Protein AF-A0A9D6EE39-F1 (afdb_monomer)

Solvent-accessible surface area (backbone atoms only — not comparable to full-atom values): 23954 Å² total; per-residue (Å²): 136,85,82,56,66,64,56,54,64,64,43,88,83,50,86,53,68,23,42,52,47,51,46,39,55,63,44,47,43,52,56,58,37,76,86,47,80,68,78,63,85,77,49,66,70,76,41,86,84,31,71,64,62,49,34,63,47,54,52,49,23,51,52,28,41,53,53,19,70,76,52,60,34,64,72,34,21,52,58,22,14,53,35,49,15,51,27,66,80,62,42,69,65,52,30,56,42,48,50,43,29,53,52,47,52,49,50,47,38,61,73,74,38,66,83,46,58,61,47,48,54,24,47,52,49,22,51,52,50,22,48,63,55,30,40,68,59,52,53,52,50,56,57,46,66,69,42,90,20,35,62,48,34,47,33,22,64,20,35,23,31,46,68,66,73,34,51,86,70,39,43,68,60,51,52,52,49,51,54,50,44,54,50,42,45,75,70,20,43,91,75,40,44,70,60,25,52,53,54,44,30,51,51,49,25,52,58,42,62,69,38,38,13,62,77,72,43,39,30,73,45,65,85,53,49,61,71,55,43,46,63,55,51,48,53,50,53,51,51,51,52,53,51,49,47,55,64,73,50,66,84,43,66,67,59,55,52,48,52,52,49,49,52,49,51,51,49,49,48,33,51,49,36,52,51,50,44,51,48,40,53,74,77,62,50,54,68,70,51,50,64,71,75,53,76,62,64,75,58,55,51,50,35,53,49,44,53,76,71,56,70,88,48,45,75,45,84,51,74,43,61,60,58,19,50,44,27,64,71,66,35,63,36,37,35,60,37,64,46,33,82,82,40,74,60,36,62,68,58,51,49,52,37,48,45,48,35,30,48,69,70,68,56,53,70,69,56,51,50,25,30,68,67,51,61,58,79,84,84,53,95,84,67,65,58,96,53,51,64,52,56,40,58,32,45,50,46,43,58,37,54,26,42,55,29,46,43,43,46,39,50,35,71,72,45,84,48,66,85,49,72,69,57,53,51,51,52,53,51,58,47,69,71,56,74,80,58,93,90,118

Nearest PDB structures (foldseek):
  8if8-assembly1_C  TM=5.220E-01  e=1.367E-01  Mycobacterium tuberculosis H37Rv
  7en0-assembly1_A  TM=2.445E-01  e=9.428E+00  Brachypodium distachyon

pLDDT: mean 84.41, std 15.53, range [35.03, 98.44]

Secondary structure (DSSP, 8-state):
----HHHHHH-TT--SHHHHHHHIIIIIHHHH-TT-----SS-TTS-TTSTTTSHHHHHHHHHHHHHHHHS--HHHHHHHHHHHHHHTTT-HHHHHHHHHHHHHHHHHHHHH-TT-HHHHHHHHHHHHHHHHHHHHHHHHHHHHHTSTTHHHHHHHH-EEESS---HHHHHHHHHHHHHHHHHHIIIIITT-HHHHHHHHHHHHHHHHHTTTHHHHSEEESGGGHHHHHHHHHHHHHHHHHHHHHHHHSSS-HHHHHHHHHHHHHHHHHHHHHHHHHHHHHHHS--HHHHHHH---HHHHHHHHHHHHH--S--EE--S-HHHHHHHHHHSSSEESS--GGG--S-HHHHHHHHHHHHHHTT--HHHHHHHHTT------SS---TTHHHHHHSHHHHHHTTGGG-S-HHHHHH------HHHHHHHHHHHHHS-S-TT-

Foldseek 3Di:
DDPDVVCLQDVPPDDDNNCVVCCCVVPVCLQQPLPNPDQDLDQLPPDQQRCVVLVVLLVQLVVLVVVCLVPPDLVSLLSNLVSLLVVLVRYDLQNQLVVLLLVLVLVCCVPPVVVPVSSNVSSVSSVVSNCVSNVVVVVVVVVLCPDPLSVLLQLLQAKAFAQDQLCLLCVVVVVVLVVLLVLLCVPDCVPPVSVSSSLNSLSVSLRCLSRVCNPVRIHGPSVCSCVNSVVSVVVSVVVSVLVVCCVPVVPCPVVVVVVVVVVVVSVVSSVVSSVVSVVCCVPPNDVVSCLVPDDDPVVLVVQVCQQVPPPDQAEDQDLFQVVQVCCVPRHSHHYLQHFSNVDSDHLVSNLVSNLLSCLLVPHDLVLLLCQLVLNDDPPPVDDDRPCPSVRRNCPQCRSRVSNQLYYHSNSSSRDRGGDDPVNSVVSSVVSVPDDNDPPD

Mean predicted aligned error: 8.23 Å

Structure (mmCIF, N/CA/C/O backbone):
data_AF-A0A9D6EE39-F1
#
_entry.id   AF-A0A9D6EE39-F1
#
loop_
_atom_site.group_PDB
_atom_site.id
_atom_site.type_symbol
_atom_site.label_atom_id
_atom_site.label_alt_id
_atom_site.label_comp_id
_atom_site.label_asym_id
_atom_site.label_entity_id
_atom_site.label_seq_id
_atom_site.pdbx_PDB_ins_code
_atom_site.Cartn_x
_atom_site.Cartn_y
_atom_site.Cartn_z
_atom_site.occupancy
_atom_site.B_iso_or_equiv
_atom_site.auth_seq_id
_atom_site.auth_comp_id
_atom_site.auth_asym_id
_atom_site.auth_atom_id
_atom_site.pdbx_PDB_model_num
ATOM 1 N N . MET A 1 1 ? -29.921 -19.279 -18.045 1.00 40.44 1 MET A N 1
ATOM 2 C CA . MET A 1 1 ? -28.464 -19.364 -17.823 1.00 40.44 1 MET A CA 1
ATOM 3 C C . MET A 1 1 ? -28.285 -20.053 -16.480 1.00 40.44 1 MET A C 1
ATOM 5 O O . MET A 1 1 ? -28.488 -19.422 -15.451 1.00 40.44 1 MET A O 1
ATOM 9 N N . GLU A 1 2 ? -28.096 -21.372 -16.487 1.00 35.03 2 GLU A N 1
ATOM 10 C CA . GLU A 1 2 ? -27.947 -22.161 -15.259 1.00 35.03 2 GLU A CA 1
ATOM 11 C C . GLU A 1 2 ? -26.529 -21.967 -14.716 1.00 35.03 2 GLU A C 1
ATOM 13 O O . GLU A 1 2 ? -25.550 -22.291 -15.382 1.00 35.03 2 GLU A O 1
ATOM 18 N N . LEU A 1 3 ? -26.413 -21.377 -13.526 1.00 39.81 3 LEU A N 1
ATOM 19 C CA . LEU A 1 3 ? -25.138 -21.234 -12.827 1.00 39.81 3 LEU A CA 1
ATOM 20 C C . LEU A 1 3 ? -24.706 -22.609 -12.308 1.00 39.81 3 LEU A C 1
ATOM 22 O O . LEU A 1 3 ? -25.206 -23.091 -11.291 1.00 39.81 3 LEU A O 1
ATOM 26 N N . ASN A 1 4 ? -23.766 -23.240 -13.009 1.00 53.34 4 ASN A N 1
ATOM 27 C CA . ASN A 1 4 ? -23.157 -24.485 -12.574 1.00 53.34 4 ASN A CA 1
ATOM 28 C C . ASN A 1 4 ? -22.228 -24.210 -11.382 1.00 53.34 4 ASN A C 1
ATOM 30 O O . ASN A 1 4 ? -21.103 -23.737 -11.540 1.00 53.34 4 ASN A O 1
ATOM 34 N N . LEU A 1 5 ? -22.696 -24.524 -10.171 1.00 45.00 5 LEU A N 1
ATOM 35 C CA . LEU A 1 5 ? -21.918 -24.383 -8.935 1.00 45.00 5 LEU A CA 1
ATOM 36 C C . LEU A 1 5 ? -20.533 -25.035 -9.048 1.00 45.00 5 LEU A C 1
ATOM 38 O O . LEU A 1 5 ? -19.575 -24.494 -8.513 1.00 45.00 5 LEU A O 1
ATOM 42 N N . LYS A 1 6 ? -20.388 -26.143 -9.785 1.00 46.78 6 LYS A N 1
ATOM 43 C CA . LYS A 1 6 ? -19.097 -26.821 -9.951 1.00 46.78 6 LYS A CA 1
ATOM 44 C C . LYS A 1 6 ? -18.074 -25.944 -10.680 1.00 46.78 6 LYS A C 1
ATOM 46 O O . LYS A 1 6 ? -16.939 -25.865 -10.226 1.00 46.78 6 LYS A O 1
ATOM 51 N N . GLU A 1 7 ? -18.475 -25.220 -11.724 1.00 47.16 7 GLU A N 1
ATOM 52 C CA . GLU A 1 7 ? -17.589 -24.294 -12.451 1.00 47.16 7 GLU A CA 1
ATOM 53 C C . GLU A 1 7 ? -17.131 -23.126 -11.566 1.00 47.16 7 GLU A C 1
ATOM 55 O O . GLU A 1 7 ? -15.955 -22.770 -11.589 1.00 47.16 7 GLU A O 1
ATOM 60 N N . ILE A 1 8 ? -18.001 -22.631 -10.674 1.00 48.72 8 ILE A N 1
ATOM 61 C CA . ILE A 1 8 ? -17.660 -21.611 -9.660 1.00 48.72 8 ILE A CA 1
ATOM 62 C C . ILE A 1 8 ? -16.593 -22.112 -8.670 1.00 48.72 8 ILE A C 1
ATOM 64 O O . ILE A 1 8 ? -15.913 -21.304 -8.043 1.00 48.72 8 ILE A O 1
ATOM 68 N N . PHE A 1 9 ? -16.414 -23.426 -8.510 1.00 41.22 9 PHE A N 1
ATOM 69 C CA . PHE A 1 9 ? -15.420 -23.997 -7.596 1.00 41.22 9 PHE A CA 1
ATOM 70 C C . PHE A 1 9 ? -14.191 -24.593 -8.293 1.00 41.22 9 PHE A C 1
ATOM 72 O O . PHE A 1 9 ? -13.160 -24.753 -7.636 1.00 41.22 9 PHE A O 1
ATOM 79 N N . THR A 1 10 ? -14.258 -24.915 -9.591 1.00 42.56 10 THR A N 1
ATOM 80 C CA . THR A 1 10 ? -13.190 -25.660 -10.287 1.00 42.56 10 THR A CA 1
ATOM 81 C C . THR A 1 10 ? -12.612 -24.986 -11.528 1.00 42.56 10 THR A C 1
ATOM 83 O O . THR A 1 10 ? -11.619 -25.485 -12.047 1.00 42.56 10 THR A O 1
ATOM 86 N N . ASP A 1 11 ? -13.167 -23.874 -12.018 1.00 42.31 11 ASP A N 1
ATOM 87 C CA . ASP A 1 11 ? -12.640 -23.211 -13.218 1.00 42.31 11 ASP A CA 1
ATOM 88 C C . ASP A 1 11 ? -11.315 -22.479 -12.942 1.00 42.31 11 ASP A C 1
ATOM 90 O O . ASP A 1 11 ? -11.282 -21.443 -12.274 1.00 42.31 11 ASP A O 1
ATOM 94 N N . TYR A 1 12 ? -10.213 -23.013 -13.474 1.00 40.69 12 TYR A N 1
ATOM 95 C CA . TYR A 1 12 ? -8.850 -22.492 -13.333 1.00 40.69 12 TYR A CA 1
ATOM 96 C C . TYR A 1 12 ? -8.625 -21.123 -14.000 1.00 40.69 12 TYR A C 1
ATOM 98 O O . TYR A 1 12 ? -7.642 -20.467 -13.661 1.00 40.69 12 TYR A O 1
ATOM 106 N N . GLY A 1 13 ? -9.522 -20.679 -14.890 1.00 35.81 13 GLY A N 1
ATOM 107 C CA . GLY A 1 13 ? -9.433 -19.394 -15.592 1.00 35.81 13 GLY A CA 1
ATOM 108 C C . GLY A 1 13 ? -10.243 -18.248 -14.974 1.00 35.81 13 GLY A C 1
ATOM 109 O O . GLY A 1 13 ? -10.061 -17.098 -15.376 1.00 35.81 13 GLY A O 1
ATOM 110 N N . SER A 1 14 ? -11.122 -18.518 -14.004 1.00 37.53 14 SER A N 1
ATOM 111 C CA . SER A 1 14 ? -11.987 -17.482 -13.426 1.00 37.53 14 SER A CA 1
ATOM 112 C C . SER A 1 14 ? -11.296 -16.684 -12.317 1.00 37.53 14 SER A C 1
ATOM 114 O O . SER A 1 14 ? -10.771 -17.244 -11.352 1.00 37.53 14 SER A O 1
ATOM 116 N N . ALA A 1 15 ? -11.353 -15.356 -12.445 1.00 43.44 15 ALA A N 1
ATOM 117 C CA . ALA A 1 15 ? -11.111 -14.418 -11.355 1.00 43.44 15 ALA A CA 1
ATOM 118 C C . ALA A 1 15 ? -12.373 -14.342 -10.474 1.00 43.44 15 ALA A C 1
ATOM 120 O O . ALA A 1 15 ? -13.474 -14.164 -10.999 1.00 43.44 15 ALA A O 1
ATOM 121 N N . GLY A 1 16 ? -12.248 -14.491 -9.149 1.00 53.31 16 GLY A N 1
ATOM 122 C CA . GLY A 1 16 ? -13.398 -14.414 -8.230 1.00 53.31 16 GLY A CA 1
ATOM 123 C C . GLY A 1 16 ? -13.399 -15.437 -7.089 1.00 53.31 16 GLY A C 1
ATOM 124 O O . GLY A 1 16 ? -12.377 -15.676 -6.447 1.00 53.31 1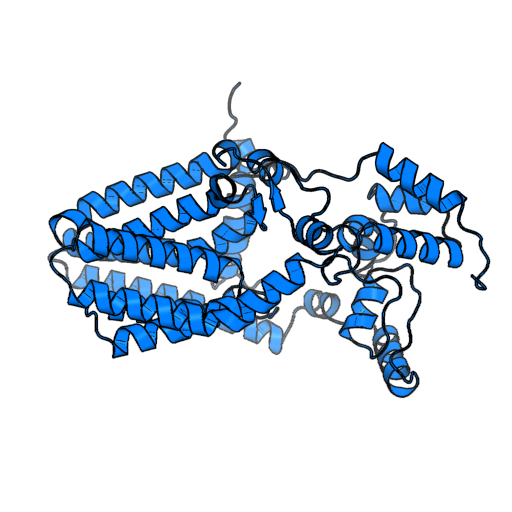6 GLY A O 1
ATOM 125 N N . PHE A 1 17 ? -14.569 -16.011 -6.776 1.00 47.03 17 PHE A N 1
ATOM 126 C CA . PHE A 1 17 ? -14.756 -16.908 -5.623 1.00 47.03 17 PHE A CA 1
ATOM 127 C C . PHE A 1 17 ? -14.029 -18.253 -5.778 1.00 47.03 17 PHE A C 1
ATOM 129 O O . PHE A 1 17 ? -13.483 -18.750 -4.799 1.00 47.03 17 PHE A O 1
ATOM 136 N N . SER A 1 18 ? -13.948 -18.792 -6.998 1.00 46.97 18 SER A N 1
ATOM 137 C CA . SER A 1 18 ? -13.137 -19.963 -7.375 1.00 46.97 18 SER A CA 1
ATOM 138 C C . SER A 1 18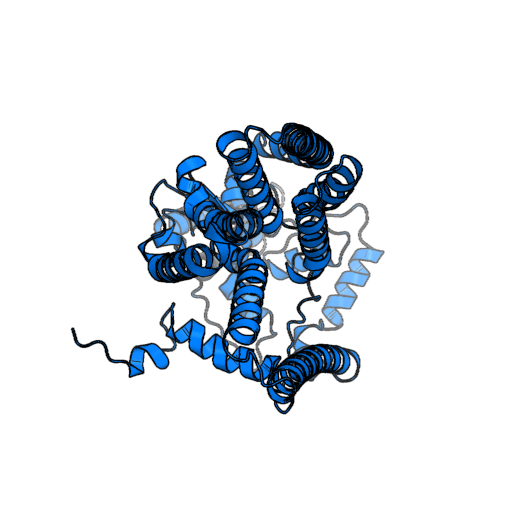 ? -11.662 -19.766 -7.023 1.00 46.97 18 SER A C 1
ATOM 140 O O . SER A 1 18 ? -11.066 -20.580 -6.320 1.00 46.97 18 SER A O 1
ATOM 142 N N . GLU A 1 19 ? -11.074 -18.658 -7.478 1.00 51.47 19 GLU A N 1
ATOM 143 C CA . GLU A 1 19 ? -9.706 -18.251 -7.174 1.00 51.47 19 GLU A CA 1
ATOM 144 C C . GLU A 1 19 ? -9.538 -18.040 -5.672 1.00 51.47 19 GLU A C 1
ATOM 146 O O . GLU A 1 19 ? -8.648 -18.636 -5.081 1.00 51.47 19 GLU A O 1
ATOM 151 N N . THR A 1 20 ? -10.459 -17.317 -5.028 1.00 54.28 20 THR A N 1
ATOM 152 C CA . THR A 1 20 ? -10.442 -17.075 -3.576 1.00 54.28 20 THR A CA 1
ATOM 153 C C . THR A 1 20 ? -10.518 -18.378 -2.776 1.00 54.28 20 THR A C 1
ATOM 155 O O . THR A 1 20 ? -9.863 -18.500 -1.745 1.00 54.28 20 THR A O 1
ATOM 158 N N . TRP A 1 21 ? -11.287 -19.370 -3.230 1.00 55.97 21 TRP A N 1
ATOM 159 C CA . TRP A 1 21 ? -11.430 -20.666 -2.570 1.00 55.97 21 TRP A CA 1
ATOM 160 C C . TRP A 1 21 ? -10.235 -21.586 -2.819 1.00 55.97 21 TRP A C 1
ATOM 162 O O . TRP A 1 21 ? -9.780 -22.244 -1.889 1.00 55.97 21 TRP A O 1
ATOM 172 N N . ARG A 1 22 ? -9.670 -21.610 -4.031 1.00 62.00 22 ARG A N 1
ATOM 173 C CA . ARG A 1 22 ? -8.414 -22.326 -4.314 1.00 62.00 22 ARG A CA 1
ATOM 174 C C . ARG A 1 22 ? -7.238 -21.705 -3.585 1.00 62.00 22 ARG A C 1
ATOM 176 O O . ARG A 1 22 ? -6.416 -22.430 -3.031 1.00 62.00 22 ARG A O 1
ATOM 183 N N . GLU A 1 23 ? -7.160 -20.378 -3.572 1.00 58.41 23 GLU A N 1
ATOM 184 C CA . GLU A 1 23 ? -6.220 -19.645 -2.743 1.00 58.41 23 GLU A CA 1
ATOM 185 C C . GLU A 1 23 ? -6.479 -20.006 -1.294 1.00 58.41 23 GLU A C 1
ATOM 187 O O . GLU A 1 23 ? -5.552 -20.444 -0.645 1.00 58.41 23 GLU A O 1
ATOM 192 N N . PHE A 1 24 ? -7.712 -19.971 -0.791 1.00 63.28 24 PHE A N 1
ATOM 193 C CA . PHE A 1 24 ? -8.014 -20.399 0.572 1.00 63.28 24 PHE A CA 1
ATOM 194 C C . PHE A 1 24 ? -7.560 -21.839 0.840 1.00 63.28 24 PHE A C 1
ATOM 196 O O . PHE A 1 24 ? -6.781 -22.049 1.751 1.00 63.28 24 PHE A O 1
ATOM 203 N N . GLN A 1 25 ? -7.937 -22.842 0.055 1.00 60.06 25 GLN A N 1
ATOM 204 C CA . GLN A 1 25 ? -7.519 -24.227 0.291 1.00 60.06 25 GLN A CA 1
ATOM 205 C C . GLN A 1 25 ? -6.000 -24.392 0.168 1.00 60.06 25 GLN A C 1
ATOM 207 O O . GLN A 1 25 ? -5.361 -24.945 1.058 1.00 60.06 25 GLN A O 1
ATOM 212 N N . GLY A 1 26 ? -5.392 -23.865 -0.892 1.00 63.44 26 GLY A N 1
ATOM 213 C CA . GLY A 1 26 ? -3.956 -23.958 -1.125 1.00 63.44 26 GLY A CA 1
ATOM 214 C C . GLY A 1 26 ? -3.130 -23.156 -0.121 1.00 63.44 26 GLY A C 1
ATOM 215 O O . GLY A 1 26 ? -2.038 -23.576 0.243 1.00 63.44 26 GLY A O 1
ATOM 216 N N . TYR A 1 27 ? -3.632 -22.021 0.350 1.00 64.81 27 TYR A N 1
ATOM 217 C CA . TYR A 1 27 ? -2.940 -21.088 1.231 1.00 64.81 27 TYR A CA 1
ATOM 218 C C . TYR A 1 27 ? -3.277 -21.349 2.697 1.00 64.81 27 TYR A C 1
ATOM 220 O O . TYR A 1 27 ? -2.366 -21.539 3.491 1.00 64.81 27 TYR A O 1
ATOM 228 N N . PHE A 1 28 ? -4.554 -21.424 3.075 1.00 68.00 28 PHE A N 1
ATOM 229 C CA . PHE A 1 28 ? -4.991 -21.701 4.445 1.00 68.00 28 PHE A CA 1
ATOM 230 C C . PHE A 1 28 ? -4.447 -23.041 4.934 1.00 68.00 28 PHE A C 1
ATOM 232 O O . PHE A 1 28 ? -3.813 -23.088 5.982 1.00 68.00 28 PHE A O 1
ATOM 239 N N . ILE A 1 29 ? -4.589 -24.119 4.159 1.00 70.12 29 ILE A N 1
ATOM 240 C CA . ILE A 1 29 ? -4.086 -25.434 4.580 1.00 70.12 29 ILE A CA 1
ATOM 241 C C . ILE A 1 29 ? -2.558 -25.395 4.729 1.00 70.12 29 ILE A C 1
ATOM 243 O O . ILE A 1 29 ? -2.036 -25.815 5.759 1.00 70.12 29 ILE A O 1
ATOM 247 N N . LYS A 1 30 ? -1.823 -24.801 3.777 1.00 70.25 30 LYS A N 1
ATOM 248 C CA . LYS A 1 30 ? -0.352 -24.686 3.872 1.00 70.25 30 LYS A CA 1
ATOM 249 C C . LYS A 1 30 ? 0.116 -23.793 5.029 1.00 70.25 30 LYS A C 1
ATOM 251 O O . LYS A 1 30 ? 1.171 -24.047 5.611 1.00 70.25 30 LYS A O 1
ATOM 256 N N . GLN A 1 31 ? -0.635 -22.742 5.356 1.00 67.25 31 GLN A N 1
ATOM 257 C CA . GLN A 1 31 ? -0.247 -21.726 6.341 1.00 67.25 31 GLN A CA 1
ATOM 258 C C . GLN A 1 31 ? -0.724 -22.034 7.763 1.00 67.25 31 GLN A C 1
ATOM 260 O O . GLN A 1 31 ? -0.073 -21.604 8.712 1.00 67.25 31 GLN A O 1
ATOM 265 N N . PHE A 1 32 ? -1.843 -22.747 7.913 1.00 68.25 32 PHE A N 1
ATOM 266 C CA . PHE A 1 32 ? -2.518 -22.960 9.194 1.00 68.25 32 PHE A CA 1
ATOM 267 C C . PHE A 1 32 ? -2.570 -24.430 9.620 1.00 68.25 32 PHE A C 1
ATOM 269 O O . PHE A 1 32 ? -2.740 -24.677 10.810 1.00 68.25 32 PHE A O 1
ATOM 276 N N . PHE A 1 33 ? -2.399 -25.408 8.717 1.00 71.88 33 PHE A N 1
ATOM 277 C CA . PHE A 1 33 ? -2.389 -26.824 9.096 1.00 71.88 33 PHE A CA 1
ATOM 278 C C . PHE A 1 33 ? -0.956 -27.298 9.405 1.00 71.88 33 PHE A C 1
ATOM 280 O O . PHE A 1 33 ? -0.134 -27.403 8.490 1.00 71.88 33 PHE A O 1
ATOM 287 N N . PRO A 1 34 ? -0.620 -27.613 10.673 1.00 66.75 34 PRO A N 1
ATOM 288 C CA . PRO A 1 34 ? 0.757 -27.926 11.067 1.00 66.75 34 PRO A CA 1
ATOM 289 C C . PRO A 1 34 ? 1.324 -29.177 10.387 1.00 66.75 34 PRO A C 1
ATOM 291 O O . PRO A 1 34 ? 2.534 -29.268 10.187 1.00 66.75 34 PRO A O 1
ATOM 294 N N . LEU A 1 35 ? 0.458 -30.123 10.001 1.00 68.81 35 LEU A N 1
ATOM 295 C CA . LEU A 1 35 ? 0.860 -31.374 9.351 1.00 68.81 35 LEU A CA 1
ATOM 296 C C . LEU A 1 35 ? 1.276 -31.186 7.883 1.00 68.81 35 LEU A C 1
ATOM 298 O O . LEU A 1 35 ? 1.941 -32.057 7.324 1.00 68.81 35 LEU A O 1
ATOM 302 N N . VAL A 1 36 ? 0.939 -30.057 7.249 1.00 71.81 36 VAL A N 1
ATOM 303 C CA . VAL A 1 36 ? 1.394 -29.755 5.885 1.00 71.81 36 VAL A CA 1
ATOM 304 C C . VAL A 1 36 ? 2.819 -29.215 5.941 1.00 71.81 36 VAL A C 1
ATOM 306 O O . VAL A 1 36 ? 3.057 -28.077 6.340 1.00 71.81 36 VAL A O 1
ATOM 309 N N . LYS A 1 37 ? 3.792 -30.033 5.528 1.00 68.25 37 LYS A N 1
ATOM 310 C CA . LYS A 1 37 ? 5.234 -29.728 5.610 1.00 68.25 37 LYS A CA 1
ATOM 311 C C . LYS A 1 37 ? 5.788 -28.874 4.462 1.00 68.25 37 LYS A C 1
ATOM 313 O O . LYS A 1 37 ? 6.996 -28.716 4.364 1.00 68.25 37 LYS A O 1
ATOM 318 N N . THR A 1 38 ? 4.941 -28.316 3.602 1.00 69.44 38 THR A N 1
ATOM 319 C CA . THR A 1 38 ? 5.403 -27.530 2.449 1.00 69.44 38 THR A CA 1
ATOM 320 C C . THR A 1 38 ? 6.160 -26.281 2.900 1.00 69.44 38 THR A C 1
ATOM 322 O O . THR A 1 38 ? 5.596 -25.454 3.624 1.00 69.44 38 THR A O 1
ATOM 325 N N . GLN A 1 39 ? 7.408 -26.113 2.451 1.00 70.00 39 GLN A N 1
ATOM 326 C CA . GLN A 1 39 ? 8.130 -24.865 2.674 1.00 70.00 39 GLN A CA 1
ATOM 327 C C . GLN A 1 39 ? 7.518 -23.738 1.842 1.00 70.00 39 GLN A C 1
ATOM 329 O O . GLN A 1 39 ? 7.290 -23.858 0.633 1.00 70.00 39 GLN A O 1
ATOM 334 N N . ILE A 1 40 ? 7.228 -22.625 2.509 1.00 67.81 40 ILE A N 1
ATOM 335 C CA . ILE A 1 40 ? 6.581 -21.469 1.893 1.00 67.81 40 ILE A CA 1
ATOM 336 C C . ILE A 1 40 ? 7.663 -20.473 1.506 1.00 67.81 40 ILE A C 1
ATOM 338 O O . ILE A 1 40 ? 8.079 -19.655 2.315 1.00 67.81 40 ILE A O 1
ATOM 342 N N . GLU A 1 41 ? 8.084 -20.543 0.248 1.00 59.19 41 GLU A N 1
ATOM 343 C CA . GLU A 1 41 ? 9.169 -19.740 -0.334 1.00 59.19 41 GLU A CA 1
ATOM 344 C C . GLU A 1 41 ? 8.975 -18.219 -0.191 1.00 59.19 41 GLU A C 1
ATOM 346 O O . GLU A 1 41 ? 9.935 -17.458 -0.113 1.00 59.19 41 GLU A O 1
ATOM 351 N N . ARG A 1 42 ? 7.722 -17.760 -0.078 1.00 59.44 42 ARG A N 1
ATOM 352 C CA . ARG A 1 42 ? 7.383 -16.361 0.196 1.00 59.44 42 ARG A CA 1
ATOM 353 C C . ARG A 1 42 ? 7.185 -16.151 1.691 1.00 59.44 42 ARG A C 1
ATOM 355 O O . ARG A 1 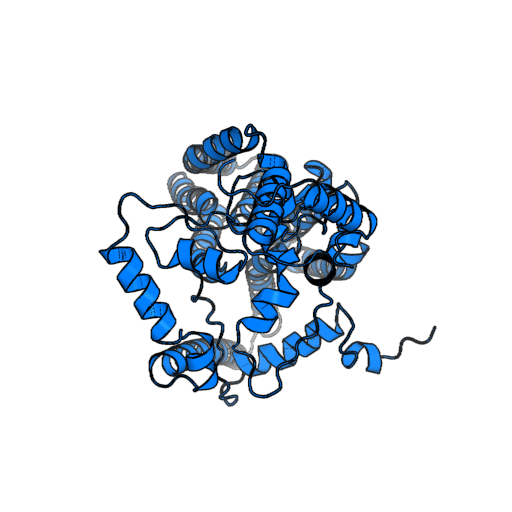42 ? 6.059 -16.184 2.193 1.00 59.44 42 ARG A O 1
ATOM 362 N N . LEU A 1 43 ? 8.282 -15.909 2.402 1.00 57.56 43 LEU A N 1
ATOM 363 C CA . LEU A 1 43 ? 8.204 -15.392 3.763 1.00 57.56 43 LEU A CA 1
ATOM 364 C C . LEU A 1 43 ? 7.645 -13.970 3.737 1.00 57.56 43 LEU A C 1
ATOM 366 O O . LEU A 1 43 ? 8.081 -13.119 2.966 1.00 57.56 43 LEU A O 1
ATOM 370 N N . TYR A 1 44 ? 6.698 -13.702 4.630 1.00 51.75 44 TYR A N 1
ATOM 371 C CA . TYR A 1 44 ? 6.030 -12.404 4.762 1.00 51.75 44 TYR A CA 1
ATOM 372 C C . TYR A 1 44 ? 6.965 -11.264 5.203 1.00 51.75 44 TYR A C 1
ATOM 374 O O . TYR A 1 44 ? 6.572 -10.103 5.164 1.00 51.75 44 TYR A O 1
ATOM 382 N N . PHE A 1 45 ? 8.193 -11.603 5.602 1.00 51.22 45 PHE A N 1
ATOM 383 C CA . PHE A 1 45 ? 9.271 -10.676 5.951 1.00 51.22 45 PHE A CA 1
ATOM 384 C C . PHE A 1 45 ? 10.339 -10.552 4.851 1.00 51.22 45 PHE A C 1
ATOM 386 O O . PHE A 1 45 ? 11.313 -9.835 5.028 1.00 51.22 45 PHE A O 1
ATOM 393 N N . GLY A 1 46 ? 10.181 -11.247 3.718 1.00 41.59 46 GLY A N 1
ATOM 394 C CA . GLY A 1 46 ? 11.184 -11.294 2.649 1.00 41.59 46 GLY A CA 1
ATOM 395 C C . GLY A 1 46 ? 11.271 -10.031 1.789 1.00 41.59 46 GLY A C 1
ATOM 396 O O . GLY A 1 46 ? 12.125 -9.963 0.911 1.00 41.59 46 GLY A O 1
ATOM 397 N N . ARG A 1 47 ? 10.392 -9.041 1.997 1.00 50.69 47 ARG A N 1
ATOM 398 C CA . ARG A 1 47 ? 10.484 -7.732 1.344 1.00 50.69 47 ARG A CA 1
ATOM 399 C C . ARG A 1 47 ? 10.123 -6.613 2.315 1.00 50.69 47 ARG A C 1
ATOM 401 O O . ARG A 1 47 ? 9.155 -6.739 3.065 1.00 50.69 47 ARG A O 1
ATOM 408 N N . PHE A 1 48 ? 10.889 -5.524 2.278 1.00 48.69 48 PHE A N 1
ATOM 409 C CA . PHE A 1 48 ? 10.683 -4.363 3.150 1.00 48.69 48 PHE A CA 1
ATOM 410 C C . PHE A 1 48 ? 9.350 -3.643 2.887 1.00 48.69 48 PHE A C 1
ATOM 412 O O . PHE A 1 48 ? 8.751 -3.101 3.810 1.00 48.69 48 PHE A O 1
ATOM 419 N N . ASP A 1 49 ? 8.854 -3.702 1.649 1.00 49.25 49 ASP A N 1
ATOM 420 C CA . ASP A 1 49 ? 7.567 -3.151 1.211 1.00 49.25 49 ASP A CA 1
ATOM 421 C C . ASP A 1 49 ? 6.367 -4.052 1.564 1.00 49.25 49 ASP A C 1
ATOM 423 O O . ASP A 1 49 ? 5.216 -3.711 1.274 1.00 49.25 49 ASP A O 1
ATOM 427 N N . TYR A 1 50 ? 6.601 -5.213 2.191 1.00 63.69 50 TYR A N 1
ATOM 428 C CA . TYR A 1 50 ? 5.515 -6.104 2.563 1.00 63.69 50 TYR A CA 1
ATOM 429 C C . TYR A 1 50 ? 4.733 -5.518 3.752 1.00 63.69 50 TYR A C 1
ATOM 431 O O . TYR A 1 50 ? 5.325 -5.251 4.802 1.00 63.69 50 TYR A O 1
ATOM 439 N N . PRO A 1 51 ? 3.389 -5.408 3.673 1.00 66.62 51 PRO A N 1
ATOM 440 C CA . PRO A 1 51 ? 2.580 -4.784 4.726 1.00 66.62 51 PRO A CA 1
ATOM 441 C C . PRO A 1 51 ? 2.727 -5.426 6.114 1.00 66.62 51 PRO A C 1
ATOM 443 O O . PRO A 1 51 ? 2.373 -4.812 7.117 1.00 66.62 51 PRO A O 1
ATOM 446 N N . LEU A 1 52 ? 3.229 -6.664 6.194 1.00 72.06 52 LEU A N 1
ATOM 447 C CA . LEU A 1 52 ? 3.453 -7.351 7.465 1.00 72.06 52 LEU A CA 1
ATOM 448 C C . LEU A 1 52 ? 4.680 -6.816 8.217 1.00 72.06 52 LEU A C 1
ATOM 450 O O . LEU A 1 52 ? 4.627 -6.743 9.440 1.00 72.06 52 LEU A O 1
ATOM 454 N N . LEU A 1 53 ? 5.752 -6.411 7.524 1.00 74.88 53 LEU A N 1
ATOM 455 C CA . LEU A 1 53 ? 6.951 -5.885 8.190 1.00 74.88 53 LEU A CA 1
ATOM 456 C C . LEU A 1 53 ? 6.652 -4.558 8.894 1.00 74.88 53 LEU A C 1
ATOM 458 O O . LEU A 1 53 ? 7.111 -4.320 10.006 1.00 74.88 53 LEU A O 1
ATOM 462 N N . VAL A 1 54 ? 5.818 -3.729 8.268 1.00 83.81 54 VAL A N 1
ATOM 463 C CA . VAL A 1 54 ? 5.373 -2.443 8.816 1.00 83.81 54 VAL A CA 1
ATOM 464 C C . VAL A 1 54 ? 4.097 -2.550 9.664 1.00 83.81 54 VAL A C 1
ATOM 466 O O . VAL A 1 54 ? 3.667 -1.570 10.272 1.00 83.81 54 VAL A O 1
ATOM 469 N N . PHE A 1 55 ? 3.485 -3.737 9.755 1.00 87.25 55 PHE A N 1
ATOM 470 C CA . PHE A 1 55 ? 2.287 -3.965 10.568 1.00 87.25 55 PHE A CA 1
ATOM 471 C C . PHE A 1 55 ? 2.464 -3.614 12.054 1.00 87.25 55 PHE A C 1
ATOM 473 O O . PHE A 1 55 ? 1.519 -3.064 12.616 1.00 87.25 55 PHE A O 1
ATOM 480 N N . PRO A 1 56 ? 3.618 -3.851 12.714 1.00 91.06 56 PRO A N 1
ATOM 481 C CA . PRO A 1 56 ? 3.814 -3.432 14.101 1.00 91.06 56 PRO A CA 1
ATOM 482 C C . PRO A 1 56 ? 3.566 -1.935 14.322 1.00 91.06 56 PRO A C 1
ATOM 484 O O . PRO A 1 56 ? 2.978 -1.565 15.333 1.00 91.06 56 PRO A O 1
ATOM 487 N N . ILE A 1 57 ? 3.924 -1.080 13.358 1.00 92.56 57 ILE A N 1
ATOM 488 C CA . ILE A 1 57 ? 3.672 0.369 13.427 1.00 92.56 57 ILE A CA 1
ATOM 489 C C . ILE A 1 57 ? 2.162 0.641 13.388 1.00 92.56 57 ILE A C 1
ATOM 491 O O . ILE A 1 57 ? 1.643 1.383 14.224 1.00 92.56 57 ILE A O 1
ATOM 495 N N . LEU A 1 58 ? 1.435 -0.017 12.476 1.00 94.06 58 LEU A N 1
ATOM 496 C CA . LEU A 1 58 ? -0.027 0.064 12.410 1.00 94.06 58 LEU A CA 1
ATOM 497 C C . LEU A 1 58 ? -0.683 -0.451 13.699 1.00 94.06 58 LEU A C 1
ATOM 499 O O . LEU A 1 58 ? -1.589 0.189 14.225 1.00 94.06 58 LEU A O 1
ATOM 503 N N . ALA A 1 59 ? -0.220 -1.581 14.232 1.00 94.25 59 ALA A N 1
ATOM 504 C CA . ALA A 1 59 ? -0.738 -2.174 15.459 1.00 94.25 59 ALA A CA 1
ATOM 505 C C . ALA A 1 59 ? -0.528 -1.252 16.669 1.00 94.25 59 ALA A C 1
ATOM 507 O O . ALA A 1 59 ? -1.456 -1.065 17.456 1.00 94.25 59 ALA A O 1
ATOM 508 N N . LEU A 1 60 ? 0.646 -0.621 16.788 1.00 96.00 60 LEU A N 1
ATOM 509 C CA . LEU A 1 60 ? 0.906 0.407 17.798 1.00 96.00 60 LEU A CA 1
ATOM 510 C C . LEU A 1 60 ? -0.039 1.603 17.631 1.00 96.00 60 LEU A C 1
ATOM 512 O O . LEU A 1 60 ? -0.608 2.059 18.622 1.00 96.00 60 LEU A O 1
ATOM 516 N N . GLY A 1 61 ? -0.280 2.053 16.394 1.00 96.25 61 GLY A N 1
ATOM 517 C CA . GLY A 1 61 ? -1.278 3.081 16.085 1.00 96.25 61 GLY A CA 1
ATOM 518 C C . GLY A 1 61 ? -2.684 2.699 16.553 1.00 96.25 61 GLY A C 1
ATOM 519 O O . GLY A 1 61 ? -3.334 3.473 17.256 1.00 96.25 61 GLY A O 1
ATOM 520 N N . ILE A 1 62 ? -3.128 1.475 16.252 1.00 96.69 62 ILE A N 1
ATOM 521 C CA . ILE A 1 62 ? -4.419 0.924 16.688 1.00 96.69 62 ILE A CA 1
ATOM 522 C C . ILE A 1 62 ? -4.523 0.891 18.215 1.00 96.69 62 ILE A C 1
ATOM 524 O O . ILE A 1 62 ? -5.506 1.379 18.774 1.00 96.69 62 ILE A O 1
ATOM 528 N N . ILE A 1 63 ? -3.521 0.340 18.902 1.00 96.94 63 ILE A N 1
ATOM 529 C CA . ILE A 1 63 ? -3.515 0.213 20.365 1.00 96.94 63 ILE A CA 1
ATOM 530 C C . ILE A 1 63 ? -3.538 1.596 21.022 1.00 96.94 63 ILE A C 1
ATOM 532 O O . ILE A 1 63 ? -4.363 1.839 21.908 1.00 96.94 63 ILE A O 1
ATOM 536 N N . ALA A 1 64 ? -2.679 2.511 20.569 1.00 97.69 64 ALA A N 1
ATOM 537 C CA . ALA A 1 64 ? -2.602 3.865 21.097 1.00 97.69 64 ALA A CA 1
ATOM 538 C C . ALA A 1 64 ? -3.905 4.640 20.853 1.00 97.69 64 ALA A C 1
ATOM 540 O O . ALA A 1 64 ? -4.411 5.281 21.775 1.00 97.69 64 ALA A O 1
ATOM 541 N N . LEU A 1 65 ? -4.511 4.515 19.665 1.00 97.94 65 LEU A N 1
ATOM 542 C CA . LEU A 1 65 ? -5.810 5.121 19.367 1.00 97.94 65 LEU A CA 1
ATOM 543 C C . LEU A 1 65 ? -6.921 4.543 20.244 1.00 97.94 65 LEU A C 1
ATOM 545 O O . LEU A 1 65 ? -7.736 5.304 20.751 1.00 97.94 65 LEU A O 1
ATOM 549 N N . ILE A 1 66 ? -6.971 3.225 20.460 1.00 97.12 66 ILE A N 1
ATOM 550 C CA . ILE A 1 66 ? -7.974 2.603 21.339 1.00 97.12 66 ILE A CA 1
ATOM 551 C C . ILE A 1 66 ? -7.812 3.106 22.779 1.00 97.12 66 ILE A C 1
ATOM 553 O O . ILE A 1 66 ? -8.809 3.421 23.436 1.00 97.12 66 ILE A O 1
ATOM 557 N N . ALA A 1 67 ? -6.576 3.192 23.279 1.00 97.19 67 ALA A N 1
ATOM 558 C CA . ALA A 1 67 ? -6.289 3.713 24.613 1.00 97.19 67 ALA A CA 1
ATOM 559 C C . ALA A 1 67 ? -6.716 5.186 24.741 1.00 97.19 67 ALA A C 1
ATOM 561 O O . ALA A 1 67 ? -7.444 5.542 25.672 1.00 97.19 67 ALA A O 1
ATOM 562 N N . PHE A 1 68 ? -6.349 6.011 23.758 1.00 97.94 68 PHE A N 1
ATOM 563 C CA . PHE A 1 68 ? -6.761 7.408 23.652 1.00 97.94 68 PHE A CA 1
ATOM 564 C C . PHE A 1 68 ? -8.287 7.563 23.574 1.00 97.94 68 PHE A C 1
ATOM 566 O O . PHE A 1 68 ? -8.875 8.372 24.289 1.00 97.94 68 PHE A O 1
ATOM 573 N N . TRP A 1 69 ? -8.951 6.750 22.754 1.00 97.56 69 TRP A N 1
ATOM 574 C CA . TRP A 1 69 ? -10.396 6.791 22.549 1.00 97.56 69 TRP A CA 1
ATOM 575 C C . TRP A 1 69 ? -11.173 6.488 23.833 1.00 97.56 69 TRP A C 1
ATOM 577 O O . TRP A 1 69 ? -12.201 7.116 24.106 1.00 97.56 69 TRP A O 1
ATOM 587 N N . LYS A 1 70 ? -10.670 5.559 24.653 1.00 96.06 70 LYS A N 1
ATOM 588 C CA . LYS A 1 70 ? -11.248 5.251 25.967 1.00 96.06 70 LYS A CA 1
ATOM 589 C C . LYS A 1 70 ? -11.046 6.387 26.966 1.00 96.06 70 LYS A C 1
ATOM 591 O O . LYS A 1 70 ? -11.971 6.702 27.709 1.00 96.06 70 LYS A O 1
ATOM 596 N N . LYS A 1 71 ? -9.860 7.001 26.990 1.00 97.06 71 LYS A N 1
ATOM 597 C CA . LYS A 1 71 ? -9.514 8.072 27.932 1.00 97.06 71 LYS A CA 1
ATOM 598 C C . LYS A 1 71 ? -8.758 9.197 27.210 1.00 97.06 71 LYS A C 1
ATOM 600 O O . LYS A 1 71 ? -7.527 9.162 27.163 1.00 97.06 71 LYS A O 1
ATOM 605 N N . PRO A 1 72 ? -9.465 10.214 26.685 1.00 97.00 72 PRO A N 1
ATOM 606 C CA . PRO A 1 72 ? -8.829 11.277 25.919 1.00 97.00 72 PRO A CA 1
ATOM 607 C C . PRO A 1 72 ? -8.004 12.181 26.841 1.00 97.00 72 PRO A C 1
ATOM 609 O O . PRO A 1 72 ? -8.530 12.886 27.709 1.00 97.00 72 PRO A O 1
ATOM 612 N N . THR A 1 73 ? -6.687 12.146 26.661 1.00 98.25 73 THR A N 1
ATOM 613 C CA . THR A 1 73 ? -5.710 13.014 27.331 1.00 98.25 73 THR A CA 1
ATOM 614 C C . THR A 1 73 ? -4.703 13.529 26.307 1.00 98.25 73 THR A C 1
ATOM 616 O O . THR A 1 73 ? -4.506 12.899 25.269 1.00 98.25 73 THR A O 1
ATOM 619 N N . TYR A 1 74 ? -4.033 14.646 26.600 1.00 98.06 74 TYR A N 1
ATOM 620 C CA . TYR A 1 74 ? -2.973 15.181 25.735 1.00 98.06 74 TYR A CA 1
ATOM 621 C C . TYR A 1 74 ? -1.802 14.202 25.577 1.00 98.06 74 TYR A C 1
ATOM 623 O O . TYR A 1 74 ? -1.324 13.997 24.466 1.00 98.06 74 TYR A O 1
ATOM 631 N N . SER A 1 75 ? -1.397 13.520 26.653 1.00 97.56 75 SER A N 1
ATOM 632 C CA . SER A 1 75 ? -0.364 12.476 26.589 1.00 97.56 75 SER A CA 1
ATOM 633 C C . SER A 1 75 ? -0.807 11.283 25.738 1.00 97.56 75 SER A C 1
ATOM 635 O O . SER A 1 75 ? -0.023 10.767 24.951 1.00 97.56 75 SER A O 1
ATOM 637 N N . GLY A 1 76 ? -2.075 10.867 25.840 1.00 97.56 76 GLY A N 1
ATOM 638 C CA . GLY A 1 76 ? -2.633 9.813 24.990 1.00 97.56 76 G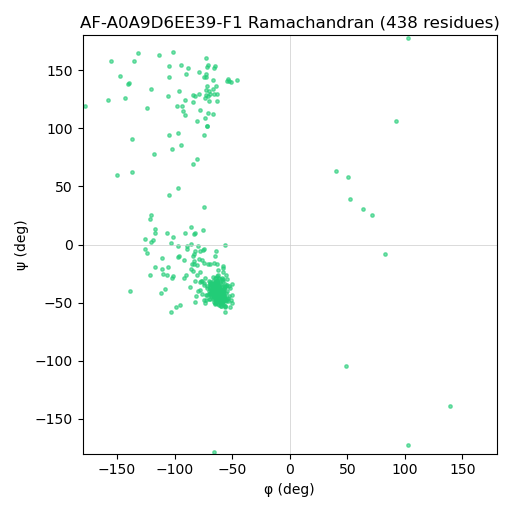LY A CA 1
ATOM 639 C C . GLY A 1 76 ? -2.702 10.224 23.517 1.00 97.56 76 GLY A C 1
ATOM 640 O O . GLY A 1 76 ? -2.395 9.419 22.645 1.00 97.56 76 GLY A O 1
ATOM 641 N N . ALA A 1 77 ? -3.044 11.486 23.243 1.00 97.75 77 ALA A N 1
ATOM 642 C CA . ALA A 1 77 ? -3.028 12.050 21.897 1.00 97.75 77 ALA A CA 1
ATOM 643 C C . ALA A 1 77 ? -1.611 12.072 21.305 1.00 97.75 77 ALA A C 1
ATOM 645 O O . ALA A 1 77 ? -1.438 11.661 20.164 1.00 97.75 77 ALA A O 1
ATOM 646 N N . LEU A 1 78 ? -0.599 12.470 22.085 1.00 97.19 78 LEU A N 1
ATOM 647 C CA . LEU A 1 78 ? 0.809 12.420 21.678 1.00 97.19 78 LEU A CA 1
ATOM 648 C C . LEU A 1 78 ? 1.258 10.984 21.360 1.00 97.19 78 LEU A C 1
ATOM 650 O O . LEU A 1 78 ? 1.832 10.737 20.300 1.00 97.19 78 LEU A O 1
ATOM 654 N N . LEU A 1 79 ? 0.942 10.027 22.240 1.00 96.88 79 LEU A N 1
ATOM 655 C CA . LEU A 1 79 ? 1.266 8.610 22.038 1.00 96.88 79 LEU A CA 1
ATOM 656 C C . LEU A 1 79 ? 0.570 8.009 20.811 1.00 96.88 79 LEU A C 1
ATOM 658 O O . LEU A 1 79 ? 1.143 7.140 20.164 1.00 96.88 79 LEU A O 1
ATOM 662 N N . ALA A 1 80 ? -0.644 8.455 20.478 1.00 97.38 80 ALA A N 1
ATOM 663 C CA . ALA A 1 80 ? -1.346 8.033 19.266 1.00 97.38 80 ALA A CA 1
ATOM 664 C C . ALA A 1 80 ? -0.831 8.744 18.002 1.00 97.38 80 ALA A C 1
ATOM 666 O O . ALA A 1 80 ? -0.810 8.145 16.924 1.00 97.38 80 ALA A O 1
ATOM 667 N N . ALA A 1 81 ? -0.383 9.996 18.119 1.00 97.00 81 ALA A N 1
ATOM 668 C CA . ALA A 1 81 ? 0.144 10.776 17.005 1.00 97.00 81 ALA A CA 1
ATOM 669 C C . ALA A 1 81 ? 1.497 10.250 16.503 1.00 97.00 81 ALA A C 1
ATOM 671 O O . ALA A 1 81 ? 1.715 10.218 15.297 1.00 97.00 81 ALA A O 1
ATOM 672 N N . ALA A 1 82 ? 2.380 9.778 17.389 1.00 94.75 82 ALA A N 1
ATOM 673 C CA . ALA A 1 82 ? 3.696 9.258 17.001 1.00 94.75 82 ALA A CA 1
ATOM 674 C C . ALA A 1 82 ? 3.637 8.110 15.960 1.00 94.75 82 ALA A C 1
ATOM 676 O O . ALA A 1 82 ? 4.170 8.285 14.862 1.00 94.75 82 ALA A O 1
ATOM 677 N N . PRO A 1 83 ? 2.955 6.970 16.209 1.00 95.50 83 PRO A N 1
ATOM 678 C CA . PRO A 1 83 ? 2.810 5.923 15.199 1.00 95.50 83 PRO A CA 1
ATOM 679 C C . PRO A 1 83 ? 1.991 6.398 13.991 1.00 95.50 83 PRO A C 1
ATOM 681 O O . PRO A 1 83 ? 2.286 5.994 12.873 1.00 95.50 83 PRO A O 1
ATOM 684 N N . THR A 1 84 ? 1.015 7.297 14.183 1.00 94.50 84 THR A N 1
ATOM 685 C CA . THR A 1 84 ? 0.240 7.892 13.078 1.00 94.50 84 THR A CA 1
ATOM 686 C C . THR A 1 84 ? 1.133 8.656 12.098 1.00 94.50 84 THR A C 1
ATOM 688 O O . THR A 1 84 ? 0.995 8.482 10.892 1.00 94.50 84 THR A O 1
ATOM 691 N N . GLY A 1 85 ? 2.069 9.465 12.597 1.00 93.31 85 GLY A N 1
ATOM 692 C CA . GLY A 1 85 ? 3.032 10.190 11.770 1.00 93.31 85 GLY A CA 1
ATOM 693 C C . GLY A 1 85 ? 3.992 9.254 11.039 1.00 93.31 85 GLY A C 1
ATOM 694 O O . GLY A 1 85 ? 4.205 9.402 9.839 1.00 93.31 85 GLY A O 1
ATOM 695 N N . ILE A 1 86 ? 4.510 8.234 11.734 1.00 92.62 86 ILE A N 1
ATOM 696 C CA . ILE A 1 86 ? 5.413 7.234 11.140 1.00 92.62 86 ILE A CA 1
ATOM 697 C C . ILE A 1 86 ? 4.717 6.454 10.013 1.00 92.62 86 ILE A C 1
ATOM 699 O O . ILE A 1 86 ? 5.367 6.092 9.031 1.00 92.62 86 ILE A O 1
ATOM 703 N N . LEU A 1 87 ? 3.398 6.229 10.101 1.00 94.12 87 LEU A N 1
ATOM 704 C CA . LEU A 1 87 ? 2.662 5.487 9.075 1.00 94.12 87 LEU A CA 1
ATOM 705 C C . LEU A 1 87 ? 2.822 6.084 7.667 1.00 94.12 87 LEU A C 1
ATOM 707 O O . LEU A 1 87 ? 2.908 5.301 6.716 1.00 94.12 87 LEU A O 1
ATOM 711 N N . PHE A 1 88 ? 2.944 7.412 7.531 1.00 94.56 88 PHE A N 1
ATOM 712 C CA . PHE A 1 88 ? 3.156 8.095 6.243 1.00 94.56 88 PHE A CA 1
ATOM 713 C C . PHE A 1 88 ? 4.412 7.616 5.502 1.00 94.56 88 PHE A C 1
ATOM 715 O O . PHE A 1 88 ? 4.425 7.572 4.276 1.00 94.56 88 PHE A O 1
ATOM 722 N N . TYR A 1 89 ? 5.434 7.186 6.240 1.00 91.88 89 TYR A N 1
ATOM 723 C CA . TYR A 1 89 ? 6.719 6.737 5.698 1.00 91.88 89 TYR A CA 1
ATOM 724 C C . TYR A 1 89 ? 6.815 5.213 5.561 1.00 91.88 89 TYR A C 1
ATOM 726 O O . TYR A 1 89 ? 7.845 4.699 5.137 1.00 91.88 89 TYR A O 1
ATOM 734 N N . SER A 1 90 ? 5.769 4.480 5.954 1.00 90.69 90 SER A N 1
ATOM 735 C CA . SER A 1 90 ? 5.817 3.018 6.059 1.00 90.69 90 SER A CA 1
ATOM 736 C C . SER A 1 90 ? 5.118 2.310 4.897 1.00 90.69 90 SER A C 1
ATOM 738 O O . SER A 1 90 ? 5.734 1.519 4.190 1.00 90.69 90 SER A O 1
ATOM 740 N N . TYR A 1 91 ? 3.828 2.580 4.684 1.00 90.56 91 TYR A N 1
ATOM 741 C CA . TYR A 1 91 ? 3.033 1.939 3.643 1.00 90.56 91 TYR A CA 1
ATOM 742 C C . TYR A 1 91 ? 1.827 2.798 3.278 1.00 90.56 91 TYR A C 1
ATOM 744 O O . TYR A 1 91 ? 1.010 3.133 4.140 1.00 90.56 91 TYR A O 1
ATOM 752 N N . PHE A 1 92 ? 1.709 3.123 1.988 1.00 91.81 92 PHE A N 1
ATOM 753 C CA . PHE A 1 92 ? 0.713 4.059 1.462 1.00 91.81 92 PHE A CA 1
ATOM 754 C C . PHE A 1 92 ? -0.713 3.724 1.914 1.00 91.81 92 PHE A C 1
ATOM 756 O O . PHE A 1 92 ? -1.395 4.542 2.529 1.00 91.81 92 PHE A O 1
ATOM 763 N N . HIS A 1 93 ? -1.152 2.485 1.680 1.00 94.19 93 HIS A N 1
ATOM 764 C CA . HIS A 1 93 ? -2.527 2.095 1.975 1.00 94.19 93 HIS A CA 1
ATOM 765 C C . HIS A 1 93 ? -2.832 2.143 3.480 1.00 94.19 93 HIS A C 1
ATOM 767 O O . HIS A 1 93 ? -3.948 2.488 3.859 1.00 94.19 93 HIS A O 1
ATOM 773 N N . TYR A 1 94 ? -1.857 1.868 4.357 1.00 94.75 94 TYR A N 1
ATOM 774 C CA . TYR A 1 94 ? -2.071 1.963 5.807 1.00 94.75 94 TYR A CA 1
ATOM 775 C C . TYR A 1 94 ? -2.359 3.391 6.254 1.00 94.75 94 TYR A C 1
ATOM 777 O O . TYR A 1 94 ? -3.358 3.601 6.941 1.00 94.75 94 TYR A O 1
ATOM 785 N N . TRP A 1 95 ? -1.529 4.366 5.874 1.00 95.12 95 TRP A N 1
ATOM 786 C CA . TRP A 1 95 ? -1.730 5.732 6.356 1.00 95.12 95 TRP A CA 1
ATOM 787 C C . TRP A 1 95 ? -2.992 6.365 5.764 1.00 95.12 95 TRP A C 1
ATOM 789 O O . TRP A 1 95 ? -3.707 7.044 6.496 1.00 95.12 95 TRP A O 1
ATOM 799 N N . VAL A 1 96 ? -3.331 6.089 4.497 1.00 96.44 96 VAL A N 1
ATOM 800 C CA . VAL A 1 96 ? -4.558 6.624 3.875 1.00 96.44 96 VAL A CA 1
ATOM 801 C C . VAL A 1 96 ? -5.798 6.119 4.608 1.00 96.44 96 VAL A C 1
ATOM 803 O O . VAL A 1 96 ? -6.635 6.914 5.041 1.00 96.44 96 VAL A O 1
ATOM 806 N N . TYR A 1 97 ? -5.899 4.801 4.808 1.00 97.50 97 TYR A N 1
ATOM 807 C CA . TYR A 1 97 ? -7.002 4.210 5.565 1.00 97.50 97 TYR A CA 1
ATOM 808 C C . TYR A 1 97 ? -7.065 4.773 6.989 1.00 97.50 97 TYR A C 1
ATOM 810 O O . TYR A 1 97 ? -8.134 5.126 7.488 1.00 97.50 97 TYR A O 1
ATOM 818 N N . TRP A 1 98 ? -5.909 4.886 7.640 1.00 97.44 98 TRP A N 1
ATOM 819 C CA . TRP A 1 98 ? -5.802 5.356 9.013 1.00 97.44 98 TRP A CA 1
ATOM 820 C C . TRP A 1 98 ? -6.211 6.825 9.183 1.00 97.44 98 TRP A C 1
ATOM 822 O O . TRP A 1 98 ? -6.937 7.155 10.120 1.00 97.44 98 TRP A O 1
ATOM 832 N N . ILE A 1 99 ? -5.832 7.707 8.256 1.00 97.19 99 ILE A N 1
ATOM 833 C CA . ILE A 1 99 ? -6.265 9.109 8.262 1.00 97.19 99 ILE A CA 1
ATOM 834 C C . ILE A 1 99 ? -7.774 9.225 8.056 1.00 97.19 99 ILE A C 1
ATOM 836 O O . ILE A 1 99 ? -8.407 10.038 8.729 1.00 97.19 99 ILE A O 1
ATOM 840 N N . ILE A 1 100 ? -8.379 8.386 7.210 1.00 98.12 100 ILE A N 1
ATOM 841 C CA . ILE A 1 100 ? -9.841 8.350 7.071 1.00 98.12 100 ILE A CA 1
ATOM 842 C C . ILE A 1 100 ? -10.486 7.938 8.397 1.00 98.12 100 ILE A C 1
ATOM 844 O O . ILE A 1 100 ? -11.391 8.625 8.861 1.00 98.12 100 ILE A O 1
ATOM 848 N N . VAL A 1 101 ? -9.989 6.892 9.066 1.00 98.38 101 VAL A N 1
ATOM 849 C CA . VAL A 1 101 ? -10.459 6.505 10.410 1.00 98.38 101 VAL A CA 1
ATOM 850 C C . VAL A 1 101 ? -10.386 7.682 11.391 1.00 98.38 101 VAL A C 1
ATOM 852 O O . VAL A 1 101 ? -11.369 7.969 12.077 1.00 98.38 101 VAL A O 1
ATOM 855 N N . LEU A 1 102 ? -9.251 8.384 11.456 1.00 98.06 102 LEU A N 1
ATOM 856 C CA . LEU A 1 102 ? -9.073 9.535 12.345 1.00 98.06 102 LEU A CA 1
ATOM 857 C C . LEU A 1 102 ? -10.012 10.693 11.988 1.00 98.06 102 LEU A C 1
ATOM 859 O O . LEU A 1 102 ? -10.607 11.289 12.889 1.00 98.06 102 LEU A O 1
ATOM 863 N N . GLY A 1 103 ? -10.192 10.979 10.698 1.00 97.44 103 GLY A N 1
ATOM 864 C CA . GLY A 1 103 ? -11.116 11.996 10.202 1.00 97.44 103 GLY A CA 1
ATOM 865 C C . GLY A 1 103 ? -12.561 11.683 10.581 1.00 97.44 103 GLY A C 1
ATOM 866 O O . GLY A 1 103 ? -13.265 12.541 11.113 1.00 97.44 103 GLY A O 1
ATOM 867 N N . LEU A 1 104 ? -12.982 10.430 10.411 1.00 98.31 104 LEU A N 1
ATOM 868 C CA . LEU A 1 104 ? -14.319 9.975 10.773 1.00 98.31 104 LEU A CA 1
ATOM 869 C C . LEU A 1 104 ? -14.577 10.015 12.286 1.00 98.31 104 LEU A C 1
ATOM 871 O O . LEU A 1 104 ? -15.632 10.475 12.723 1.00 98.31 104 LEU A O 1
ATOM 875 N N . LEU A 1 105 ? -13.611 9.596 13.108 1.00 98.25 105 LEU A N 1
ATOM 876 C CA . LEU A 1 105 ? -13.720 9.689 14.571 1.00 98.25 105 LEU A CA 1
ATOM 877 C C . LEU A 1 105 ? -13.742 11.140 15.062 1.00 98.25 105 LEU A C 1
ATOM 879 O O . LEU A 1 105 ? -14.464 11.466 16.012 1.00 98.25 105 LEU A O 1
ATOM 883 N N . SER A 1 106 ? -12.987 12.016 14.400 1.00 97.44 106 SER A N 1
ATOM 884 C CA . SER A 1 106 ? -13.002 13.457 14.661 1.00 97.44 106 SER A CA 1
ATOM 885 C C . SER A 1 106 ? -14.372 14.046 14.331 1.00 97.44 106 SER A C 1
ATOM 887 O O . SER A 1 106 ? -14.974 14.701 15.182 1.00 97.44 106 SER A O 1
ATOM 889 N N . ALA A 1 107 ? -14.921 13.729 13.153 1.00 97.62 107 ALA A N 1
ATOM 890 C CA . ALA A 1 107 ? -16.263 14.143 12.751 1.00 97.62 107 ALA A CA 1
ATOM 891 C C . ALA A 1 107 ? -17.334 13.626 13.725 1.00 97.62 107 ALA A C 1
ATOM 893 O O . ALA A 1 107 ? -18.165 14.403 14.194 1.00 97.62 107 ALA A O 1
ATOM 894 N N . TYR A 1 108 ? -17.269 12.348 14.117 1.00 97.81 108 TYR A N 1
ATOM 895 C CA . TYR A 1 108 ? -18.166 11.777 15.123 1.00 97.81 108 TYR A CA 1
ATOM 896 C C . TYR A 1 108 ? -18.102 12.559 16.444 1.00 97.81 108 TYR A C 1
ATOM 898 O O . TYR A 1 108 ? -19.135 12.919 17.003 1.00 97.81 108 TYR A O 1
ATOM 906 N N . THR A 1 109 ? -16.896 12.862 16.929 1.00 97.19 109 THR A N 1
ATOM 907 C CA . THR A 1 109 ? -16.694 13.587 18.192 1.00 97.19 109 THR A CA 1
ATOM 908 C C . THR A 1 109 ? -17.269 15.008 18.131 1.00 97.19 109 THR A C 1
ATOM 910 O O . THR A 1 109 ? -17.866 15.487 19.096 1.00 97.19 109 THR A O 1
ATOM 913 N N . ILE A 1 110 ? -17.123 15.693 16.996 1.00 96.56 110 ILE A N 1
ATOM 914 C CA . ILE A 1 110 ? -17.654 17.048 16.796 1.00 96.56 110 ILE A CA 1
ATOM 915 C C . ILE A 1 110 ? -19.187 17.032 16.714 1.00 96.56 110 ILE A C 1
ATOM 917 O O . ILE A 1 110 ? -19.846 17.885 17.308 1.00 96.56 110 ILE A O 1
ATOM 921 N N . ILE A 1 111 ? -19.762 16.063 15.997 1.00 97.12 111 ILE A N 1
ATOM 922 C CA . ILE A 1 111 ? -21.200 16.013 15.701 1.00 97.12 111 ILE A CA 1
ATOM 923 C C . ILE A 1 111 ? -22.001 15.424 16.866 1.00 97.12 111 ILE A C 1
ATOM 925 O O . ILE A 1 111 ? -23.051 15.962 17.219 1.00 97.12 111 ILE A O 1
ATOM 929 N N . PHE A 1 112 ? -21.527 14.335 17.470 1.00 96.69 112 PHE A N 1
ATOM 930 C CA . PHE A 1 112 ? -22.296 13.552 18.441 1.00 96.69 112 PHE A CA 1
ATOM 931 C C . PHE A 1 112 ? -21.826 13.725 19.887 1.00 96.69 112 PHE A C 1
ATOM 933 O O . PHE A 1 112 ? -22.647 13.615 20.790 1.00 96.69 112 PHE A O 1
ATOM 940 N N . GLU A 1 113 ? -20.556 14.068 20.122 1.00 95.25 113 GLU A N 1
ATOM 941 C CA . GLU A 1 113 ? -19.988 14.271 21.468 1.00 95.25 113 GLU A CA 1
ATOM 942 C C . GLU A 1 113 ? -19.792 15.770 21.772 1.00 95.25 113 GLU A C 1
ATOM 944 O O . GLU A 1 113 ? -18.771 16.198 22.310 1.00 95.25 113 GLU A O 1
ATOM 949 N N . LYS A 1 114 ? -20.779 16.605 21.407 1.00 93.81 114 LYS A N 1
ATOM 950 C CA . LYS A 1 114 ? -20.698 18.083 21.469 1.00 93.81 114 LYS A CA 1
ATOM 951 C C . LYS A 1 114 ? -20.329 18.643 22.851 1.00 93.81 114 LYS A C 1
ATOM 953 O O . LYS A 1 114 ? -19.732 19.724 22.927 1.00 93.81 114 LYS A O 1
ATOM 958 N N . GLN A 1 115 ? -20.708 17.926 23.910 1.00 95.88 115 GLN A N 1
ATOM 959 C CA . GLN A 1 115 ? -20.484 18.298 25.309 1.00 95.88 115 GLN A CA 1
ATOM 960 C C . GLN A 1 115 ? -19.090 17.887 25.821 1.00 95.88 115 GLN A C 1
ATOM 962 O O . GLN A 1 115 ? -18.568 18.525 26.733 1.00 95.88 115 GLN A O 1
ATOM 967 N N . ASP A 1 116 ? -18.430 16.897 25.207 1.00 95.94 116 ASP A N 1
ATOM 968 C CA . ASP A 1 116 ? -17.088 16.440 25.598 1.00 95.94 116 ASP A CA 1
ATOM 969 C C . ASP A 1 116 ? -15.999 17.316 24.946 1.00 95.94 116 ASP A C 1
ATOM 971 O O . ASP A 1 116 ? -15.246 16.913 24.051 1.00 95.94 116 ASP A O 1
ATOM 975 N N . LYS A 1 117 ? -15.912 18.572 25.406 1.00 96.44 117 LYS A N 1
ATOM 976 C CA . LYS A 1 117 ? -14.925 19.551 24.914 1.00 96.44 117 LYS A CA 1
ATOM 977 C C . LYS A 1 117 ? -13.487 19.075 25.093 1.00 96.44 117 LYS A C 1
ATOM 979 O O . LYS A 1 117 ? -12.619 19.429 24.293 1.00 96.44 117 LYS A O 1
ATOM 984 N N . LYS A 1 118 ? -13.220 18.271 26.126 1.00 96.56 118 LYS A N 1
ATOM 985 C CA . LYS A 1 118 ? -11.891 17.714 26.381 1.00 96.56 118 LYS A CA 1
ATOM 986 C C . LYS A 1 118 ? -11.487 16.753 25.267 1.00 96.56 118 LYS A C 1
ATOM 988 O O . LYS A 1 118 ? -10.396 16.907 24.717 1.00 96.56 118 LYS A O 1
ATOM 993 N N . ARG A 1 119 ? -12.357 15.809 24.899 1.00 96.69 119 ARG A N 1
ATOM 994 C CA . ARG A 1 119 ? -12.120 14.885 23.781 1.00 96.69 119 ARG A CA 1
ATOM 995 C C . ARG A 1 119 ? -11.900 15.624 22.471 1.00 96.69 119 ARG A C 1
ATOM 997 O O . ARG A 1 119 ? -10.938 15.310 21.779 1.00 96.69 119 ARG A O 1
ATOM 1004 N N . GLN A 1 120 ? -12.719 16.636 22.176 1.00 97.19 120 GLN A N 1
ATOM 1005 C CA . GLN A 1 120 ? -12.561 17.475 20.982 1.00 97.19 120 GLN A CA 1
ATOM 1006 C C . GLN A 1 120 ? -11.173 18.127 20.924 1.00 97.19 120 GLN A C 1
ATOM 1008 O O . GLN A 1 120 ? -10.450 17.938 19.949 1.00 97.19 120 GLN A O 1
ATOM 1013 N N . LYS A 1 121 ? -10.760 18.825 21.992 1.00 97.69 121 LYS A N 1
ATOM 1014 C CA . LYS A 1 121 ? -9.433 19.463 22.067 1.00 97.69 121 LYS A CA 1
ATOM 1015 C C . LYS A 1 121 ? -8.293 18.453 21.924 1.00 97.69 121 LYS A C 1
ATOM 1017 O O . LYS A 1 121 ? -7.329 18.724 21.215 1.00 97.69 121 LYS A O 1
ATOM 1022 N N . CYS A 1 122 ? -8.403 17.286 22.562 1.00 98.00 122 CYS A N 1
ATOM 1023 C CA . CYS A 1 122 ? -7.369 16.258 22.451 1.00 98.00 122 CYS A CA 1
ATOM 1024 C C . CYS A 1 122 ? -7.311 15.635 21.044 1.00 98.00 122 CYS A C 1
ATOM 1026 O O . CYS A 1 122 ? -6.223 15.308 20.584 1.00 98.00 122 CYS A O 1
ATOM 1028 N N . PHE A 1 123 ? -8.446 15.490 20.348 1.00 96.94 123 PHE A N 1
ATOM 1029 C CA . PHE A 1 123 ? -8.473 15.037 18.951 1.00 96.94 123 PHE A CA 1
ATOM 1030 C C . PHE A 1 123 ? -7.826 16.050 18.012 1.00 96.94 123 PHE A C 1
ATOM 1032 O O . PHE A 1 123 ? -7.000 15.671 17.190 1.00 96.94 123 PHE A O 1
ATOM 1039 N N . VAL A 1 124 ? -8.150 17.338 18.165 1.00 96.88 124 VAL A N 1
ATOM 1040 C CA . VAL A 1 124 ? -7.498 18.414 17.403 1.00 96.88 124 VAL A CA 1
ATOM 1041 C C . VAL A 1 124 ? -5.987 18.384 17.633 1.00 96.88 124 VAL A C 1
ATOM 1043 O O . VAL A 1 124 ? -5.221 18.436 16.677 1.00 96.88 124 VAL A O 1
ATOM 1046 N N . PHE A 1 125 ? -5.552 18.216 18.884 1.00 97.94 125 PHE A N 1
ATOM 1047 C CA . PHE A 1 125 ? -4.135 18.086 19.214 1.00 97.94 125 PHE A CA 1
ATOM 1048 C C . PHE A 1 125 ? -3.480 16.861 18.547 1.00 97.94 125 PHE A C 1
ATOM 1050 O O . PHE A 1 125 ? -2.414 16.997 17.953 1.00 97.94 125 PHE A O 1
ATOM 1057 N N . LEU A 1 126 ? -4.134 15.691 18.569 1.00 97.75 126 LEU A N 1
ATOM 1058 C CA . LEU A 1 126 ? -3.678 14.487 17.859 1.00 97.75 126 LEU A CA 1
ATOM 1059 C C . LEU A 1 126 ? -3.507 14.753 16.357 1.00 97.75 126 LEU A C 1
ATOM 1061 O O . LEU A 1 126 ? -2.477 14.387 15.788 1.00 97.75 126 LEU A O 1
ATOM 1065 N N . LEU A 1 127 ? -4.496 15.389 15.719 1.00 96.38 127 LEU A N 1
ATOM 1066 C CA . LEU A 1 127 ? -4.466 15.705 14.289 1.00 96.38 127 LEU A CA 1
ATOM 1067 C C . LEU A 1 127 ? -3.320 16.661 13.943 1.00 96.38 127 LEU A C 1
ATOM 1069 O O . LEU A 1 127 ? -2.578 16.386 13.004 1.00 96.38 127 LEU A O 1
ATOM 1073 N N . ILE A 1 128 ? -3.135 17.734 14.719 1.00 97.06 128 ILE A N 1
ATOM 1074 C CA . ILE A 1 128 ? -2.038 18.692 14.517 1.00 97.06 128 ILE A CA 1
ATOM 1075 C C . ILE A 1 12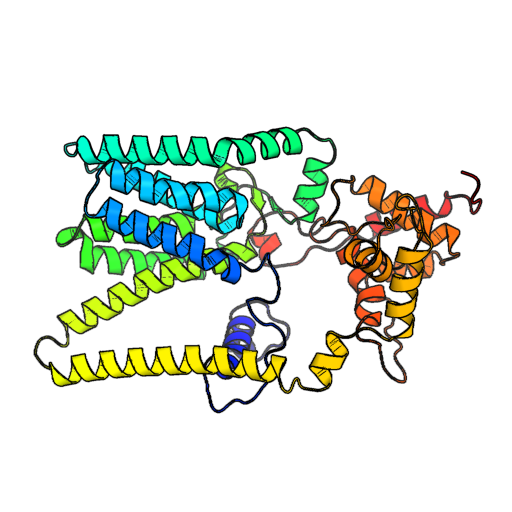8 ? -0.687 17.980 14.609 1.00 97.06 128 ILE A C 1
ATOM 1077 O O . ILE A 1 128 ? 0.128 18.103 13.699 1.00 97.06 128 ILE A O 1
ATOM 1081 N N . LEU A 1 129 ? -0.460 17.189 15.662 1.00 97.56 129 LEU A N 1
ATOM 1082 C CA . LEU A 1 129 ? 0.794 16.447 15.824 1.00 97.56 129 LEU A CA 1
ATOM 1083 C C . LEU A 1 129 ? 1.031 15.447 14.686 1.00 97.56 129 LEU A C 1
ATOM 1085 O O . LEU A 1 129 ? 2.157 15.304 14.215 1.00 97.56 129 LEU A O 1
ATOM 1089 N N . SER A 1 130 ? -0.029 14.784 14.219 1.00 95.81 130 SER A N 1
ATOM 1090 C CA . SER A 1 130 ? 0.052 13.843 13.098 1.00 95.81 130 SER A CA 1
ATOM 1091 C C . SER A 1 130 ? 0.418 14.550 11.790 1.00 95.81 130 SER A C 1
ATOM 1093 O O . SER A 1 130 ? 1.267 14.055 11.055 1.00 95.81 130 SER A O 1
ATOM 1095 N N . ILE A 1 131 ? -0.168 15.724 11.520 1.00 94.50 131 ILE A N 1
ATOM 1096 C CA . ILE A 1 131 ? 0.149 16.547 10.342 1.00 94.50 131 ILE A CA 1
ATOM 1097 C C . ILE A 1 131 ? 1.589 17.057 10.409 1.00 94.50 131 ILE A C 1
ATOM 1099 O O . ILE A 1 131 ? 2.301 16.976 9.414 1.00 94.50 131 ILE A O 1
ATOM 1103 N N . LEU A 1 132 ? 2.042 17.537 11.571 1.00 96.12 132 LEU A N 1
ATOM 1104 C CA . LEU A 1 132 ? 3.422 17.995 11.751 1.00 96.12 132 LEU A CA 1
ATOM 1105 C C . LEU A 1 132 ? 4.429 16.869 11.490 1.00 96.12 132 LEU A C 1
ATOM 1107 O O . LEU A 1 132 ? 5.425 17.084 10.807 1.00 96.12 132 LEU A O 1
ATOM 1111 N N . ALA A 1 133 ? 4.149 15.654 11.967 1.00 94.81 133 ALA A N 1
ATOM 1112 C CA . ALA A 1 133 ? 4.991 14.490 11.695 1.00 94.81 133 ALA A CA 1
ATOM 1113 C C . ALA A 1 133 ? 4.946 14.047 10.216 1.00 94.81 133 ALA A C 1
ATOM 1115 O O . ALA A 1 133 ? 5.948 13.579 9.671 1.00 94.81 133 ALA A O 1
ATOM 1116 N N . ALA A 1 134 ? 3.801 14.216 9.550 1.00 95.19 134 ALA A N 1
ATOM 1117 C CA . ALA A 1 134 ? 3.622 13.924 8.129 1.00 95.19 134 ALA A CA 1
ATOM 1118 C C . ALA A 1 134 ? 4.178 15.016 7.199 1.00 95.19 134 ALA A C 1
ATOM 1120 O O . ALA A 1 134 ? 4.293 14.788 5.996 1.00 95.19 134 ALA A O 1
ATOM 1121 N N . LEU A 1 135 ? 4.514 16.200 7.721 1.00 95.31 135 LEU A N 1
ATOM 1122 C CA . LEU A 1 135 ? 4.859 17.364 6.909 1.00 95.31 135 LEU A CA 1
ATOM 1123 C C . LEU A 1 135 ? 6.030 17.107 5.941 1.00 95.31 135 LEU A C 1
ATOM 1125 O O . LEU A 1 135 ? 5.858 17.413 4.762 1.00 95.31 135 LEU A O 1
ATOM 1129 N N . PRO A 1 136 ? 7.162 16.490 6.344 1.00 95.88 136 PRO A N 1
ATOM 1130 C CA . PRO A 1 136 ? 8.235 16.170 5.399 1.00 95.88 136 PRO A CA 1
ATOM 1131 C C . PRO A 1 136 ? 7.779 15.267 4.243 1.00 95.88 136 PRO A C 1
ATOM 1133 O O . PRO A 1 136 ? 8.132 15.511 3.092 1.00 95.88 136 PRO A O 1
ATOM 1136 N N . TYR A 1 137 ? 6.951 14.255 4.525 1.00 94.88 137 TYR A N 1
ATOM 1137 C CA . TYR A 1 137 ? 6.358 13.403 3.491 1.00 94.88 137 TYR A CA 1
ATOM 1138 C C . TYR A 1 137 ? 5.477 14.205 2.527 1.00 94.88 137 TYR A C 1
ATOM 1140 O O . TYR A 1 137 ? 5.600 14.054 1.314 1.00 94.88 137 TYR A O 1
ATOM 1148 N N . LEU A 1 138 ? 4.603 15.065 3.058 1.00 94.4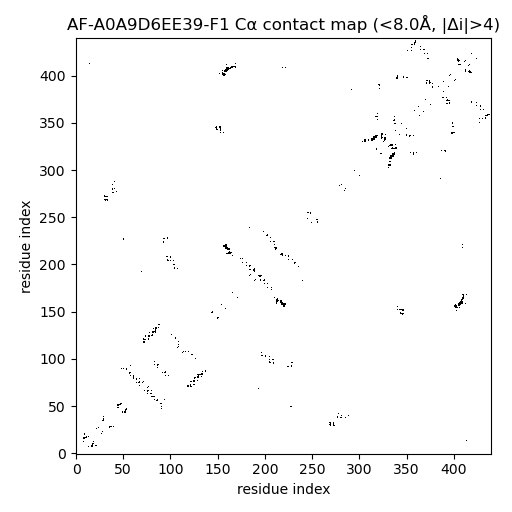4 138 LEU A N 1
ATOM 1149 C CA . LEU A 1 138 ? 3.689 15.867 2.246 1.00 94.44 138 LEU A CA 1
ATOM 1150 C C . LEU A 1 138 ? 4.448 16.850 1.350 1.00 94.44 138 LEU A C 1
ATOM 1152 O O . LEU A 1 138 ? 4.124 16.952 0.172 1.00 94.44 138 LEU A O 1
ATOM 1156 N N . LEU A 1 139 ? 5.481 17.519 1.872 1.00 96.06 139 LEU A N 1
ATOM 1157 C CA . LEU A 1 139 ? 6.336 18.411 1.083 1.00 96.06 139 LEU A CA 1
ATOM 1158 C C . LEU A 1 139 ? 7.018 17.654 -0.065 1.00 96.06 139 LEU A C 1
ATOM 1160 O O . LEU A 1 139 ? 6.890 18.061 -1.217 1.00 96.06 139 LEU A O 1
ATOM 1164 N N . ASN A 1 140 ? 7.621 16.495 0.224 1.00 94.69 140 ASN A N 1
ATOM 1165 C CA . ASN A 1 140 ? 8.227 15.643 -0.803 1.00 94.69 140 ASN A CA 1
ATOM 1166 C C . ASN A 1 140 ? 7.211 15.176 -1.852 1.00 94.69 140 ASN A C 1
ATOM 1168 O O . ASN A 1 140 ? 7.523 15.142 -3.040 1.00 94.69 140 ASN A O 1
ATOM 1172 N N . TYR A 1 141 ? 5.992 14.823 -1.436 1.00 92.12 141 TYR A N 1
ATOM 1173 C CA . TYR A 1 141 ? 4.921 14.456 -2.359 1.00 92.12 141 TYR A CA 1
ATOM 1174 C C . TYR A 1 141 ? 4.528 15.628 -3.265 1.00 92.12 141 TYR A C 1
ATOM 1176 O O . TYR A 1 141 ? 4.366 15.434 -4.468 1.00 92.12 141 TYR A O 1
ATOM 1184 N N . PHE A 1 142 ? 4.398 16.842 -2.723 1.00 94.88 142 PHE A N 1
ATOM 1185 C CA . PHE A 1 142 ? 4.071 18.018 -3.528 1.00 94.88 142 PHE A CA 1
ATOM 1186 C C . PHE A 1 142 ? 5.180 18.362 -4.516 1.00 94.88 142 PHE A C 1
ATOM 1188 O O . PHE A 1 142 ? 4.879 18.694 -5.660 1.00 94.88 142 PHE A O 1
ATOM 1195 N N . ASP A 1 143 ? 6.441 18.249 -4.119 1.00 95.25 143 ASP A N 1
ATOM 1196 C CA . ASP A 1 143 ? 7.560 18.488 -5.028 1.00 95.25 143 ASP A CA 1
ATOM 1197 C C . ASP A 1 143 ? 7.647 17.408 -6.104 1.00 95.25 143 ASP A C 1
ATOM 1199 O O . ASP A 1 143 ? 7.786 17.729 -7.284 1.00 95.25 143 ASP A O 1
ATOM 1203 N N . PHE A 1 144 ? 7.428 16.144 -5.733 1.00 92.19 144 PHE A N 1
ATOM 1204 C CA . PHE A 1 144 ? 7.281 15.061 -6.695 1.00 92.19 144 PHE A CA 1
ATOM 1205 C C . PHE A 1 144 ? 6.113 15.311 -7.656 1.00 92.19 144 PHE A C 1
ATOM 1207 O O . PHE A 1 144 ? 6.277 15.153 -8.853 1.00 92.19 144 PHE A O 1
ATOM 1214 N N . SER A 1 145 ? 4.950 15.765 -7.188 1.00 92.50 145 SER A N 1
ATOM 1215 C CA . SER A 1 145 ? 3.774 15.965 -8.050 1.00 92.50 145 SER A CA 1
ATOM 1216 C C . SER A 1 145 ? 3.964 17.016 -9.153 1.00 92.50 145 SER A C 1
ATOM 1218 O O . SER A 1 145 ? 3.187 17.044 -10.104 1.00 92.50 145 SER A O 1
ATOM 1220 N N . LYS A 1 146 ? 4.990 17.870 -9.035 1.00 94.31 146 LYS A N 1
ATOM 1221 C CA . LYS A 1 146 ? 5.307 18.935 -9.996 1.00 94.31 146 LYS A CA 1
ATOM 1222 C C . LYS A 1 146 ? 6.290 18.502 -11.084 1.00 94.31 146 LYS A C 1
ATOM 1224 O O . LYS A 1 146 ? 6.456 19.245 -12.048 1.00 94.31 146 LYS A O 1
ATOM 1229 N N . ILE A 1 147 ? 6.973 17.361 -10.941 1.00 94.38 147 ILE A N 1
ATOM 1230 C CA . ILE A 1 147 ? 7.901 16.906 -11.985 1.00 94.38 147 ILE A CA 1
ATOM 1231 C C . ILE A 1 147 ? 7.111 16.365 -13.182 1.00 94.38 147 ILE A C 1
ATOM 1233 O O . ILE A 1 147 ? 6.079 15.718 -13.013 1.00 94.38 147 ILE A O 1
ATOM 1237 N N . GLU A 1 148 ? 7.618 16.587 -14.395 1.00 92.56 148 GLU A N 1
ATOM 1238 C CA . GLU A 1 148 ? 6.958 16.200 -15.656 1.00 92.56 148 GLU A CA 1
ATOM 1239 C C . GLU A 1 148 ? 6.556 14.715 -15.692 1.00 92.56 148 GLU A C 1
ATOM 1241 O O . GLU A 1 148 ? 5.499 14.334 -16.187 1.00 92.56 148 GLU A O 1
ATOM 1246 N N . SER A 1 149 ? 7.380 13.862 -15.097 1.00 93.81 149 SER A N 1
ATOM 1247 C CA . SER A 1 149 ? 7.203 12.416 -15.084 1.00 93.81 149 SER A CA 1
ATOM 1248 C C . SER A 1 149 ? 6.305 11.878 -13.968 1.00 93.81 149 SER A C 1
ATOM 1250 O O . SER A 1 149 ? 6.111 10.663 -13.885 1.00 93.81 149 SER A O 1
ATOM 1252 N N . ALA A 1 150 ? 5.752 12.733 -13.103 1.00 92.44 150 ALA A N 1
ATOM 1253 C CA . ALA A 1 150 ? 4.956 12.301 -11.954 1.00 92.44 150 ALA A CA 1
ATOM 1254 C C . ALA A 1 150 ? 3.683 11.554 -12.371 1.00 92.44 150 ALA A C 1
ATOM 1256 O O . ALA A 1 150 ? 3.323 10.537 -11.769 1.00 92.44 150 ALA A O 1
ATOM 1257 N N . HIS A 1 151 ? 3.020 12.038 -13.426 1.00 91.56 151 HIS A N 1
ATOM 1258 C CA . HIS A 1 151 ? 1.823 11.407 -13.977 1.00 91.56 151 HIS A CA 1
ATOM 1259 C C . HIS A 1 151 ? 2.141 10.021 -14.548 1.00 91.56 151 HIS A C 1
ATOM 1261 O O . HIS A 1 151 ? 1.532 9.029 -14.150 1.00 91.56 151 HIS A O 1
ATOM 1267 N N . ASP A 1 152 ? 3.174 9.942 -15.386 1.00 92.31 152 ASP A N 1
ATOM 1268 C CA . ASP A 1 152 ? 3.670 8.693 -15.963 1.00 92.31 152 ASP A CA 1
ATOM 1269 C C . ASP A 1 152 ? 4.055 7.670 -14.888 1.00 92.31 152 ASP A C 1
ATOM 1271 O O . ASP A 1 152 ? 3.696 6.494 -14.972 1.00 92.31 152 ASP A O 1
ATOM 1275 N N . TYR A 1 153 ? 4.757 8.113 -13.845 1.00 92.00 153 TYR A N 1
ATOM 1276 C CA . TYR A 1 153 ? 5.108 7.262 -12.715 1.00 92.00 153 TYR A CA 1
ATOM 1277 C C . TYR A 1 153 ? 3.865 6.751 -11.977 1.00 92.00 153 TYR A C 1
ATOM 1279 O O . TYR A 1 153 ? 3.782 5.566 -11.656 1.00 92.00 153 TYR A O 1
ATOM 1287 N N . SER A 1 154 ? 2.874 7.617 -11.753 1.00 90.38 154 SER A N 1
ATOM 1288 C CA . SER A 1 154 ? 1.620 7.253 -11.082 1.00 90.38 154 SER A CA 1
ATOM 1289 C C . SER A 1 154 ? 0.824 6.222 -11.885 1.00 90.38 154 SER A C 1
ATOM 1291 O O . SER A 1 154 ? 0.367 5.228 -11.318 1.00 90.38 154 SER A O 1
ATOM 1293 N N . LEU A 1 155 ? 0.732 6.390 -13.208 1.00 90.25 155 LEU A N 1
ATOM 1294 C CA . LEU A 1 155 ? 0.134 5.401 -14.109 1.00 90.25 155 LEU A CA 1
ATOM 1295 C C . LEU A 1 155 ? 0.868 4.059 -14.025 1.00 90.25 155 LEU A C 1
ATOM 1297 O O . LEU A 1 155 ? 0.234 3.012 -13.880 1.00 90.25 155 LEU A O 1
ATOM 1301 N N . ARG A 1 156 ? 2.209 4.079 -14.028 1.00 91.00 156 ARG A N 1
ATOM 1302 C CA . ARG A 1 156 ? 3.013 2.862 -13.858 1.00 91.00 156 ARG A CA 1
ATOM 1303 C C . ARG A 1 156 ? 2.807 2.208 -12.499 1.00 91.00 156 ARG A C 1
ATOM 1305 O O . ARG A 1 156 ? 2.825 0.989 -12.461 1.00 91.00 156 ARG A O 1
ATOM 1312 N N . LEU A 1 157 ? 2.570 2.944 -11.411 1.00 87.56 157 LEU A N 1
ATOM 1313 C CA . LEU A 1 157 ? 2.230 2.360 -10.102 1.00 87.56 157 LEU A CA 1
ATOM 1314 C C . LEU A 1 157 ? 0.827 1.738 -10.052 1.00 87.56 157 LEU A C 1
ATOM 1316 O O . LEU A 1 157 ? 0.545 0.920 -9.174 1.00 87.56 157 LEU A O 1
ATOM 1320 N N . GLY A 1 158 ? -0.025 2.075 -11.017 1.00 88.38 158 GLY A N 1
ATOM 1321 C CA . GLY A 1 158 ? -1.365 1.542 -11.172 1.00 88.38 158 GLY A CA 1
ATOM 1322 C C . GLY A 1 158 ? -2.385 2.403 -10.459 1.00 88.38 158 GLY A C 1
ATOM 1323 O O . GLY A 1 158 ? -2.523 2.348 -9.239 1.00 88.38 158 GLY A O 1
ATOM 1324 N N . ILE A 1 159 ? -3.151 3.143 -11.245 1.00 90.88 159 ILE A N 1
ATOM 1325 C CA . ILE A 1 159 ? -4.296 3.917 -10.783 1.00 90.88 159 ILE A CA 1
ATOM 1326 C C . ILE A 1 159 ? -5.542 3.426 -11.515 1.00 90.88 159 ILE A C 1
ATOM 1328 O O . ILE A 1 159 ? -5.517 3.203 -12.723 1.00 90.88 159 ILE A O 1
ATOM 1332 N N . ALA A 1 160 ? -6.622 3.218 -10.770 1.00 91.00 160 ALA A N 1
ATOM 1333 C CA . ALA A 1 160 ? -7.951 3.129 -11.357 1.00 91.00 160 ALA A CA 1
ATOM 1334 C C . ALA A 1 160 ? -8.535 4.537 -11.364 1.00 91.00 160 ALA A C 1
ATOM 1336 O O . ALA A 1 160 ? -8.583 5.186 -10.323 1.00 91.00 160 ALA A O 1
ATOM 1337 N N . GLU A 1 161 ? -8.950 5.018 -12.522 1.00 90.88 161 GLU A N 1
ATOM 1338 C CA . GLU A 1 161 ? -9.433 6.384 -12.717 1.00 90.88 161 GLU A CA 1
ATOM 1339 C C . GLU A 1 161 ? -10.959 6.422 -12.765 1.00 90.88 161 GLU A C 1
ATOM 1341 O O . GLU A 1 161 ? -11.617 5.403 -12.937 1.00 90.88 161 GLU A O 1
ATOM 1346 N N . GLY A 1 162 ? -11.543 7.608 -12.637 1.00 90.12 162 GLY A N 1
ATOM 1347 C CA . GLY A 1 162 ? -12.975 7.822 -12.812 1.00 90.12 162 GLY A CA 1
ATOM 1348 C C . GLY A 1 162 ? -13.745 7.970 -11.504 1.00 90.12 162 GLY A C 1
ATOM 1349 O O . GLY A 1 162 ? -13.201 7.917 -10.404 1.00 90.12 162 GLY A O 1
ATOM 1350 N N . ARG A 1 163 ? -15.050 8.212 -11.642 1.00 93.56 163 ARG A N 1
ATOM 1351 C CA . ARG A 1 163 ? -15.957 8.565 -10.535 1.00 93.56 163 ARG A CA 1
ATOM 1352 C C . ARG A 1 163 ? -17.111 7.579 -10.371 1.00 93.56 163 ARG A C 1
ATOM 1354 O O . ARG A 1 163 ? -18.167 7.938 -9.860 1.00 93.56 163 ARG A O 1
ATOM 1361 N N . GLU A 1 164 ? -16.924 6.341 -10.812 1.00 93.00 164 GLU A N 1
ATOM 1362 C CA . GLU A 1 164 ? -17.900 5.282 -10.576 1.00 93.00 164 GLU A CA 1
ATOM 1363 C C . GLU A 1 164 ? -17.609 4.539 -9.261 1.00 93.00 164 GLU A C 1
ATOM 1365 O O . GLU A 1 164 ? -16.442 4.382 -8.869 1.00 93.00 164 GLU A O 1
ATOM 1370 N N . PRO A 1 165 ? -18.651 4.071 -8.555 1.00 91.88 165 PRO A N 1
ATOM 1371 C CA . PRO A 1 165 ? -18.466 3.214 -7.399 1.00 91.88 165 PRO A CA 1
ATOM 1372 C C . PRO A 1 165 ? -18.037 1.812 -7.848 1.00 91.88 165 PRO A C 1
ATOM 1374 O O . PRO A 1 165 ? -18.483 1.297 -8.878 1.00 91.88 165 PRO A O 1
ATOM 1377 N N . GLY A 1 166 ? -17.208 1.151 -7.040 1.00 87.12 166 GLY A N 1
ATOM 1378 C CA . GLY A 1 166 ? -16.686 -0.190 -7.334 1.00 87.12 166 GLY A CA 1
ATOM 1379 C C . GLY A 1 166 ? -17.694 -1.331 -7.163 1.00 87.12 166 GLY A C 1
ATOM 1380 O O . GLY A 1 166 ? -17.312 -2.413 -6.735 1.00 87.12 166 GLY A O 1
ATOM 1381 N N . LEU A 1 167 ? -18.986 -1.106 -7.424 1.00 87.19 167 LEU A N 1
ATOM 1382 C CA . LEU A 1 167 ? -20.066 -2.046 -7.100 1.00 87.19 167 LEU A CA 1
ATOM 1383 C C . LEU A 1 167 ? -19.935 -3.397 -7.812 1.00 87.19 167 LEU A C 1
ATOM 1385 O O . LEU A 1 167 ? -20.229 -4.420 -7.201 1.00 87.19 167 LEU A O 1
ATOM 1389 N N . TYR A 1 168 ? -19.489 -3.421 -9.071 1.00 83.38 168 TYR A N 1
ATOM 1390 C CA . TYR A 1 168 ? -19.352 -4.672 -9.822 1.00 83.38 168 TYR A CA 1
ATOM 1391 C C . TYR A 1 168 ? -18.225 -5.540 -9.250 1.00 83.38 168 TYR A C 1
ATOM 1393 O O . TYR A 1 168 ? -18.409 -6.734 -9.031 1.00 83.38 168 TYR A O 1
ATOM 1401 N N . ALA A 1 169 ? -17.076 -4.932 -8.947 1.00 80.44 169 ALA A N 1
ATOM 1402 C CA . ALA A 1 169 ? -15.923 -5.656 -8.420 1.00 80.44 169 ALA A CA 1
ATOM 1403 C C . ALA A 1 169 ? -16.003 -5.945 -6.906 1.00 80.44 169 ALA A C 1
ATOM 1405 O O . ALA A 1 169 ? -15.383 -6.898 -6.437 1.00 80.44 169 ALA A O 1
ATOM 1406 N N . LEU A 1 170 ? -16.729 -5.124 -6.136 1.00 85.31 170 LEU A N 1
ATOM 1407 C CA . LEU A 1 170 ? -16.684 -5.096 -4.663 1.00 85.31 170 LEU A CA 1
ATOM 1408 C C . LEU A 1 170 ? -18.058 -5.258 -4.001 1.00 85.31 170 LEU A C 1
ATOM 1410 O O . LEU A 1 170 ? -18.169 -5.154 -2.780 1.00 85.31 170 LEU A O 1
ATOM 1414 N N . GLY A 1 171 ? -19.121 -5.504 -4.772 1.00 86.06 171 GLY A N 1
ATOM 1415 C CA . GLY A 1 171 ? -20.491 -5.562 -4.255 1.00 86.06 171 GLY A CA 1
ATOM 1416 C C . GLY A 1 171 ? -20.660 -6.546 -3.096 1.00 86.06 171 GLY A C 1
ATOM 1417 O O . GLY A 1 171 ? -21.307 -6.227 -2.099 1.00 86.06 171 GLY A O 1
ATOM 1418 N N . PHE A 1 172 ? -20.008 -7.709 -3.173 1.00 86.44 172 PHE A N 1
ATOM 1419 C CA . PHE A 1 172 ? -20.030 -8.697 -2.094 1.00 86.44 172 PHE A CA 1
ATOM 1420 C C . PHE A 1 172 ? -19.316 -8.208 -0.823 1.00 86.44 172 PHE A C 1
ATOM 1422 O O . PHE A 1 172 ? -19.837 -8.386 0.278 1.00 86.44 172 PHE A O 1
ATOM 1429 N N . ASP A 1 173 ? -18.172 -7.530 -0.962 1.00 86.56 173 ASP A N 1
ATOM 1430 C CA . ASP A 1 173 ? -17.462 -6.925 0.171 1.00 86.56 173 ASP A CA 1
ATOM 1431 C C . ASP A 1 173 ? -18.349 -5.871 0.870 1.00 86.56 173 ASP A C 1
ATOM 1433 O O . ASP A 1 173 ? -18.434 -5.847 2.101 1.00 86.56 173 ASP A O 1
ATOM 1437 N N . TYR A 1 174 ? -19.098 -5.056 0.114 1.00 91.44 174 TYR A N 1
ATOM 1438 C CA . TYR A 1 174 ? -20.043 -4.091 0.693 1.00 91.44 174 TYR A CA 1
ATOM 1439 C C . TYR A 1 174 ? -21.205 -4.749 1.442 1.00 91.44 174 TYR A C 1
ATOM 1441 O O . TYR A 1 174 ? -21.593 -4.252 2.502 1.00 91.44 174 TYR A O 1
ATOM 1449 N N . LEU A 1 175 ? -21.737 -5.873 0.949 1.00 92.44 175 LEU A N 1
ATOM 1450 C CA . LEU A 1 175 ? -22.764 -6.634 1.670 1.00 92.44 175 LEU A CA 1
ATOM 1451 C C . LEU A 1 175 ? -22.236 -7.155 3.012 1.00 92.44 175 LEU A C 1
ATOM 1453 O O . LEU A 1 175 ? -22.935 -7.059 4.024 1.00 92.44 175 LEU A O 1
ATOM 1457 N N . ILE A 1 176 ? -20.990 -7.642 3.049 1.00 91.62 176 ILE A N 1
ATOM 1458 C CA . ILE A 1 176 ? -20.333 -8.057 4.296 1.00 91.62 176 ILE A CA 1
ATOM 1459 C C . ILE A 1 176 ? -20.193 -6.863 5.247 1.00 91.62 176 ILE A C 1
ATOM 1461 O O . ILE A 1 176 ? -20.549 -6.975 6.423 1.00 91.62 176 ILE A O 1
ATOM 1465 N N . PHE A 1 177 ? -19.723 -5.710 4.762 1.00 94.75 177 PHE A N 1
ATOM 1466 C CA . PHE A 1 177 ? -19.571 -4.515 5.598 1.00 94.75 177 PHE A CA 1
ATOM 1467 C C . PHE A 1 177 ? -20.911 -4.035 6.158 1.00 94.75 177 PHE A C 1
ATOM 1469 O O . PHE A 1 177 ? -20.989 -3.702 7.341 1.00 94.75 177 PHE A O 1
ATOM 1476 N N . LEU A 1 178 ? -21.974 -4.060 5.353 1.00 96.38 178 LEU A N 1
ATOM 1477 C CA . LEU A 1 178 ? -23.322 -3.709 5.791 1.00 96.38 178 LEU A CA 1
ATOM 1478 C C . LEU A 1 178 ? -23.835 -4.679 6.864 1.00 96.38 178 LEU A C 1
ATOM 1480 O O . LEU A 1 178 ? -24.309 -4.241 7.914 1.00 96.38 178 LEU A O 1
ATOM 1484 N N . ALA A 1 179 ? -23.696 -5.989 6.644 1.00 96.56 179 ALA A N 1
ATOM 1485 C CA . ALA A 1 179 ? -24.086 -7.001 7.622 1.00 96.56 179 ALA A CA 1
ATOM 1486 C C . ALA A 1 179 ? -23.333 -6.816 8.952 1.00 96.56 179 ALA A C 1
ATOM 1488 O O . ALA A 1 179 ? -23.942 -6.817 10.025 1.00 96.56 179 ALA A O 1
ATOM 1489 N N . MET A 1 180 ? -22.020 -6.574 8.894 1.00 96.88 180 MET A N 1
ATOM 1490 C CA . MET A 1 180 ? -21.210 -6.290 10.079 1.00 96.88 180 MET A CA 1
ATOM 1491 C C . MET A 1 180 ? -21.630 -4.991 10.775 1.00 96.88 180 MET A C 1
ATOM 1493 O O . MET A 1 180 ? -21.721 -4.969 12.002 1.00 96.88 180 MET A O 1
ATOM 1497 N N . ALA A 1 181 ? -21.930 -3.928 10.026 1.00 98.19 181 ALA A N 1
ATOM 1498 C CA . ALA A 1 181 ? -22.402 -2.666 10.585 1.00 98.19 181 ALA A CA 1
ATOM 1499 C C . ALA A 1 181 ? -23.726 -2.844 11.347 1.00 98.19 181 ALA A C 1
ATOM 1501 O O . ALA A 1 181 ? -23.855 -2.356 12.472 1.00 98.19 181 ALA A O 1
ATOM 1502 N N . ILE A 1 182 ? -24.671 -3.616 10.797 1.00 98.12 182 ILE A N 1
ATOM 1503 C CA . ILE A 1 182 ? -25.938 -3.957 11.465 1.00 98.12 182 ILE A CA 1
ATOM 1504 C C . ILE A 1 182 ? -25.675 -4.720 12.771 1.00 98.12 182 ILE A C 1
ATOM 1506 O O . ILE A 1 182 ? -26.280 -4.409 13.802 1.00 98.12 182 ILE A O 1
ATOM 1510 N N . ILE A 1 183 ? -24.761 -5.696 12.757 1.00 97.31 183 ILE A N 1
ATOM 1511 C CA . ILE A 1 183 ? -24.396 -6.467 13.954 1.00 97.31 183 ILE A CA 1
ATOM 1512 C C . ILE A 1 183 ? -23.773 -5.554 15.019 1.00 97.31 183 ILE A C 1
ATOM 1514 O O . ILE A 1 183 ? -24.211 -5.583 16.170 1.00 97.31 183 ILE A O 1
ATOM 1518 N N . ILE A 1 184 ? -22.802 -4.711 14.652 1.00 98.12 184 ILE A N 1
ATOM 1519 C CA . ILE A 1 184 ? -22.163 -3.754 15.572 1.00 98.12 184 ILE A CA 1
ATOM 1520 C C . ILE A 1 184 ? -23.208 -2.819 16.176 1.00 98.12 184 ILE A C 1
ATOM 1522 O O . ILE A 1 184 ? -23.225 -2.621 17.392 1.00 98.12 184 ILE A O 1
ATOM 1526 N N . TYR A 1 185 ? -24.094 -2.270 15.343 1.00 97.56 185 TYR A N 1
ATOM 1527 C CA . TYR A 1 185 ? -25.147 -1.368 15.788 1.00 97.56 185 TYR A CA 1
ATOM 1528 C C . TYR A 1 185 ? -26.046 -2.044 16.830 1.00 97.56 185 TYR A C 1
ATOM 1530 O O . TYR A 1 185 ? -26.207 -1.530 17.937 1.00 97.56 185 TYR A O 1
ATOM 1538 N N . ARG A 1 186 ? -26.559 -3.246 16.529 1.00 96.56 186 ARG A N 1
ATOM 1539 C CA . ARG A 1 186 ? -27.439 -3.996 17.441 1.00 96.56 186 ARG A CA 1
ATOM 1540 C C . ARG A 1 186 ? -26.754 -4.419 18.740 1.00 96.56 186 ARG A C 1
ATOM 1542 O O . ARG A 1 186 ? -27.410 -4.470 19.779 1.00 96.56 186 ARG A O 1
ATOM 1549 N N . LEU A 1 187 ? -25.467 -4.767 18.696 1.00 95.50 187 LEU A N 1
ATOM 1550 C CA . LEU A 1 187 ? -24.742 -5.234 19.880 1.00 95.50 187 LEU A CA 1
ATOM 1551 C C . LEU A 1 187 ? -24.288 -4.088 20.788 1.00 95.50 187 LEU A C 1
ATOM 1553 O O . LEU A 1 187 ? -24.370 -4.231 22.011 1.00 95.50 187 LEU A O 1
ATOM 1557 N N . TYR A 1 188 ? -23.824 -2.974 20.213 1.00 97.38 188 TYR A N 1
ATOM 1558 C CA . TYR A 1 188 ? -23.046 -1.977 20.950 1.00 97.38 188 TYR A CA 1
ATOM 1559 C C . TYR A 1 188 ? -23.645 -0.574 20.973 1.00 97.38 188 TYR A C 1
ATOM 1561 O O . TYR A 1 188 ? -23.363 0.150 21.923 1.00 97.38 188 TYR A O 1
ATOM 1569 N N . TRP A 1 189 ? -24.458 -0.155 19.997 1.00 97.12 189 TRP A N 1
ATOM 1570 C CA . TRP A 1 189 ? -24.848 1.261 19.877 1.00 97.12 189 TRP A CA 1
ATOM 1571 C C . TRP A 1 189 ? -25.576 1.796 21.117 1.00 97.12 189 TRP A C 1
ATOM 1573 O O . TRP A 1 189 ? -25.285 2.894 21.585 1.00 97.12 189 TRP A O 1
ATOM 1583 N N . THR A 1 190 ? -26.472 0.992 21.691 1.00 94.50 190 THR A N 1
ATOM 1584 C CA . THR A 1 190 ? -27.275 1.364 22.866 1.00 94.50 190 THR A CA 1
ATOM 1585 C C . THR A 1 190 ? -26.574 1.123 24.204 1.00 94.50 190 THR A C 1
ATOM 1587 O O . THR A 1 190 ? -27.014 1.660 25.215 1.00 94.50 190 THR A O 1
ATOM 1590 N N . LYS A 1 191 ? -25.499 0.323 24.238 1.00 94.38 191 LYS A N 1
ATOM 1591 C CA . LYS A 1 191 ? -24.837 -0.120 25.484 1.00 94.38 191 LYS A CA 1
ATOM 1592 C C . LYS A 1 191 ? -23.444 0.466 25.677 1.00 94.38 191 LYS A C 1
ATOM 1594 O O . LYS A 1 191 ? -23.069 0.838 26.779 1.00 94.38 191 LYS A O 1
ATOM 1599 N N . GLU A 1 192 ? -22.673 0.522 24.601 1.00 96.12 192 GLU A N 1
ATOM 1600 C CA . GLU A 1 192 ? -21.280 0.956 24.561 1.00 96.12 192 GLU A CA 1
ATOM 1601 C C . GLU A 1 192 ? -21.087 1.858 23.333 1.00 96.12 192 GLU A C 1
ATOM 1603 O O . GLU A 1 192 ? -20.333 1.537 22.411 1.00 96.12 192 GLU A O 1
ATOM 1608 N N . ARG A 1 193 ? -21.799 2.992 23.298 1.00 96.00 193 ARG A N 1
ATOM 1609 C CA . ARG A 1 193 ? -21.873 3.885 22.126 1.00 96.00 193 ARG A CA 1
ATOM 1610 C C . ARG A 1 193 ? -20.502 4.246 21.548 1.00 96.00 193 ARG A C 1
ATOM 1612 O O . ARG A 1 193 ? -20.309 4.164 20.340 1.00 96.00 193 ARG A O 1
ATOM 1619 N N . LEU A 1 194 ? -19.525 4.562 22.402 1.00 96.50 194 LEU A N 1
ATOM 1620 C CA . LEU A 1 194 ? -18.159 4.879 21.968 1.00 96.50 194 LEU A CA 1
ATOM 1621 C C . LEU A 1 194 ? -17.468 3.694 21.277 1.00 96.50 194 LEU A C 1
ATOM 1623 O O . LEU A 1 194 ? -16.750 3.887 20.298 1.00 96.50 194 LEU A O 1
ATOM 1627 N N . LYS A 1 195 ? -17.676 2.464 21.753 1.00 97.38 195 LYS A N 1
ATOM 1628 C CA . LYS A 1 195 ? -17.144 1.256 21.107 1.00 97.38 195 LYS A CA 1
ATOM 1629 C C . LYS A 1 195 ? -17.828 1.020 19.764 1.00 97.38 195 LYS A C 1
ATOM 1631 O O . LYS A 1 195 ? -17.144 0.743 18.785 1.00 97.38 195 LYS A O 1
ATOM 1636 N N . ALA A 1 196 ? -19.150 1.187 19.701 1.00 98.06 196 ALA A N 1
ATOM 1637 C CA . ALA A 1 196 ? -19.904 1.086 18.454 1.00 98.06 196 ALA A CA 1
ATOM 1638 C C . ALA A 1 196 ? -19.394 2.091 17.412 1.00 98.06 196 ALA A C 1
ATOM 1640 O O . ALA A 1 196 ? -19.084 1.702 16.291 1.00 98.06 196 ALA A O 1
ATOM 1641 N N . ALA A 1 197 ? -19.232 3.357 17.806 1.00 97.94 197 ALA A N 1
ATOM 1642 C CA . ALA A 1 197 ? -18.695 4.409 16.951 1.00 97.94 197 ALA A CA 1
ATOM 1643 C C . ALA A 1 197 ? -17.293 4.065 16.431 1.00 97.94 197 ALA A C 1
ATOM 1645 O O . ALA A 1 197 ? -17.032 4.226 15.243 1.00 97.94 197 ALA A O 1
ATOM 1646 N N . LEU A 1 198 ? -16.402 3.541 17.278 1.00 98.19 198 LEU A N 1
ATOM 1647 C CA . LEU A 1 198 ? -15.067 3.125 16.844 1.00 98.19 198 LEU A CA 1
ATOM 1648 C C . LEU A 1 198 ? -15.119 2.042 15.756 1.00 98.19 198 LEU A C 1
ATOM 1650 O O . LEU A 1 198 ? -14.509 2.197 14.700 1.00 98.19 198 LEU A O 1
ATOM 1654 N N . LEU A 1 199 ? -15.869 0.964 15.998 1.00 98.38 199 LEU A N 1
ATOM 1655 C CA . LEU A 1 199 ? -15.944 -0.172 15.075 1.00 98.38 199 LEU A CA 1
ATOM 1656 C C . LEU A 1 199 ? -16.675 0.181 13.770 1.00 98.38 199 LEU A C 1
ATOM 1658 O O . LEU A 1 199 ? -16.253 -0.252 12.699 1.00 98.38 199 LEU A O 1
ATOM 1662 N N . LEU A 1 200 ? -17.734 0.994 13.841 1.00 98.44 200 LEU A N 1
ATOM 1663 C CA . LEU A 1 200 ? -18.432 1.493 12.653 1.00 98.44 200 LEU A CA 1
ATOM 1664 C C . LEU A 1 200 ? -17.530 2.400 11.813 1.00 98.44 200 LEU A C 1
ATOM 1666 O O . LEU A 1 200 ? -17.545 2.283 10.594 1.00 98.44 200 LEU A O 1
ATOM 1670 N N . ASN A 1 201 ? -16.708 3.252 12.433 1.00 98.44 201 ASN A N 1
ATOM 1671 C CA . ASN A 1 201 ? -15.775 4.105 11.694 1.00 98.44 201 ASN A CA 1
ATOM 1672 C C . ASN A 1 201 ? -14.628 3.312 11.050 1.00 98.44 201 ASN A C 1
ATOM 1674 O O . ASN A 1 201 ? -14.196 3.680 9.961 1.00 98.44 201 ASN A O 1
ATOM 1678 N N . PHE A 1 202 ? -14.180 2.197 11.642 1.00 98.25 202 PHE A N 1
ATOM 1679 C CA . PHE A 1 202 ? -13.290 1.259 10.942 1.00 98.25 202 PHE A CA 1
ATOM 1680 C C . PHE A 1 202 ? -13.962 0.696 9.676 1.00 98.25 202 PHE A C 1
ATOM 1682 O O . PHE A 1 202 ? -13.391 0.777 8.594 1.00 98.25 202 PHE A O 1
ATOM 1689 N N . LEU A 1 203 ? -15.198 0.193 9.766 1.00 97.75 203 LEU A N 1
ATOM 1690 C CA . LEU A 1 203 ? -15.913 -0.311 8.581 1.00 97.75 203 LEU A CA 1
ATOM 1691 C C . LEU A 1 203 ? -16.187 0.769 7.536 1.00 97.75 203 LEU A C 1
ATOM 1693 O O . LEU A 1 203 ? -16.030 0.532 6.340 1.00 97.75 203 LEU A O 1
ATOM 1697 N N . MET A 1 204 ? -16.588 1.959 7.973 1.00 98.00 204 MET A N 1
ATOM 1698 C CA . MET A 1 204 ? -16.881 3.056 7.062 1.00 98.00 204 MET A CA 1
ATOM 1699 C C . MET A 1 204 ? -15.614 3.530 6.348 1.00 98.00 204 MET A C 1
ATOM 1701 O O . MET A 1 204 ? -15.662 3.781 5.147 1.00 98.00 204 MET A O 1
ATOM 1705 N N . ALA A 1 205 ? -14.465 3.555 7.032 1.00 98.19 205 ALA A N 1
ATOM 1706 C CA . ALA A 1 205 ? -13.182 3.817 6.389 1.00 98.19 205 ALA A CA 1
ATOM 1707 C C . ALA A 1 205 ? -12.871 2.797 5.284 1.00 98.19 205 ALA A C 1
ATOM 1709 O O . ALA A 1 205 ? -12.417 3.200 4.216 1.00 98.19 205 ALA A O 1
ATOM 1710 N N . ALA A 1 206 ? -13.184 1.510 5.489 1.00 96.00 206 ALA A N 1
ATOM 1711 C CA . ALA A 1 206 ? -13.035 0.475 4.462 1.00 96.00 206 ALA A CA 1
ATOM 1712 C C . ALA A 1 206 ? -13.876 0.771 3.213 1.00 96.00 206 ALA A C 1
ATOM 1714 O O . ALA A 1 206 ? -13.368 0.682 2.096 1.00 96.00 206 ALA A O 1
ATOM 1715 N N . ALA A 1 207 ? -15.135 1.179 3.385 1.00 95.00 207 ALA A N 1
ATOM 1716 C CA . ALA A 1 207 ? -15.993 1.558 2.265 1.00 95.00 207 ALA A CA 1
ATOM 1717 C C . ALA A 1 207 ? -15.486 2.820 1.539 1.00 95.00 207 ALA A C 1
ATOM 1719 O O . ALA A 1 207 ? -15.544 2.880 0.311 1.00 95.00 207 ALA A O 1
ATOM 1720 N N . ILE A 1 208 ? -14.960 3.801 2.281 1.00 96.62 208 ILE A N 1
ATOM 1721 C CA . ILE A 1 208 ? -14.434 5.052 1.718 1.00 96.62 208 ILE A CA 1
ATOM 1722 C C . ILE A 1 208 ? -13.152 4.812 0.922 1.00 96.62 208 ILE A C 1
ATOM 1724 O O . ILE A 1 208 ? -13.070 5.299 -0.198 1.00 96.62 208 ILE A O 1
ATOM 1728 N N . VAL A 1 209 ? -12.165 4.061 1.432 1.00 95.81 209 VAL A N 1
ATOM 1729 C CA . VAL A 1 209 ? -10.898 3.856 0.692 1.00 95.81 209 VAL A CA 1
ATOM 1730 C C . VAL A 1 209 ? -11.106 3.152 -0.646 1.00 95.81 209 VAL A C 1
ATOM 1732 O O . VAL A 1 209 ? -10.454 3.491 -1.629 1.00 95.81 209 VAL A O 1
ATOM 1735 N N . TRP A 1 210 ? -12.059 2.221 -0.707 1.00 92.12 210 TRP A N 1
ATOM 1736 C CA . TRP A 1 210 ? -12.441 1.540 -1.944 1.00 92.12 210 TRP A CA 1
ATOM 1737 C C . TRP A 1 210 ? -13.153 2.444 -2.953 1.00 92.12 210 TRP A C 1
ATOM 1739 O O . TRP A 1 210 ? -13.259 2.083 -4.121 1.00 92.12 210 TRP A O 1
ATOM 1749 N N . ASN A 1 211 ? -13.654 3.591 -2.498 1.00 95.06 211 ASN A N 1
ATOM 1750 C CA . ASN A 1 211 ? -14.354 4.576 -3.311 1.00 95.06 211 ASN A CA 1
ATOM 1751 C C . ASN A 1 211 ? -13.671 5.948 -3.271 1.00 95.06 211 ASN A C 1
ATOM 1753 O O . ASN A 1 211 ? -14.312 6.965 -3.540 1.00 95.06 211 ASN A O 1
ATOM 1757 N N . ILE A 1 212 ? -12.381 6.007 -2.925 1.00 95.56 212 ILE A N 1
ATOM 1758 C CA . ILE A 1 212 ? -11.676 7.283 -2.776 1.00 95.56 212 ILE A CA 1
ATOM 1759 C C . ILE A 1 212 ? -11.664 8.071 -4.093 1.00 95.56 212 ILE A C 1
ATOM 1761 O O . ILE A 1 212 ? -11.774 9.296 -4.068 1.00 95.56 212 ILE A O 1
ATOM 1765 N N . GLN A 1 213 ? -11.688 7.367 -5.232 1.00 94.62 213 GLN A N 1
ATOM 1766 C CA . GLN A 1 213 ? -11.790 7.936 -6.574 1.00 94.62 213 GLN A CA 1
ATOM 1767 C C . GLN A 1 213 ? -13.044 8.793 -6.791 1.00 94.62 213 GLN A C 1
ATOM 1769 O O . GLN A 1 213 ? -13.022 9.704 -7.613 1.00 94.62 213 GLN A O 1
ATOM 1774 N N . LEU A 1 214 ? -14.124 8.585 -6.026 1.00 95.75 214 LEU A N 1
ATOM 1775 C CA . LEU A 1 214 ? -15.302 9.458 -6.094 1.00 95.75 214 LEU A CA 1
ATOM 1776 C C . LEU A 1 214 ? -14.962 10.905 -5.703 1.00 95.75 214 LEU A C 1
ATOM 1778 O O . LEU A 1 214 ? -15.582 11.845 -6.202 1.00 95.75 214 LEU A O 1
ATOM 1782 N N . ILE A 1 215 ? -13.956 11.075 -4.840 1.00 94.62 215 ILE A N 1
ATOM 1783 C CA . ILE A 1 215 ? -13.475 12.364 -4.343 1.00 94.62 215 ILE A CA 1
ATOM 1784 C C . ILE A 1 215 ? -12.231 12.798 -5.126 1.00 94.62 215 ILE A C 1
ATOM 1786 O O . ILE A 1 215 ? -12.211 13.893 -5.683 1.00 94.62 215 ILE A O 1
ATOM 1790 N N . THR A 1 216 ? -11.212 11.937 -5.193 1.00 92.94 216 THR A N 1
ATOM 1791 C CA . THR A 1 216 ? -9.892 12.250 -5.770 1.00 92.94 216 THR A CA 1
ATOM 1792 C C . THR A 1 216 ? -9.829 12.101 -7.290 1.00 92.94 216 THR A C 1
ATOM 1794 O O . THR A 1 216 ? -8.878 12.572 -7.900 1.00 92.94 216 THR A O 1
ATOM 1797 N N . GLY A 1 217 ? -10.811 11.446 -7.914 1.00 93.19 217 GLY A N 1
ATOM 1798 C CA . GLY A 1 217 ? -10.814 11.107 -9.342 1.00 93.19 217 GLY A CA 1
ATOM 1799 C C . GLY A 1 217 ? -10.035 9.836 -9.701 1.00 93.19 217 GLY A C 1
ATOM 1800 O O . GLY A 1 217 ? -10.126 9.380 -10.839 1.00 93.19 217 GLY A O 1
ATOM 1801 N N . PHE A 1 218 ? -9.293 9.250 -8.754 1.00 92.88 218 PHE A N 1
ATOM 1802 C CA . PHE A 1 218 ? -8.535 8.012 -8.949 1.00 92.88 218 PHE A CA 1
ATOM 1803 C C . PHE A 1 218 ? -8.292 7.250 -7.636 1.00 92.88 218 PHE A C 1
ATOM 1805 O O . PHE A 1 218 ? -8.293 7.832 -6.551 1.00 92.88 218 PHE A O 1
ATOM 1812 N N . VAL A 1 219 ? -8.027 5.947 -7.729 1.00 93.31 219 VAL A N 1
ATOM 1813 C CA . VAL A 1 219 ? -7.643 5.072 -6.616 1.00 93.31 219 VAL A CA 1
ATOM 1814 C C . VAL A 1 219 ? -6.306 4.377 -6.922 1.00 93.31 219 VAL A C 1
ATOM 1816 O O . VAL A 1 219 ? -6.219 3.604 -7.878 1.00 93.31 219 VAL A O 1
ATOM 1819 N N . PRO A 1 220 ? -5.248 4.620 -6.125 1.00 91.31 220 PRO A N 1
ATOM 1820 C CA . PRO A 1 220 ? -3.955 3.963 -6.318 1.00 91.31 220 PRO A CA 1
ATOM 1821 C C . PRO A 1 220 ? -3.969 2.498 -5.885 1.00 91.31 220 PRO A C 1
ATOM 1823 O O . PRO A 1 220 ? -4.286 2.184 -4.734 1.00 91.31 220 PRO A O 1
ATOM 1826 N N . ALA A 1 221 ? -3.568 1.610 -6.793 1.00 88.81 221 ALA A N 1
ATOM 1827 C CA . ALA A 1 221 ? -3.413 0.171 -6.594 1.00 88.81 221 ALA A CA 1
ATOM 1828 C C . ALA A 1 221 ? -4.551 -0.435 -5.743 1.00 88.81 221 ALA A C 1
ATOM 1830 O O . ALA A 1 221 ? -4.308 -0.908 -4.625 1.00 88.81 221 ALA A O 1
ATOM 1831 N N . PRO A 1 222 ? -5.811 -0.388 -6.226 1.00 89.00 222 PRO A N 1
ATOM 1832 C CA . PRO A 1 222 ? -6.994 -0.724 -5.431 1.00 89.00 222 PRO A CA 1
ATOM 1833 C C . PRO A 1 222 ? -6.968 -2.152 -4.866 1.00 89.00 222 PRO A C 1
ATOM 1835 O O . PRO A 1 222 ? -7.473 -2.409 -3.776 1.00 89.00 222 PRO A O 1
ATOM 1838 N N . ASN A 1 223 ? -6.298 -3.085 -5.541 1.00 85.31 223 ASN A N 1
ATOM 1839 C CA . ASN A 1 223 ? -6.101 -4.462 -5.082 1.00 85.31 223 ASN A CA 1
ATOM 1840 C C . ASN A 1 223 ? -5.390 -4.583 -3.717 1.00 85.31 223 ASN A C 1
ATOM 1842 O O . ASN A 1 223 ? -5.520 -5.611 -3.048 1.00 85.31 223 ASN A O 1
ATOM 1846 N N . ASN A 1 224 ? -4.671 -3.552 -3.270 1.00 87.69 224 ASN A N 1
ATOM 1847 C CA . ASN A 1 224 ? -3.954 -3.572 -1.998 1.00 87.69 224 ASN A CA 1
ATOM 1848 C C . ASN A 1 224 ? -4.832 -3.226 -0.782 1.00 87.69 224 ASN A C 1
ATOM 1850 O O . ASN A 1 224 ? -4.470 -3.594 0.339 1.00 87.69 224 ASN A O 1
ATOM 1854 N N . TRP A 1 225 ? -6.015 -2.621 -0.965 1.00 91.12 225 TRP A N 1
ATOM 1855 C CA . TRP A 1 225 ? -6.887 -2.235 0.155 1.00 91.12 225 TRP A CA 1
ATOM 1856 C C . TRP A 1 225 ? -7.331 -3.422 1.014 1.00 91.12 225 TRP A C 1
ATOM 1858 O O . TRP A 1 225 ? -7.419 -3.287 2.235 1.00 91.12 225 TRP A O 1
ATOM 1868 N N . LYS A 1 226 ? -7.530 -4.615 0.427 1.00 87.25 226 LYS A N 1
ATOM 1869 C CA . LYS A 1 226 ? -7.895 -5.832 1.185 1.00 87.25 226 LYS A CA 1
ATOM 1870 C C . LYS A 1 226 ? -6.895 -6.127 2.304 1.00 87.25 226 LYS A C 1
ATOM 1872 O O . LYS A 1 226 ? -7.294 -6.459 3.421 1.00 87.25 226 LYS A O 1
ATOM 1877 N N . ARG A 1 227 ? -5.595 -5.968 2.030 1.00 84.69 227 ARG A N 1
ATOM 1878 C CA . ARG A 1 227 ? -4.520 -6.223 3.006 1.00 84.69 227 ARG A CA 1
ATOM 1879 C C . ARG A 1 227 ? -4.572 -5.234 4.165 1.00 84.69 227 ARG A C 1
ATOM 1881 O O . ARG A 1 227 ? -4.394 -5.633 5.309 1.00 84.69 227 ARG A O 1
ATOM 1888 N N . THR A 1 228 ? -4.873 -3.974 3.873 1.00 90.25 228 THR A N 1
ATOM 1889 C CA . THR A 1 228 ? -5.037 -2.909 4.869 1.00 90.25 228 THR A CA 1
ATOM 1890 C C . THR A 1 228 ? -6.285 -3.060 5.721 1.00 90.25 228 THR A C 1
ATOM 1892 O O . THR A 1 228 ? -6.230 -2.825 6.922 1.00 90.25 228 THR A O 1
ATOM 1895 N N . ILE A 1 229 ? -7.401 -3.464 5.121 1.00 92.38 229 ILE A N 1
ATOM 1896 C CA . ILE A 1 229 ? -8.695 -3.583 5.799 1.00 92.38 229 ILE A CA 1
ATOM 1897 C C . ILE A 1 229 ? -8.731 -4.820 6.715 1.00 92.38 229 ILE A C 1
ATOM 1899 O O . ILE A 1 229 ? -9.353 -4.795 7.779 1.00 92.38 229 ILE A O 1
ATOM 1903 N N . SER A 1 230 ? -8.036 -5.897 6.334 1.00 87.44 230 SER A N 1
ATOM 1904 C CA . SER A 1 230 ? -8.098 -7.199 7.016 1.00 87.44 230 SER A CA 1
ATOM 1905 C C . SER A 1 230 ? -7.812 -7.152 8.529 1.00 87.44 230 SER A C 1
ATOM 1907 O O . SER A 1 230 ? -8.600 -7.732 9.276 1.00 87.44 230 SER A O 1
ATOM 1909 N N . PRO A 1 231 ? -6.772 -6.455 9.039 1.00 89.06 231 PRO A N 1
ATOM 1910 C CA . PRO A 1 231 ? -6.550 -6.332 10.483 1.00 89.06 231 PRO A CA 1
ATOM 1911 C C . PRO A 1 231 ? -7.715 -5.688 11.244 1.00 89.06 231 PRO A C 1
ATOM 1913 O O . PRO A 1 231 ? -8.037 -6.106 12.355 1.00 89.06 231 PRO A O 1
ATOM 1916 N N . PHE A 1 232 ? -8.380 -4.697 10.650 1.00 93.88 232 PHE A N 1
ATOM 1917 C CA . PHE A 1 232 ? -9.523 -4.025 11.267 1.00 93.88 232 PHE A CA 1
ATOM 1918 C C . PHE A 1 232 ? -10.755 -4.924 11.291 1.00 93.88 232 PHE A C 1
ATOM 1920 O O . PHE A 1 232 ? -11.406 -5.033 12.330 1.00 93.88 232 PHE A O 1
ATOM 1927 N N . LEU A 1 233 ? -11.036 -5.623 10.185 1.00 92.12 233 LEU A N 1
ATOM 1928 C CA . LEU A 1 233 ? -12.092 -6.638 10.144 1.00 92.12 233 LEU A CA 1
ATOM 1929 C C . LEU A 1 233 ? -11.835 -7.738 11.170 1.00 92.12 233 LEU A C 1
ATOM 1931 O O . LEU A 1 233 ? -12.758 -8.133 11.876 1.00 92.12 233 LEU A O 1
ATOM 1935 N N . PHE A 1 234 ? -10.585 -8.183 11.306 1.00 89.19 234 PHE A N 1
ATOM 1936 C CA . PHE A 1 234 ? -10.200 -9.166 12.311 1.00 89.19 234 PHE A CA 1
ATOM 1937 C C . PHE A 1 234 ? -10.515 -8.678 13.730 1.00 89.19 234 PHE A C 1
ATOM 1939 O O . PHE A 1 234 ? -11.160 -9.403 14.483 1.00 89.19 234 PHE A O 1
ATOM 1946 N N . ILE A 1 235 ? -10.144 -7.442 14.086 1.00 91.12 235 ILE A N 1
ATOM 1947 C CA . ILE A 1 235 ? -10.471 -6.848 15.395 1.00 91.12 235 ILE A CA 1
ATOM 1948 C C . ILE A 1 235 ? -11.987 -6.801 15.615 1.00 91.12 235 ILE A C 1
ATOM 1950 O O . ILE A 1 235 ? -12.466 -7.176 16.686 1.00 91.12 235 ILE A O 1
ATOM 195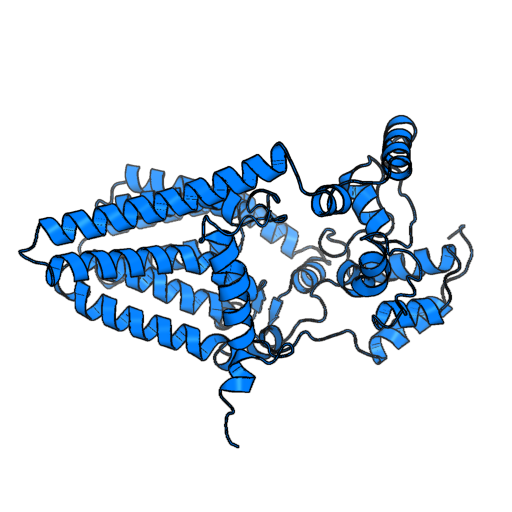4 N N . ILE A 1 236 ? -12.752 -6.362 14.612 1.00 95.00 236 ILE A N 1
ATOM 1955 C CA . ILE A 1 236 ? -14.212 -6.278 14.702 1.00 95.00 236 ILE A CA 1
ATOM 1956 C C . ILE A 1 236 ? -14.821 -7.666 14.931 1.00 95.00 236 ILE A C 1
ATOM 1958 O O . ILE A 1 236 ? -15.586 -7.851 15.878 1.00 95.00 236 ILE A O 1
ATOM 1962 N N . ILE A 1 237 ? -14.471 -8.642 14.089 1.00 92.38 237 ILE A N 1
ATOM 1963 C CA . ILE A 1 237 ? -14.982 -10.015 14.170 1.00 92.38 237 ILE A CA 1
ATOM 1964 C C . ILE A 1 237 ? -14.606 -10.631 15.517 1.00 92.38 237 ILE A C 1
ATOM 1966 O O . ILE A 1 237 ? -15.465 -11.200 16.186 1.00 92.38 237 ILE A O 1
ATOM 1970 N N . PHE A 1 238 ? -13.355 -10.467 15.951 1.00 89.50 238 PHE A N 1
ATOM 1971 C CA . PHE A 1 238 ? -12.880 -10.976 17.233 1.00 89.50 238 PHE A CA 1
ATOM 1972 C C . PHE A 1 238 ? -13.697 -10.421 18.406 1.00 89.50 238 PHE A C 1
ATOM 1974 O O . PHE A 1 238 ? -14.145 -11.188 19.258 1.00 89.50 238 PHE A O 1
ATOM 1981 N N . LEU A 1 239 ? -13.948 -9.107 18.438 1.00 92.19 239 LEU A N 1
ATOM 1982 C CA . LEU A 1 239 ? -14.740 -8.473 19.497 1.00 92.19 239 LEU A CA 1
ATOM 1983 C C . LEU A 1 239 ? -16.205 -8.923 19.480 1.00 92.19 239 LEU A C 1
ATOM 1985 O O . LEU A 1 239 ? -16.761 -9.211 20.540 1.00 92.19 239 LEU A O 1
ATOM 1989 N N . ILE A 1 240 ? -16.810 -9.037 18.293 1.00 93.00 240 ILE A N 1
ATOM 1990 C CA . ILE A 1 240 ? -18.176 -9.551 18.132 1.00 93.00 240 ILE A CA 1
ATOM 1991 C C . ILE A 1 240 ? -18.261 -10.980 18.670 1.00 93.00 240 ILE A C 1
ATOM 1993 O O . ILE A 1 240 ? -19.097 -11.266 19.525 1.00 93.00 240 ILE A O 1
ATOM 1997 N N . VAL A 1 241 ? -17.380 -11.873 18.215 1.00 89.38 241 VAL A N 1
ATOM 1998 C CA . VAL A 1 241 ? -17.356 -13.280 18.639 1.00 89.38 241 VAL A CA 1
ATOM 1999 C C . VAL A 1 241 ? -17.139 -13.385 20.148 1.00 89.38 241 VAL A C 1
ATOM 2001 O O . VAL A 1 241 ? -17.892 -14.088 20.823 1.00 89.38 241 VAL A O 1
ATOM 2004 N N . HIS A 1 242 ? -16.177 -12.640 20.697 1.00 87.56 242 HIS A N 1
ATOM 2005 C CA . HIS A 1 242 ? -15.914 -12.585 22.134 1.00 87.56 242 HIS A CA 1
ATOM 2006 C C . HIS A 1 242 ? -17.165 -12.190 22.937 1.00 87.56 242 HIS A C 1
ATOM 2008 O O . HIS A 1 242 ? -17.522 -12.856 23.915 1.00 87.56 242 HIS A O 1
ATOM 2014 N N . ASP A 1 243 ? -17.870 -11.137 22.523 1.00 88.88 243 ASP A N 1
ATOM 2015 C CA . ASP A 1 243 ? -19.029 -10.640 23.266 1.00 88.88 243 ASP A CA 1
ATOM 2016 C C . ASP A 1 243 ? -20.273 -11.520 23.082 1.00 88.88 243 ASP A C 1
ATOM 2018 O O . ASP A 1 243 ? -21.054 -11.681 24.025 1.00 88.88 243 ASP A O 1
ATOM 2022 N N . LEU A 1 244 ? -20.435 -12.160 21.919 1.00 88.44 244 LEU A N 1
ATOM 2023 C CA . LEU A 1 244 ? -21.461 -13.182 21.697 1.00 88.44 244 LEU A CA 1
ATOM 2024 C C . LEU A 1 244 ? -21.220 -14.403 22.594 1.00 88.44 244 LEU A C 1
ATOM 2026 O O . LEU A 1 244 ? -22.146 -14.835 23.283 1.00 88.44 244 LEU A O 1
ATOM 2030 N N . ILE A 1 245 ? -19.982 -14.905 22.672 1.00 85.62 245 ILE A N 1
ATOM 2031 C CA . ILE A 1 245 ? -19.595 -15.979 23.603 1.00 85.62 245 ILE A CA 1
ATOM 2032 C C . ILE A 1 245 ? -19.930 -15.568 25.037 1.00 85.62 245 ILE A C 1
ATOM 2034 O O . ILE A 1 245 ? -20.573 -16.319 25.771 1.00 85.62 245 ILE A O 1
ATOM 2038 N N . LYS A 1 246 ? -19.555 -14.351 25.447 1.00 82.88 246 LYS A N 1
ATOM 2039 C CA . LYS A 1 246 ? -19.835 -13.851 26.799 1.00 82.88 246 LYS A CA 1
ATOM 2040 C C . LYS A 1 246 ? -21.337 -13.790 27.098 1.00 82.88 246 LYS A C 1
ATOM 2042 O O . LYS A 1 246 ? -21.733 -14.127 28.217 1.00 82.88 246 LYS A O 1
ATOM 2047 N N . LYS A 1 247 ? -22.151 -13.369 26.121 1.00 83.12 247 LYS A N 1
ATOM 2048 C CA . LYS A 1 247 ? -23.607 -13.208 26.245 1.00 83.12 247 LYS A CA 1
ATOM 2049 C C . LYS A 1 247 ? -24.347 -14.545 26.284 1.00 83.12 247 LYS A C 1
ATOM 2051 O O . LYS A 1 247 ? -25.200 -14.712 27.151 1.00 83.12 247 LYS A O 1
ATOM 2056 N N . TYR A 1 248 ? -24.044 -15.464 25.368 1.00 84.31 248 TYR A N 1
ATOM 2057 C CA . TYR A 1 248 ? -24.800 -16.711 25.200 1.00 84.31 248 TYR A CA 1
ATOM 2058 C C . TYR A 1 248 ? -24.256 -17.865 26.046 1.00 84.31 248 TYR A C 1
ATOM 2060 O O . TYR A 1 248 ? -25.019 -18.719 26.481 1.00 84.31 248 TYR A O 1
ATOM 2068 N N . ILE A 1 249 ? -22.968 -17.852 26.394 1.00 83.88 249 ILE A N 1
ATOM 2069 C CA . ILE A 1 249 ? -22.349 -18.853 27.276 1.00 83.88 249 ILE A CA 1
ATOM 2070 C C . ILE A 1 249 ? -22.305 -18.295 28.704 1.00 83.88 249 ILE A C 1
ATOM 2072 O O . ILE A 1 249 ? -21.264 -18.240 29.362 1.00 83.88 249 ILE A O 1
ATOM 2076 N N . LYS A 1 250 ? -23.432 -17.758 29.189 1.00 63.06 250 LYS A N 1
ATOM 2077 C CA . LYS A 1 250 ? -23.414 -16.871 30.362 1.00 63.06 250 LYS A CA 1
ATOM 2078 C C . LYS A 1 250 ? -23.001 -17.590 31.657 1.00 63.06 250 LYS A C 1
ATOM 2080 O O . LYS A 1 250 ? -22.243 -16.995 32.415 1.00 63.06 250 LYS A O 1
ATOM 2085 N N . ASN A 1 251 ? -23.302 -18.886 31.808 1.00 68.31 251 ASN A N 1
ATOM 2086 C CA . ASN A 1 251 ? -23.082 -19.637 33.057 1.00 68.31 251 ASN A CA 1
ATOM 2087 C C . ASN A 1 251 ? -22.153 -20.862 32.949 1.00 68.31 251 ASN A C 1
ATOM 2089 O O . ASN A 1 251 ? -21.931 -21.546 33.942 1.00 68.31 251 ASN A O 1
ATOM 2093 N N . ASN A 1 252 ? -21.571 -21.147 31.780 1.00 79.69 252 ASN A N 1
ATOM 2094 C CA . ASN A 1 252 ? -20.651 -22.277 31.625 1.00 79.69 252 ASN A CA 1
ATOM 2095 C C . ASN A 1 252 ? -19.193 -21.786 31.611 1.00 79.69 252 ASN A C 1
ATOM 2097 O O . ASN A 1 252 ? -18.591 -21.585 30.553 1.00 79.69 252 ASN A O 1
ATOM 2101 N N . LEU A 1 253 ? -18.637 -21.556 32.808 1.00 81.00 253 LEU A N 1
ATOM 2102 C CA . LEU A 1 253 ? -17.245 -21.117 32.992 1.00 81.00 253 LEU A CA 1
ATOM 2103 C C . LEU A 1 253 ? -16.257 -22.090 32.328 1.00 81.00 253 LEU A C 1
ATOM 2105 O O . LEU A 1 253 ? -15.274 -21.657 31.726 1.00 81.00 253 LEU A O 1
ATOM 2109 N N . ARG A 1 254 ? -16.560 -23.395 32.373 1.00 84.25 254 ARG A N 1
ATOM 2110 C CA . ARG A 1 254 ? -15.761 -24.447 31.736 1.00 84.25 254 ARG A CA 1
ATOM 2111 C C . ARG A 1 254 ? -15.736 -24.281 30.217 1.00 84.25 254 ARG A C 1
ATOM 2113 O O . ARG A 1 254 ? -14.660 -24.295 29.636 1.00 84.25 254 ARG A O 1
ATOM 2120 N N . LEU A 1 255 ? -16.881 -24.033 29.579 1.00 81.94 255 LEU A N 1
ATOM 2121 C CA . LEU A 1 255 ? -16.953 -23.808 28.131 1.00 81.94 255 LEU A CA 1
ATOM 2122 C C . LEU A 1 255 ? -16.230 -22.519 27.708 1.00 81.94 255 LEU A C 1
ATOM 2124 O O . LEU A 1 255 ? -15.488 -22.540 26.732 1.00 81.94 255 LEU A O 1
ATOM 2128 N N . LYS A 1 256 ? -16.361 -21.423 28.468 1.00 78.19 256 LYS A N 1
ATOM 2129 C CA . LYS A 1 256 ? -15.593 -20.182 28.233 1.00 78.19 256 LYS A CA 1
ATOM 2130 C C . LYS A 1 256 ? -14.083 -20.419 28.303 1.00 78.19 256 LYS A C 1
ATOM 2132 O O . LYS A 1 256 ? -13.359 -19.998 27.402 1.00 78.19 256 LYS A O 1
ATOM 2137 N N . LYS A 1 257 ? -13.618 -21.115 29.348 1.00 83.25 257 LYS A N 1
ATOM 2138 C CA . LYS A 1 257 ? -12.205 -21.482 29.520 1.00 83.25 257 LYS A CA 1
ATOM 2139 C C . LYS A 1 257 ? -11.725 -22.373 28.374 1.00 83.25 257 LYS A C 1
ATOM 2141 O O . LYS A 1 257 ? -10.651 -22.124 27.842 1.00 83.25 257 LYS A O 1
ATOM 2146 N N . ASN A 1 258 ? -12.532 -23.350 27.962 1.00 85.50 258 ASN A N 1
ATOM 2147 C CA . ASN A 1 258 ? -12.205 -24.246 26.855 1.00 85.50 258 ASN A CA 1
ATOM 2148 C C . ASN A 1 258 ? -12.102 -23.494 25.525 1.00 85.50 258 ASN A C 1
ATOM 2150 O O . ASN A 1 258 ? -11.136 -23.698 24.805 1.00 85.50 258 ASN A O 1
ATOM 2154 N N . ILE A 1 259 ? -13.039 -22.594 25.210 1.00 83.06 259 ILE A N 1
ATOM 2155 C CA . ILE A 1 259 ? -12.967 -21.788 23.983 1.00 83.06 259 ILE A CA 1
ATOM 2156 C C . ILE A 1 259 ? -11.737 -20.878 24.011 1.00 83.06 259 ILE A C 1
ATOM 2158 O O . ILE A 1 259 ? -10.997 -20.833 23.033 1.00 83.06 259 ILE A O 1
ATOM 2162 N N . GLY A 1 260 ? -11.477 -20.196 25.132 1.00 81.06 260 GLY A N 1
ATOM 2163 C CA . GLY A 1 260 ? -10.274 -19.377 25.289 1.00 81.06 260 GLY A CA 1
ATOM 2164 C C . GLY A 1 260 ? -8.991 -20.191 25.108 1.00 81.06 260 GLY A C 1
ATOM 2165 O O . GLY A 1 260 ? -8.104 -19.779 24.366 1.00 81.06 260 GLY A O 1
ATOM 2166 N N . LEU A 1 261 ? -8.926 -21.381 25.713 1.00 85.12 261 LEU A N 1
ATOM 2167 C CA . LEU A 1 261 ? -7.814 -22.315 25.550 1.00 85.12 261 LEU A CA 1
ATOM 2168 C C . LEU A 1 261 ? -7.661 -22.755 24.090 1.00 85.12 261 LEU A C 1
ATOM 2170 O O . LEU A 1 261 ? -6.552 -22.723 23.578 1.00 85.12 261 LEU A O 1
ATOM 2174 N N . VAL A 1 262 ? -8.750 -23.110 23.403 1.00 85.62 262 VAL A N 1
ATOM 2175 C CA . VAL A 1 262 ? -8.729 -23.483 21.979 1.00 85.62 262 VAL A CA 1
ATOM 2176 C C . VAL A 1 262 ? -8.216 -22.328 21.123 1.00 85.62 262 VAL A C 1
ATOM 2178 O O . VAL A 1 262 ? -7.361 -22.549 20.277 1.00 85.62 262 VAL A O 1
ATOM 2181 N N . VAL A 1 263 ? -8.662 -21.092 21.357 1.00 81.69 263 VAL A N 1
ATOM 2182 C CA . VAL A 1 263 ? -8.171 -19.914 20.622 1.00 81.69 263 VAL A CA 1
ATOM 2183 C C . VAL A 1 263 ? -6.680 -19.682 20.874 1.00 81.69 263 VAL A C 1
ATOM 2185 O O . VAL A 1 263 ? -5.938 -19.437 19.923 1.00 81.69 263 VAL A O 1
ATOM 2188 N N . ILE A 1 264 ? -6.222 -19.789 22.125 1.00 82.25 264 ILE A N 1
ATOM 2189 C CA . ILE A 1 264 ? -4.797 -19.684 22.471 1.00 82.25 264 ILE A CA 1
ATOM 2190 C C . ILE A 1 264 ? -4.002 -20.790 21.774 1.00 82.25 264 ILE A C 1
ATOM 2192 O O . ILE A 1 264 ? -3.007 -20.491 21.123 1.00 82.25 264 ILE A O 1
ATOM 2196 N N . LEU A 1 265 ? -4.457 -22.043 21.847 1.00 85.12 265 LEU A N 1
ATOM 2197 C CA . LEU A 1 265 ? -3.808 -23.183 21.199 1.00 85.12 265 LEU A CA 1
ATOM 2198 C C . LEU A 1 265 ? -3.754 -23.011 19.680 1.00 85.12 265 LEU A C 1
ATOM 2200 O O . LEU A 1 265 ? -2.692 -23.188 19.099 1.00 85.12 265 LEU A O 1
ATOM 2204 N N . LEU A 1 266 ? -4.849 -22.606 19.034 1.00 82.06 266 LEU A N 1
ATOM 2205 C CA . LEU A 1 266 ? -4.874 -22.324 17.596 1.00 82.06 266 LEU A CA 1
ATOM 2206 C C . LEU A 1 266 ? -3.917 -21.185 17.233 1.00 82.06 266 LEU A C 1
ATOM 2208 O O . LEU A 1 266 ? -3.185 -21.291 16.254 1.00 82.06 266 LEU A O 1
ATOM 2212 N N . THR A 1 267 ? -3.868 -20.121 18.036 1.00 81.00 267 THR A N 1
ATOM 2213 C CA . THR A 1 267 ? -2.944 -18.998 17.818 1.00 81.00 267 THR A CA 1
ATOM 2214 C C . THR A 1 267 ? -1.493 -19.454 17.944 1.00 81.00 267 THR A C 1
ATOM 2216 O O . THR A 1 267 ? -0.685 -19.164 17.065 1.00 81.00 267 THR A O 1
ATOM 2219 N N . LEU A 1 268 ? -1.168 -20.213 18.995 1.00 82.88 268 LEU A N 1
ATOM 2220 C CA . LEU A 1 268 ? 0.156 -20.797 19.192 1.00 82.88 268 LEU A CA 1
ATOM 2221 C C . LEU A 1 268 ? 0.523 -21.729 18.039 1.00 82.88 268 LEU A C 1
ATOM 2223 O O . LEU A 1 268 ? 1.613 -21.598 17.507 1.00 82.88 268 LEU A O 1
ATOM 2227 N N . LEU A 1 269 ? -0.385 -22.595 17.582 1.00 82.75 269 LEU A N 1
ATOM 2228 C CA . LEU A 1 269 ? -0.145 -23.482 16.440 1.00 82.75 269 LEU A CA 1
ATOM 2229 C C . LEU A 1 269 ? 0.171 -22.700 15.161 1.00 82.75 269 LEU A C 1
ATOM 2231 O O . LEU A 1 269 ? 1.097 -23.064 14.439 1.00 82.75 269 LEU A O 1
ATOM 2235 N N . VAL A 1 270 ? -0.550 -21.609 14.893 1.00 80.94 270 VAL A N 1
ATOM 2236 C CA . VAL A 1 270 ? -0.288 -20.744 13.732 1.00 80.94 270 VAL A CA 1
ATOM 2237 C C . VAL A 1 270 ? 1.058 -20.040 13.863 1.00 80.94 270 VAL A C 1
ATOM 2239 O O . VAL A 1 270 ? 1.844 -20.045 12.916 1.00 80.94 270 VAL A O 1
ATOM 2242 N N . VAL A 1 271 ? 1.358 -19.462 15.028 1.00 81.25 271 VAL A N 1
ATOM 2243 C CA . VAL A 1 271 ? 2.642 -18.794 15.288 1.00 81.25 271 VAL A CA 1
ATOM 2244 C C . VAL A 1 271 ? 3.796 -19.791 15.177 1.00 81.25 271 VAL A C 1
ATOM 2246 O O . VAL A 1 271 ? 4.744 -19.541 14.436 1.00 81.25 271 VAL A O 1
ATOM 2249 N N . SER A 1 272 ? 3.691 -20.952 15.823 1.00 83.12 272 SER A N 1
ATOM 2250 C CA . SER A 1 272 ? 4.661 -22.042 15.726 1.00 83.12 272 SER A CA 1
ATOM 2251 C C . SER A 1 272 ? 4.846 -22.487 14.281 1.00 83.12 272 SER A C 1
ATOM 2253 O O . SER A 1 272 ? 5.980 -22.577 13.834 1.00 83.12 272 SER A O 1
ATOM 2255 N N . LYS A 1 273 ? 3.772 -22.669 13.501 1.00 81.56 273 LYS A N 1
ATOM 2256 C CA . LYS A 1 273 ? 3.868 -23.013 12.073 1.00 81.56 273 LYS A CA 1
ATOM 2257 C C . LYS A 1 273 ? 4.648 -21.962 11.280 1.00 81.56 273 LYS A C 1
ATOM 2259 O O . LYS A 1 273 ? 5.488 -22.321 10.456 1.00 81.56 273 LYS A O 1
ATOM 2264 N N . LYS A 1 274 ? 4.418 -20.671 11.535 1.00 78.62 274 LYS A N 1
ATOM 2265 C CA . LYS A 1 274 ? 5.161 -19.575 10.890 1.00 78.62 274 LYS A CA 1
ATOM 2266 C C . LYS A 1 274 ? 6.640 -19.578 11.284 1.00 78.62 274 LYS A C 1
ATOM 2268 O O . LYS A 1 274 ? 7.484 -19.462 10.398 1.00 78.62 274 LYS A O 1
ATOM 2273 N N . ILE A 1 275 ? 6.946 -19.766 12.570 1.00 81.38 275 ILE A N 1
ATOM 2274 C CA . ILE A 1 275 ? 8.321 -19.873 13.083 1.00 81.38 275 ILE A CA 1
ATOM 2275 C C . ILE A 1 275 ? 9.022 -21.090 12.475 1.00 81.38 275 ILE A C 1
ATOM 2277 O O . ILE A 1 275 ? 10.111 -20.951 11.932 1.00 81.38 275 ILE A O 1
ATOM 2281 N N . THR A 1 276 ? 8.391 -22.267 12.491 1.00 82.69 276 THR A N 1
ATOM 2282 C CA . THR A 1 276 ? 8.949 -23.494 11.911 1.00 82.69 276 THR A CA 1
ATOM 2283 C C . THR A 1 276 ? 9.176 -23.350 10.411 1.00 82.69 276 THR A C 1
ATOM 2285 O O . THR A 1 276 ? 10.225 -23.757 9.931 1.00 82.69 276 THR A O 1
ATOM 2288 N N . ASN A 1 277 ? 8.250 -22.745 9.661 1.00 79.56 277 ASN A N 1
ATOM 2289 C CA . ASN A 1 277 ? 8.455 -22.491 8.233 1.00 79.56 277 ASN A CA 1
ATOM 2290 C C . ASN A 1 277 ? 9.657 -21.563 7.987 1.00 79.56 277 ASN A C 1
ATOM 2292 O O . ASN A 1 277 ? 10.450 -21.834 7.091 1.00 79.56 277 ASN A O 1
ATOM 2296 N N . ALA A 1 278 ? 9.815 -20.499 8.782 1.00 79.69 278 ALA A N 1
ATOM 2297 C CA . ALA A 1 278 ? 10.968 -19.605 8.683 1.00 79.69 278 ALA A CA 1
ATOM 2298 C C . ALA A 1 278 ? 12.281 -20.315 9.053 1.00 79.69 278 ALA A C 1
ATOM 2300 O O . ALA A 1 278 ? 13.256 -20.221 8.315 1.00 79.69 278 ALA A O 1
ATOM 2301 N N . ALA A 1 279 ? 12.289 -21.084 10.143 1.00 82.94 279 ALA A N 1
ATOM 2302 C CA . ALA A 1 279 ? 13.443 -21.872 10.563 1.00 82.94 279 ALA A CA 1
ATOM 2303 C C . ALA A 1 279 ? 13.830 -22.923 9.509 1.00 82.94 279 ALA A C 1
ATOM 2305 O O . ALA A 1 279 ? 15.002 -23.051 9.178 1.00 82.94 279 ALA A O 1
ATOM 2306 N N . MET A 1 280 ? 12.858 -23.629 8.925 1.00 82.50 280 MET A N 1
ATOM 2307 C CA . MET A 1 280 ? 13.108 -24.606 7.859 1.00 82.50 280 MET A CA 1
ATOM 2308 C C . MET A 1 280 ? 13.755 -23.964 6.632 1.00 82.50 280 MET A C 1
ATOM 2310 O O . MET A 1 280 ? 14.666 -24.547 6.060 1.00 82.50 280 MET A O 1
ATOM 2314 N N . LEU A 1 281 ? 13.345 -22.751 6.258 1.00 82.06 281 LEU A N 1
ATOM 2315 C CA . LEU A 1 281 ? 13.972 -22.019 5.155 1.00 82.06 281 LEU A CA 1
ATOM 2316 C C . LEU A 1 281 ? 15.396 -21.554 5.472 1.00 82.06 281 LEU A C 1
ATOM 2318 O O . LEU A 1 281 ? 16.218 -21.489 4.566 1.00 82.06 281 LEU A O 1
ATOM 2322 N N . LEU A 1 282 ? 15.687 -21.229 6.733 1.00 81.94 282 LEU A N 1
ATOM 2323 C CA . LEU A 1 282 ? 17.020 -20.797 7.158 1.00 81.94 282 LEU A CA 1
ATOM 2324 C C . LEU A 1 282 ? 18.004 -21.966 7.270 1.00 81.94 282 LEU A C 1
ATOM 2326 O O . LEU A 1 282 ? 19.151 -21.834 6.859 1.00 81.94 282 LEU A O 1
ATOM 2330 N N . TYR A 1 283 ? 17.566 -23.098 7.825 1.00 86.50 283 TYR A N 1
ATOM 2331 C CA . TYR A 1 283 ? 18.461 -24.207 8.169 1.00 86.50 283 TYR A CA 1
ATOM 2332 C C . TYR A 1 283 ? 18.446 -25.365 7.169 1.00 86.50 283 TYR A C 1
ATOM 2334 O O . TYR A 1 283 ? 19.434 -26.086 7.071 1.00 86.50 283 TYR A O 1
ATOM 2342 N N . ASN A 1 284 ? 17.344 -25.585 6.448 1.00 87.31 284 ASN A N 1
ATOM 2343 C CA . ASN A 1 284 ? 17.228 -26.693 5.498 1.00 87.31 284 ASN A CA 1
ATOM 2344 C C . ASN A 1 284 ? 16.289 -26.350 4.324 1.00 87.31 284 ASN A C 1
ATOM 2346 O O . ASN A 1 284 ? 15.249 -27.000 4.160 1.00 87.31 284 ASN A O 1
ATOM 2350 N N . PRO A 1 285 ? 16.584 -25.299 3.536 1.00 84.94 285 PRO A N 1
ATOM 2351 C CA . PRO A 1 285 ? 15.726 -24.896 2.430 1.00 84.94 285 PRO A CA 1
ATOM 2352 C C . PRO A 1 285 ? 15.655 -25.985 1.352 1.00 84.94 285 PRO A C 1
ATOM 2354 O O . PRO A 1 285 ? 16.666 -26.550 0.938 1.00 84.94 285 PRO A O 1
ATOM 2357 N N . GLU A 1 286 ? 14.450 -26.248 0.847 1.00 82.50 286 GLU A N 1
ATOM 2358 C CA . GLU A 1 286 ? 14.234 -27.146 -0.286 1.00 82.50 286 GLU A CA 1
ATOM 2359 C C . GLU A 1 286 ? 15.090 -26.698 -1.485 1.00 82.50 286 GLU A C 1
ATOM 2361 O O . GLU A 1 286 ? 15.176 -25.507 -1.795 1.00 82.50 286 GLU A O 1
ATOM 2366 N N . THR A 1 287 ? 15.671 -27.646 -2.229 1.00 83.69 287 THR A N 1
ATOM 2367 C CA . THR A 1 287 ? 16.554 -27.347 -3.372 1.00 83.69 287 THR A CA 1
ATOM 2368 C C . THR A 1 287 ? 15.890 -26.439 -4.407 1.00 83.69 287 THR A C 1
ATOM 2370 O O . THR A 1 287 ? 16.554 -25.591 -4.996 1.00 83.69 287 THR A O 1
ATOM 2373 N N . ARG A 1 288 ? 14.572 -26.574 -4.618 1.00 78.94 288 ARG A N 1
ATOM 2374 C CA . ARG A 1 288 ? 13.819 -25.687 -5.521 1.00 78.94 288 ARG A CA 1
ATOM 2375 C C . ARG A 1 288 ? 13.841 -24.227 -5.057 1.00 78.94 288 ARG A C 1
ATOM 2377 O O . ARG A 1 288 ? 13.904 -23.333 -5.892 1.00 78.94 288 ARG A O 1
ATOM 2384 N N . ILE A 1 289 ? 13.813 -23.992 -3.744 1.00 77.62 289 ILE A N 1
ATOM 2385 C CA . ILE A 1 289 ? 13.850 -22.656 -3.147 1.00 77.62 289 ILE A CA 1
ATOM 2386 C C . ILE A 1 289 ? 15.263 -22.111 -3.283 1.00 77.62 289 ILE A C 1
ATOM 2388 O O . ILE A 1 289 ? 15.428 -21.040 -3.850 1.00 77.62 289 ILE A O 1
ATOM 2392 N N . LEU A 1 290 ? 16.285 -22.880 -2.893 1.00 80.06 290 LEU A N 1
ATOM 2393 C CA . LEU A 1 290 ? 17.680 -22.484 -3.111 1.00 80.06 290 LEU A CA 1
ATOM 2394 C C . LEU A 1 290 ? 17.924 -22.076 -4.565 1.00 80.06 290 LEU A C 1
ATOM 2396 O O . LEU A 1 290 ? 18.372 -20.967 -4.804 1.00 80.06 290 LEU A O 1
ATOM 2400 N N . LYS A 1 291 ? 17.521 -22.909 -5.530 1.00 77.88 291 LYS A N 1
ATOM 2401 C CA . LYS A 1 291 ? 17.654 -22.618 -6.967 1.00 77.88 291 LYS A CA 1
ATOM 2402 C C . LYS A 1 291 ? 16.870 -21.387 -7.439 1.00 77.88 291 LYS A C 1
ATOM 2404 O O . LYS A 1 291 ? 17.241 -20.801 -8.448 1.00 77.88 291 LYS A O 1
ATOM 2409 N N . SER A 1 292 ? 15.782 -21.020 -6.762 1.00 72.62 292 SER A N 1
ATOM 2410 C CA . SER A 1 292 ? 14.951 -19.859 -7.125 1.00 72.62 292 SER A CA 1
ATOM 2411 C C . SER A 1 292 ? 15.468 -18.543 -6.538 1.00 72.62 292 SER A C 1
ATOM 2413 O O . SER A 1 292 ? 15.113 -17.479 -7.037 1.00 72.62 292 SER A O 1
ATOM 2415 N N . TYR A 1 293 ? 16.275 -18.611 -5.475 1.00 75.81 293 TYR A N 1
ATOM 2416 C CA . TYR A 1 293 ? 16.809 -17.450 -4.752 1.00 75.81 293 TYR A CA 1
ATOM 2417 C C . TYR A 1 293 ? 18.342 -17.375 -4.767 1.00 75.81 293 TYR A C 1
ATOM 2419 O O . TYR A 1 293 ? 18.914 -16.491 -4.133 1.00 75.81 293 TYR A O 1
ATOM 2427 N N . SER A 1 294 ? 19.013 -18.279 -5.479 1.00 80.44 294 SER A N 1
ATOM 2428 C CA . SER A 1 294 ? 20.447 -18.224 -5.737 1.00 80.44 294 SER A CA 1
ATOM 2429 C C . SER A 1 294 ? 20.724 -17.784 -7.168 1.00 80.44 294 SER A C 1
ATOM 2431 O O . SER A 1 294 ? 19.921 -17.982 -8.083 1.00 80.44 294 SER A O 1
ATOM 2433 N N . PHE A 1 295 ? 21.895 -17.186 -7.356 1.00 82.19 295 PHE A N 1
ATOM 2434 C CA . PHE A 1 295 ? 22.409 -16.850 -8.672 1.00 82.19 295 PHE A CA 1
ATOM 2435 C C . PHE A 1 295 ? 23.523 -17.830 -9.052 1.00 82.19 295 PHE A C 1
ATOM 2437 O O . PHE A 1 295 ? 24.285 -18.254 -8.180 1.00 82.19 295 PHE A O 1
ATOM 2444 N N . PRO A 1 296 ? 23.633 -18.197 -10.339 1.00 84.25 296 PRO A N 1
ATOM 2445 C CA . PRO A 1 296 ? 24.821 -18.856 -10.867 1.00 84.25 296 PRO A CA 1
ATOM 2446 C C . PRO A 1 296 ? 26.099 -18.087 -10.500 1.00 84.25 296 PRO A C 1
ATOM 2448 O O . PRO A 1 296 ? 26.111 -16.856 -10.570 1.00 84.25 296 PRO A O 1
ATOM 2451 N N . SER A 1 297 ? 27.172 -18.801 -10.137 1.00 87.69 297 SER A N 1
ATOM 2452 C CA . SER A 1 297 ? 28.422 -18.179 -9.668 1.00 87.69 297 SER A CA 1
ATOM 2453 C C . SER A 1 297 ? 29.020 -17.226 -10.700 1.00 87.69 297 SER A C 1
ATOM 2455 O O . SER A 1 297 ? 29.405 -16.116 -10.364 1.00 87.69 297 SER A O 1
ATOM 2457 N N . ASN A 1 298 ? 28.973 -17.585 -11.984 1.00 87.31 298 ASN A N 1
ATOM 2458 C CA . ASN A 1 298 ? 29.441 -16.721 -13.067 1.00 87.31 298 ASN A CA 1
ATOM 2459 C C . ASN A 1 298 ? 28.728 -15.353 -13.112 1.00 87.31 298 ASN A C 1
ATOM 2461 O O . ASN A 1 298 ? 29.338 -14.358 -13.499 1.00 87.31 298 ASN A O 1
ATOM 2465 N N . ILE A 1 299 ? 27.456 -15.276 -12.703 1.00 88.56 299 ILE A N 1
ATOM 2466 C CA . ILE A 1 299 ? 26.728 -14.005 -12.609 1.00 88.56 299 ILE A CA 1
ATOM 2467 C C . ILE A 1 299 ? 27.208 -13.212 -11.390 1.00 88.56 299 ILE A C 1
ATOM 2469 O O . ILE A 1 299 ? 27.521 -12.029 -11.525 1.00 88.56 299 ILE A O 1
ATOM 2473 N N . THR A 1 300 ? 27.317 -13.837 -10.217 1.00 92.06 300 THR A N 1
ATOM 2474 C CA . THR A 1 300 ? 27.786 -13.140 -9.006 1.00 92.06 300 THR A CA 1
ATOM 2475 C C . THR A 1 300 ? 29.235 -12.675 -9.126 1.00 92.06 300 THR A C 1
ATOM 2477 O O . THR A 1 300 ? 29.558 -11.571 -8.691 1.00 92.06 300 THR A O 1
ATOM 2480 N N . ASP A 1 301 ? 30.085 -13.462 -9.784 1.00 95.12 301 ASP A N 1
ATOM 2481 C CA . ASP A 1 301 ? 31.481 -13.123 -10.058 1.00 95.12 301 ASP A CA 1
ATOM 2482 C C . ASP A 1 301 ? 31.566 -11.901 -10.981 1.00 95.12 301 ASP A C 1
ATOM 2484 O O . ASP A 1 301 ? 32.380 -11.005 -10.753 1.00 95.12 301 ASP A O 1
ATOM 2488 N N . SER A 1 302 ? 30.666 -11.797 -11.969 1.00 92.44 302 SER A N 1
ATOM 2489 C CA . SER A 1 302 ? 30.574 -10.611 -12.829 1.00 92.44 302 SER A CA 1
ATOM 2490 C C . SER A 1 302 ? 30.199 -9.349 -12.043 1.00 92.44 302 SER A C 1
ATOM 2492 O O . SER A 1 302 ? 30.768 -8.284 -12.280 1.00 92.44 302 SER A O 1
ATOM 2494 N N . TRP A 1 303 ? 29.295 -9.455 -11.063 1.00 94.50 303 TRP A N 1
ATOM 2495 C CA . TRP A 1 303 ? 28.932 -8.339 -10.184 1.00 94.50 303 TRP A CA 1
ATOM 2496 C C . TRP A 1 303 ? 30.090 -7.921 -9.290 1.00 94.50 303 TRP A C 1
ATOM 2498 O O . TRP A 1 303 ? 30.366 -6.730 -9.157 1.00 94.50 303 TRP A O 1
ATOM 2508 N N . HIS A 1 304 ? 30.797 -8.894 -8.715 1.00 95.56 304 HIS A N 1
ATOM 2509 C CA . HIS A 1 304 ? 31.971 -8.626 -7.898 1.00 95.56 304 HIS A CA 1
ATOM 2510 C C . HIS A 1 304 ? 33.071 -7.937 -8.712 1.00 95.56 304 HIS A C 1
ATOM 2512 O O . HIS A 1 304 ? 33.592 -6.904 -8.290 1.00 95.56 304 HIS A O 1
ATOM 2518 N N . TRP A 1 305 ? 33.356 -8.441 -9.916 1.00 95.88 305 TRP A N 1
ATOM 2519 C CA . TRP A 1 305 ? 34.306 -7.815 -10.829 1.00 95.88 305 TRP A CA 1
ATOM 2520 C C . TRP A 1 305 ? 33.898 -6.379 -11.167 1.00 95.88 305 TRP A C 1
ATOM 2522 O O . TRP A 1 305 ? 34.729 -5.478 -11.062 1.00 95.88 305 TRP A O 1
ATOM 2532 N N . MET A 1 306 ? 32.626 -6.141 -11.509 1.00 94.94 306 MET A N 1
ATOM 2533 C CA . MET A 1 306 ? 32.130 -4.794 -11.802 1.00 94.94 306 MET A CA 1
ATOM 2534 C C . MET A 1 306 ? 32.337 -3.850 -10.616 1.00 94.94 306 MET A C 1
ATOM 2536 O O . MET A 1 306 ? 32.884 -2.769 -10.796 1.00 94.94 306 MET A O 1
ATOM 2540 N N . ASN A 1 307 ? 31.991 -4.273 -9.400 1.00 94.62 307 ASN A N 1
ATOM 2541 C CA . ASN A 1 307 ? 32.151 -3.450 -8.198 1.00 94.62 307 ASN A CA 1
ATOM 2542 C C . ASN A 1 307 ? 33.612 -3.108 -7.877 1.00 94.62 307 ASN A C 1
ATOM 2544 O O . ASN A 1 307 ? 33.880 -2.034 -7.345 1.00 94.62 307 ASN A O 1
ATOM 2548 N N . LEU A 1 308 ? 34.551 -4.001 -8.196 1.00 95.94 308 LEU A N 1
ATOM 2549 C CA . LEU A 1 308 ? 35.978 -3.770 -7.967 1.00 95.94 308 LEU A CA 1
ATOM 2550 C C . LEU A 1 308 ? 36.644 -2.927 -9.064 1.00 95.94 308 LEU A C 1
ATOM 2552 O O . LEU A 1 308 ? 37.600 -2.207 -8.780 1.00 95.94 308 LEU A O 1
ATOM 2556 N N . ASN A 1 309 ? 36.172 -3.024 -10.309 1.00 96.94 309 ASN A N 1
ATOM 2557 C CA . ASN A 1 309 ? 36.886 -2.487 -11.473 1.00 96.94 309 ASN A CA 1
ATOM 2558 C C . ASN A 1 309 ? 36.214 -1.259 -12.102 1.00 96.94 309 ASN A C 1
ATOM 2560 O O . ASN A 1 309 ? 36.891 -0.445 -12.732 1.00 96.94 309 ASN A O 1
ATOM 2564 N N . LEU A 1 310 ? 34.901 -1.093 -11.940 1.00 94.31 310 LEU A N 1
ATOM 2565 C CA . LEU A 1 310 ? 34.155 0.017 -12.521 1.00 94.31 310 LEU A CA 1
ATOM 2566 C C . LEU A 1 310 ? 34.059 1.189 -11.541 1.00 94.31 310 LEU A C 1
ATOM 2568 O O . LEU A 1 310 ? 33.423 1.105 -10.492 1.00 94.31 310 LEU A O 1
ATOM 2572 N N . LYS A 1 311 ? 34.680 2.314 -11.907 1.00 90.75 311 LYS A N 1
ATOM 2573 C CA . LYS A 1 311 ? 34.667 3.557 -11.121 1.00 90.75 311 LYS A CA 1
ATOM 2574 C C . LYS A 1 311 ? 33.549 4.496 -11.582 1.00 90.75 311 LYS A C 1
ATOM 2576 O O . LYS A 1 311 ? 33.180 4.485 -12.752 1.00 90.75 311 LYS A O 1
ATOM 2581 N N . ASN A 1 312 ? 33.090 5.364 -10.677 1.00 90.38 312 ASN A N 1
ATOM 2582 C CA . ASN A 1 312 ? 32.145 6.461 -10.947 1.00 90.38 312 ASN A CA 1
ATOM 2583 C C . ASN A 1 312 ? 30.744 6.028 -11.414 1.00 90.38 312 ASN A C 1
ATOM 2585 O O . ASN A 1 312 ? 30.109 6.754 -12.174 1.00 90.38 312 ASN A O 1
ATOM 2589 N N . GLU A 1 313 ? 30.267 4.863 -10.967 1.00 90.56 313 GLU A N 1
ATOM 2590 C CA . GLU A 1 313 ? 28.911 4.368 -11.257 1.00 90.56 313 GLU A CA 1
ATOM 2591 C C . GLU A 1 313 ? 28.556 4.401 -12.760 1.00 90.56 313 GLU A C 1
ATOM 2593 O O . GLU A 1 313 ? 27.596 5.071 -13.169 1.00 90.56 313 GLU A O 1
ATOM 2598 N N . PRO A 1 314 ? 29.337 3.726 -13.627 1.00 94.50 314 PRO A N 1
ATOM 2599 C CA . PRO A 1 314 ? 29.163 3.873 -15.062 1.00 94.50 314 PRO A CA 1
ATOM 2600 C C . PRO A 1 314 ? 27.802 3.345 -15.503 1.00 94.50 314 PRO A C 1
ATOM 2602 O O . PRO A 1 314 ? 27.215 2.451 -14.889 1.00 94.50 314 PRO A O 1
ATOM 2605 N N . THR A 1 315 ? 27.310 3.887 -16.614 1.00 94.31 315 THR A N 1
ATOM 2606 C CA . THR A 1 315 ? 26.066 3.409 -17.211 1.00 94.31 315 THR A CA 1
ATOM 2607 C C . THR A 1 315 ? 26.347 2.199 -18.094 1.00 94.31 315 THR A C 1
ATOM 2609 O O . THR A 1 315 ? 27.131 2.294 -19.036 1.00 94.31 315 THR A O 1
ATOM 2612 N N . ILE A 1 316 ? 25.692 1.073 -17.815 1.00 93.88 316 ILE A N 1
ATOM 2613 C CA . ILE A 1 316 ? 25.828 -0.164 -18.591 1.00 93.88 316 ILE A CA 1
ATOM 2614 C C . ILE A 1 316 ? 24.580 -0.375 -19.446 1.00 93.88 316 ILE A C 1
ATOM 2616 O O . ILE A 1 316 ? 23.446 -0.349 -18.958 1.00 93.88 316 ILE A O 1
ATOM 2620 N N . LEU A 1 317 ? 24.804 -0.591 -20.741 1.00 92.38 317 LEU A N 1
ATOM 2621 C CA . LEU A 1 317 ? 23.762 -0.903 -21.709 1.00 92.38 317 LEU A CA 1
ATOM 2622 C C . LEU A 1 317 ? 23.425 -2.398 -21.666 1.00 92.38 317 LEU A C 1
ATOM 2624 O O . LEU A 1 317 ? 24.300 -3.247 -21.804 1.00 92.38 317 LEU A O 1
ATOM 2628 N N . SER A 1 318 ? 22.141 -2.710 -21.513 1.00 88.75 318 SER A N 1
ATOM 2629 C CA . SER A 1 318 ? 21.592 -4.053 -21.690 1.00 88.75 318 SER A CA 1
ATOM 2630 C C . SER A 1 318 ? 20.167 -3.953 -22.236 1.00 88.75 318 SER A C 1
ATOM 2632 O O . SER A 1 318 ? 19.428 -3.028 -21.888 1.00 88.75 318 SER A O 1
ATOM 2634 N N . ASN A 1 319 ? 19.778 -4.895 -23.094 1.00 85.00 319 ASN A N 1
ATOM 2635 C CA . ASN A 1 319 ? 18.387 -5.106 -23.507 1.00 85.00 319 ASN A CA 1
ATOM 2636 C C . ASN A 1 319 ? 17.638 -6.088 -22.582 1.00 85.00 319 ASN A C 1
ATOM 2638 O O . ASN A 1 319 ? 16.450 -6.321 -22.786 1.00 85.00 319 ASN A O 1
ATOM 2642 N N . SER A 1 320 ? 18.294 -6.645 -21.554 1.00 83.69 320 SER A N 1
ATOM 2643 C CA . SER A 1 320 ? 17.654 -7.497 -20.546 1.00 83.69 320 SER A CA 1
ATOM 2644 C C . SER A 1 320 ? 17.220 -6.681 -19.330 1.00 83.69 320 SER A C 1
ATOM 2646 O O . SER A 1 320 ? 18.048 -6.135 -18.598 1.00 83.69 320 SER A O 1
ATOM 2648 N N . PHE A 1 321 ? 15.914 -6.674 -19.049 1.00 80.62 321 PHE A N 1
ATOM 2649 C CA . PHE A 1 321 ? 15.379 -6.038 -17.843 1.00 80.62 321 PHE A CA 1
ATOM 2650 C C . PHE A 1 321 ? 15.872 -6.694 -16.549 1.00 80.62 321 PHE A C 1
ATOM 2652 O O . PHE A 1 321 ? 16.037 -5.991 -15.552 1.00 80.62 321 PHE A O 1
ATOM 2659 N N . LEU A 1 322 ? 16.146 -8.005 -16.541 1.00 81.31 322 LEU A N 1
ATOM 2660 C CA . LEU A 1 322 ? 16.752 -8.647 -15.374 1.00 81.31 322 LEU A CA 1
ATOM 2661 C C . LEU A 1 322 ? 18.188 -8.189 -15.156 1.00 81.31 322 LEU A C 1
ATOM 2663 O O . LEU A 1 322 ? 18.534 -7.864 -14.026 1.00 81.31 322 LEU A O 1
ATOM 2667 N N . THR A 1 323 ? 19.000 -8.082 -16.213 1.00 86.62 323 THR A N 1
ATOM 2668 C CA . THR A 1 323 ? 20.329 -7.469 -16.086 1.00 86.62 323 THR A CA 1
ATOM 2669 C C . THR A 1 323 ? 20.210 -6.054 -15.536 1.00 86.62 323 THR A C 1
ATOM 2671 O O . THR A 1 323 ? 20.918 -5.724 -14.593 1.00 86.62 323 THR A O 1
ATOM 2674 N N . SER A 1 324 ? 19.275 -5.241 -16.035 1.00 88.69 324 SER A N 1
ATOM 2675 C CA . SER A 1 324 ? 19.049 -3.898 -15.497 1.00 88.69 324 SER A CA 1
ATOM 2676 C C . SER A 1 324 ? 18.655 -3.887 -14.018 1.00 88.69 324 SER A C 1
ATOM 2678 O O . SER A 1 324 ? 19.146 -3.054 -13.254 1.00 88.69 324 SER A O 1
ATOM 2680 N N . LEU A 1 325 ? 17.787 -4.810 -13.597 1.00 86.44 325 LEU A N 1
ATOM 2681 C CA . LEU A 1 325 ? 17.400 -4.966 -12.196 1.00 86.44 325 LEU A CA 1
ATOM 2682 C C . LEU A 1 325 ? 18.603 -5.360 -11.332 1.00 86.44 325 LEU A C 1
ATOM 2684 O O . LEU A 1 325 ? 18.778 -4.817 -10.241 1.00 86.44 325 LEU A O 1
ATOM 2688 N N . TYR A 1 326 ? 19.435 -6.280 -11.819 1.00 88.88 326 TYR A N 1
ATOM 2689 C CA . TYR A 1 326 ? 20.621 -6.743 -11.107 1.00 88.88 326 TYR A CA 1
ATOM 2690 C C . TYR A 1 326 ? 21.692 -5.670 -11.000 1.00 88.88 326 TYR A C 1
ATOM 2692 O O . TYR A 1 326 ? 22.246 -5.496 -9.922 1.00 88.88 326 TYR A O 1
ATOM 2700 N N . LEU A 1 327 ? 21.926 -4.908 -12.069 1.00 91.06 327 LEU A N 1
ATOM 2701 C CA . LEU A 1 327 ? 22.838 -3.769 -12.047 1.00 91.06 327 LEU A CA 1
ATOM 2702 C C . LEU A 1 327 ? 22.447 -2.784 -10.944 1.00 91.06 327 LEU A C 1
ATOM 2704 O O . LEU A 1 327 ? 23.280 -2.450 -10.110 1.00 91.06 327 LEU A O 1
ATOM 2708 N N . ASN A 1 328 ? 21.161 -2.427 -10.872 1.00 88.75 328 ASN A N 1
ATOM 2709 C CA . ASN A 1 328 ? 20.640 -1.506 -9.860 1.00 88.75 328 ASN A CA 1
ATOM 2710 C C . ASN A 1 328 ? 20.696 -2.061 -8.422 1.00 88.75 328 ASN A C 1
ATOM 2712 O O . ASN A 1 328 ? 20.733 -1.293 -7.469 1.00 88.75 328 ASN A O 1
ATOM 2716 N N . SER A 1 329 ? 20.642 -3.385 -8.250 1.00 89.00 329 SER A N 1
ATOM 2717 C CA . SER A 1 329 ? 20.482 -4.008 -6.923 1.00 89.00 329 SER A CA 1
ATOM 2718 C C . SER A 1 329 ? 21.779 -4.570 -6.338 1.00 89.00 329 SER A C 1
ATOM 2720 O O . SER A 1 329 ? 21.906 -4.657 -5.120 1.00 89.00 329 SER A O 1
ATOM 2722 N N . TYR A 1 330 ? 22.717 -4.995 -7.187 1.00 91.25 330 TYR A N 1
ATOM 2723 C CA . TYR A 1 330 ? 23.901 -5.767 -6.792 1.00 91.25 330 TYR A CA 1
ATOM 2724 C C . TYR A 1 330 ? 25.222 -5.141 -7.248 1.00 91.25 330 TYR A C 1
ATOM 2726 O O . TYR A 1 330 ? 26.290 -5.666 -6.919 1.00 91.25 330 TYR A O 1
ATOM 2734 N N . THR A 1 331 ? 25.181 -4.036 -7.998 1.00 93.19 331 THR A N 1
ATOM 2735 C CA . THR A 1 331 ? 26.392 -3.372 -8.493 1.00 93.19 331 THR A CA 1
ATOM 2736 C C . THR A 1 331 ? 26.381 -1.866 -8.248 1.00 93.19 331 THR A C 1
ATOM 2738 O O . THR A 1 331 ? 25.332 -1.284 -7.991 1.00 93.19 331 THR A O 1
ATOM 2741 N N . SER A 1 332 ? 27.545 -1.228 -8.366 1.00 90.12 332 SER A N 1
ATOM 2742 C CA . SER A 1 332 ? 27.691 0.232 -8.411 1.00 90.12 332 SER A CA 1
ATOM 2743 C C . SER A 1 332 ? 27.297 0.834 -9.766 1.00 90.12 332 SER A C 1
ATOM 2745 O O . SER A 1 332 ? 27.158 2.048 -9.883 1.00 90.12 332 SER A O 1
ATOM 2747 N N . ALA A 1 333 ? 27.137 0.018 -10.811 1.00 93.88 333 ALA A N 1
ATOM 2748 C CA . ALA A 1 333 ? 26.813 0.489 -12.149 1.00 93.88 333 ALA A CA 1
ATOM 2749 C C . ALA A 1 333 ? 25.324 0.833 -12.299 1.00 93.88 333 ALA A C 1
ATOM 2751 O O . ALA A 1 333 ? 24.441 0.205 -11.716 1.00 93.88 333 ALA A O 1
ATOM 2752 N N . ARG A 1 334 ? 25.032 1.816 -13.154 1.00 92.81 334 ARG A N 1
ATOM 2753 C CA . ARG A 1 334 ? 23.665 2.269 -13.431 1.00 92.81 334 ARG A CA 1
ATOM 2754 C C . ARG A 1 334 ? 23.128 1.594 -14.695 1.00 92.81 334 ARG A C 1
ATOM 2756 O O . ARG A 1 334 ? 23.802 1.613 -15.726 1.00 92.81 334 ARG A O 1
ATOM 2763 N N . PRO A 1 335 ? 21.912 1.027 -14.691 1.00 94.00 335 PRO A N 1
ATOM 2764 C CA . PRO A 1 335 ? 21.342 0.480 -15.914 1.00 94.00 335 PRO A CA 1
ATOM 2765 C C . PRO A 1 335 ? 20.961 1.601 -16.888 1.00 94.00 335 PRO A C 1
ATOM 2767 O O . PRO A 1 335 ? 20.270 2.554 -16.520 1.00 94.00 335 PRO A O 1
ATOM 2770 N N . PHE A 1 336 ? 21.350 1.468 -18.160 1.00 94.44 336 PHE A N 1
ATOM 2771 C CA . PHE A 1 336 ? 20.892 2.375 -19.217 1.00 94.44 336 PHE A CA 1
ATOM 2772 C C . PHE A 1 336 ? 19.365 2.346 -19.350 1.00 94.44 336 PHE A C 1
ATOM 2774 O O . PHE A 1 336 ? 18.732 3.395 -19.449 1.00 94.44 336 PHE A O 1
ATOM 2781 N N . LEU A 1 337 ? 18.766 1.154 -19.298 1.00 92.06 337 LEU A N 1
ATOM 2782 C CA . LEU A 1 337 ? 17.321 0.942 -19.298 1.00 92.06 337 LEU A CA 1
ATOM 2783 C C . LEU A 1 337 ? 16.858 0.560 -17.883 1.00 92.06 337 LEU A C 1
ATOM 2785 O O . LEU A 1 337 ? 16.944 -0.616 -17.528 1.00 92.06 337 LEU A O 1
ATOM 2789 N N . PRO A 1 338 ? 16.403 1.510 -17.050 1.00 91.00 338 PRO A N 1
ATOM 2790 C CA . PRO A 1 338 ? 15.905 1.189 -15.717 1.00 91.00 338 PRO A CA 1
ATOM 2791 C C . PRO A 1 338 ? 14.537 0.491 -15.777 1.00 91.00 338 PRO A C 1
ATOM 2793 O O . PRO A 1 338 ? 13.804 0.602 -16.760 1.00 91.00 338 PRO A O 1
ATOM 2796 N N . VAL A 1 339 ? 14.171 -0.201 -14.695 1.00 88.50 339 VAL A N 1
ATOM 2797 C CA . VAL A 1 339 ? 12.838 -0.810 -14.542 1.00 88.50 339 VAL A CA 1
ATOM 2798 C C . VAL A 1 339 ? 11.803 0.288 -14.281 1.00 88.50 339 VAL A C 1
ATOM 2800 O O . VAL A 1 339 ? 12.014 1.148 -13.425 1.00 88.50 339 VAL A O 1
ATOM 2803 N N . GLY A 1 340 ? 10.672 0.255 -14.988 1.00 88.62 340 GLY A N 1
ATOM 2804 C CA . GLY A 1 340 ? 9.700 1.350 -15.036 1.00 88.62 340 GLY A CA 1
ATOM 2805 C C . GLY A 1 340 ? 9.096 1.752 -13.686 1.00 88.62 340 GLY A C 1
ATOM 2806 O O . GLY A 1 340 ? 8.865 2.936 -13.446 1.00 88.62 340 GLY A O 1
ATOM 2807 N N . ASN A 1 341 ? 8.882 0.809 -12.765 1.00 85.31 341 ASN A N 1
ATOM 2808 C CA . ASN A 1 341 ? 8.350 1.104 -11.427 1.00 85.31 341 ASN A CA 1
ATOM 2809 C C . ASN A 1 341 ? 9.421 1.573 -10.419 1.00 85.31 341 ASN A C 1
ATOM 2811 O O . ASN A 1 341 ? 9.074 2.005 -9.321 1.00 85.31 341 ASN A O 1
ATOM 2815 N N . LEU A 1 342 ? 10.706 1.507 -10.782 1.00 87.00 342 LEU A N 1
ATOM 2816 C CA . LEU A 1 342 ? 11.840 1.930 -9.949 1.00 87.00 342 LEU A CA 1
ATOM 2817 C C . LEU A 1 342 ? 12.465 3.247 -10.430 1.00 87.00 342 LEU A C 1
ATOM 2819 O O . LEU A 1 342 ? 13.542 3.627 -9.978 1.00 87.00 342 LEU A O 1
ATOM 2823 N N . THR A 1 343 ? 11.824 3.940 -11.371 1.00 90.00 343 THR A N 1
ATOM 2824 C CA . THR A 1 343 ? 12.376 5.144 -11.990 1.00 90.00 343 THR A CA 1
ATOM 2825 C C . THR A 1 343 ? 11.323 6.218 -12.190 1.00 90.00 343 THR A C 1
ATOM 2827 O O . THR A 1 343 ? 10.205 5.953 -12.635 1.00 90.00 343 THR A O 1
ATOM 2830 N N . THR A 1 344 ? 11.718 7.456 -11.917 1.00 91.12 344 THR A N 1
ATOM 2831 C CA . THR A 1 344 ? 10.934 8.662 -12.179 1.00 91.12 344 THR A CA 1
ATOM 2832 C C . THR A 1 344 ? 11.132 9.178 -13.605 1.00 91.12 344 THR A C 1
ATOM 2834 O O . THR A 1 344 ? 10.804 10.317 -13.880 1.00 91.12 344 THR A O 1
ATOM 2837 N N . GLN A 1 345 ? 11.691 8.404 -14.538 1.00 93.31 345 GLN A N 1
ATOM 2838 C CA . GLN A 1 345 ? 11.770 8.818 -15.946 1.00 93.31 345 GLN A CA 1
ATOM 2839 C C . GLN A 1 345 ? 10.383 8.774 -16.613 1.00 93.31 345 GLN A C 1
ATOM 2841 O O . GLN A 1 345 ? 9.521 7.993 -16.206 1.00 93.31 345 GLN A O 1
ATOM 2846 N N . THR A 1 346 ? 10.150 9.593 -17.640 1.00 95.00 346 THR A N 1
ATOM 2847 C CA . THR A 1 346 ? 8.910 9.511 -18.436 1.00 95.00 346 THR A CA 1
ATOM 2848 C C . THR A 1 346 ? 8.845 8.182 -19.190 1.00 95.00 346 THR A C 1
ATOM 2850 O O . THR A 1 346 ? 9.874 7.598 -19.542 1.00 95.00 346 THR A O 1
ATOM 2853 N N . THR A 1 347 ? 7.637 7.693 -19.459 1.00 94.62 347 THR A N 1
ATOM 2854 C CA . THR A 1 347 ? 7.407 6.469 -20.239 1.00 94.62 347 THR A CA 1
ATOM 2855 C C . THR A 1 347 ? 8.030 6.605 -21.628 1.00 94.62 347 THR A C 1
ATOM 2857 O O . THR A 1 347 ? 8.741 5.703 -22.064 1.00 94.62 347 THR A O 1
ATOM 2860 N N . ALA A 1 348 ? 7.909 7.778 -22.257 1.00 95.38 348 ALA A N 1
ATOM 2861 C CA . ALA A 1 348 ? 8.542 8.062 -23.544 1.00 95.38 348 ALA A CA 1
ATOM 2862 C C . ALA A 1 348 ? 10.074 7.901 -23.504 1.00 95.38 348 ALA A C 1
ATOM 2864 O O . ALA A 1 348 ? 10.671 7.368 -24.444 1.00 95.38 348 ALA A O 1
ATOM 2865 N N . LYS A 1 349 ? 10.727 8.315 -22.405 1.00 94.94 349 LYS A N 1
ATOM 2866 C CA . LYS A 1 349 ? 12.178 8.157 -22.236 1.00 94.94 349 LYS A CA 1
ATOM 2867 C C . LYS A 1 349 ? 12.583 6.706 -21.994 1.00 94.94 349 LYS A C 1
ATOM 2869 O O . LYS A 1 349 ? 13.646 6.284 -22.454 1.00 94.94 349 LYS A O 1
ATOM 2874 N N . LEU A 1 350 ? 11.759 5.944 -21.278 1.00 94.50 350 LEU A N 1
ATOM 2875 C CA . LEU A 1 350 ? 11.975 4.511 -21.085 1.00 94.50 350 LEU A CA 1
ATOM 2876 C C . LEU A 1 350 ? 11.837 3.745 -22.399 1.00 94.50 350 LEU A C 1
ATOM 2878 O O . LEU A 1 350 ? 12.676 2.901 -22.698 1.00 94.50 350 LEU A O 1
ATOM 2882 N N . GLU A 1 351 ? 10.837 4.082 -23.208 1.00 95.38 351 GLU A N 1
ATOM 2883 C CA . GLU A 1 351 ? 10.663 3.532 -24.550 1.00 95.38 351 GLU A CA 1
ATOM 2884 C C . GLU A 1 351 ? 11.842 3.865 -25.457 1.00 95.38 351 GLU A C 1
ATOM 2886 O O . GLU A 1 351 ? 12.392 2.967 -26.076 1.00 95.38 351 GLU A O 1
ATOM 2891 N N . ASP A 1 352 ? 12.281 5.126 -25.505 1.00 95.44 352 ASP A N 1
ATOM 2892 C CA . ASP A 1 352 ? 13.465 5.536 -26.273 1.00 95.44 352 ASP A CA 1
ATOM 2893 C C . ASP A 1 352 ? 14.697 4.701 -25.889 1.00 95.44 352 ASP A C 1
ATOM 2895 O O . ASP A 1 352 ? 15.371 4.136 -26.750 1.00 95.44 352 ASP A O 1
ATOM 2899 N N . ARG A 1 353 ? 14.945 4.533 -24.584 1.00 93.94 353 ARG A N 1
ATOM 2900 C CA . ARG A 1 353 ? 16.043 3.697 -24.077 1.00 93.94 353 ARG A CA 1
ATOM 2901 C C . ARG A 1 353 ? 15.873 2.226 -24.443 1.00 93.94 353 ARG A C 1
ATOM 2903 O O . ARG A 1 353 ? 16.859 1.594 -24.809 1.00 93.94 353 ARG A O 1
ATOM 2910 N N . PHE A 1 354 ? 14.656 1.694 -24.365 1.00 93.56 354 PHE A N 1
ATOM 2911 C CA . PHE A 1 354 ? 14.343 0.318 -24.748 1.00 93.56 354 PHE A CA 1
ATOM 2912 C C . PHE A 1 354 ? 14.573 0.082 -26.244 1.00 93.56 354 PHE A C 1
ATOM 2914 O O . PHE A 1 354 ? 15.233 -0.882 -26.623 1.00 93.56 354 PHE A O 1
ATOM 2921 N N . LEU A 1 355 ? 14.080 0.972 -27.104 1.00 94.56 355 LEU A N 1
ATOM 2922 C CA . LEU A 1 355 ? 14.237 0.851 -28.550 1.00 94.56 355 LEU A CA 1
ATOM 2923 C C . LEU A 1 355 ? 15.711 0.997 -28.952 1.00 94.56 355 LEU A C 1
ATOM 2925 O O . LEU A 1 355 ? 16.218 0.176 -29.712 1.00 94.56 355 LEU A O 1
ATOM 2929 N N . ARG A 1 356 ? 16.433 1.975 -28.389 1.00 94.19 356 ARG A N 1
ATOM 2930 C CA . ARG A 1 356 ? 17.868 2.169 -28.653 1.00 94.19 356 ARG A CA 1
ATOM 2931 C C . ARG A 1 356 ? 18.719 1.002 -28.172 1.00 94.19 356 ARG A C 1
ATOM 2933 O O . ARG A 1 356 ? 19.587 0.558 -28.916 1.00 94.19 356 ARG A O 1
ATOM 2940 N N . SER A 1 357 ? 18.480 0.486 -26.964 1.00 92.25 357 SER A N 1
ATOM 2941 C CA . SER A 1 357 ? 19.262 -0.643 -26.448 1.00 92.25 357 SER A CA 1
ATOM 2942 C C . SER A 1 357 ? 19.073 -1.894 -27.302 1.00 92.25 357 SER A C 1
ATOM 2944 O O . SER A 1 357 ? 20.052 -2.560 -27.625 1.00 92.25 357 SER A O 1
ATOM 2946 N N . ASN A 1 358 ? 17.843 -2.171 -27.743 1.00 91.50 358 ASN A N 1
ATOM 2947 C CA . ASN A 1 358 ? 17.565 -3.275 -28.659 1.00 91.50 358 ASN A CA 1
ATOM 2948 C C . ASN A 1 358 ? 18.185 -3.056 -30.046 1.00 91.50 358 ASN A C 1
ATOM 2950 O O . ASN A 1 358 ? 18.738 -3.998 -30.611 1.00 91.50 358 ASN A O 1
ATOM 2954 N N . LYS A 1 359 ? 18.166 -1.821 -30.565 1.00 91.69 359 LYS A N 1
ATOM 2955 C CA . LYS A 1 359 ? 18.747 -1.481 -31.872 1.00 91.69 359 LYS A CA 1
ATOM 2956 C C . LYS A 1 359 ? 20.256 -1.680 -31.895 1.00 91.69 359 LYS A C 1
ATOM 2958 O O . LYS A 1 359 ? 20.776 -2.369 -32.767 1.00 91.69 359 LYS A O 1
ATOM 2963 N N . LEU A 1 360 ? 20.945 -1.126 -30.900 1.00 90.56 360 LEU A N 1
ATOM 2964 C CA . LEU A 1 360 ? 22.400 -1.221 -30.759 1.00 90.56 360 LEU A CA 1
ATOM 2965 C C . LEU A 1 360 ? 22.879 -2.662 -30.542 1.00 90.56 360 LEU A C 1
ATOM 2967 O O . LEU A 1 360 ? 23.985 -3.005 -30.945 1.00 90.56 360 LEU A O 1
ATOM 2971 N N . LEU A 1 361 ? 22.043 -3.507 -29.932 1.00 90.00 361 LEU A N 1
ATOM 2972 C CA . LEU A 1 361 ? 22.320 -4.930 -29.720 1.00 90.00 361 LEU A CA 1
ATOM 2973 C C . LEU A 1 361 ? 21.803 -5.827 -30.859 1.00 90.00 361 LEU A C 1
ATOM 2975 O O . LEU A 1 361 ? 21.820 -7.048 -30.726 1.00 90.00 361 LEU A O 1
ATOM 2979 N N . GLY A 1 362 ? 21.359 -5.243 -31.978 1.00 89.12 362 GLY A N 1
ATOM 2980 C CA . GLY A 1 362 ? 21.019 -5.979 -33.198 1.00 89.12 362 GLY A CA 1
ATOM 2981 C C . GLY A 1 362 ? 19.743 -6.821 -33.111 1.00 89.12 362 GLY A C 1
ATOM 2982 O O . GLY A 1 362 ? 19.612 -7.805 -33.836 1.00 89.12 362 GLY A O 1
ATOM 2983 N N . VAL A 1 363 ? 18.800 -6.473 -32.233 1.00 89.00 363 VAL A N 1
ATOM 2984 C CA . VAL A 1 363 ? 17.538 -7.217 -32.092 1.00 89.00 363 VAL A CA 1
ATOM 2985 C C . VAL A 1 363 ? 16.635 -6.972 -33.309 1.00 89.00 363 VAL A C 1
ATOM 2987 O O . VAL A 1 363 ? 16.497 -5.846 -33.783 1.00 89.00 363 VAL A O 1
ATOM 2990 N N . SER A 1 364 ? 15.997 -8.010 -33.849 1.00 90.19 364 SER A N 1
ATOM 2991 C CA . SER A 1 364 ? 15.084 -7.844 -34.992 1.00 90.19 364 SER A CA 1
ATOM 2992 C C . SER A 1 364 ? 13.777 -7.138 -34.593 1.00 90.19 364 SER A C 1
ATOM 2994 O O . SER A 1 364 ? 13.346 -7.203 -33.435 1.00 90.19 364 SER A O 1
ATOM 2996 N N . ALA A 1 365 ? 13.116 -6.472 -35.545 1.00 91.31 365 ALA A N 1
ATOM 2997 C CA . ALA A 1 365 ? 11.823 -5.831 -35.292 1.00 91.31 365 ALA A CA 1
ATOM 2998 C C . ALA A 1 365 ? 10.741 -6.871 -34.944 1.00 91.31 365 ALA A C 1
ATOM 3000 O O . ALA A 1 365 ? 9.885 -6.625 -34.094 1.00 91.31 365 ALA A O 1
ATOM 3001 N N . GLU A 1 366 ? 10.828 -8.057 -35.543 1.00 89.38 366 GLU A N 1
ATOM 3002 C CA . GLU A 1 366 ? 9.978 -9.214 -35.278 1.00 89.38 366 GLU A CA 1
ATOM 3003 C C . GLU A 1 366 ? 10.128 -9.678 -33.825 1.00 89.38 366 GLU A C 1
ATOM 3005 O O . GLU A 1 366 ? 9.131 -9.913 -33.139 1.00 89.38 366 GLU A O 1
ATOM 3010 N N . THR A 1 367 ? 11.364 -9.742 -33.318 1.00 86.44 367 THR A N 1
ATOM 3011 C CA . THR A 1 367 ? 11.634 -10.084 -31.916 1.00 86.44 367 THR A CA 1
ATOM 3012 C C . THR A 1 367 ? 11.053 -9.035 -30.970 1.00 86.44 367 THR A C 1
ATOM 3014 O O . THR A 1 367 ? 10.406 -9.406 -29.993 1.00 86.44 367 THR A O 1
ATOM 3017 N N . ILE A 1 368 ? 11.214 -7.739 -31.257 1.00 87.88 368 ILE A N 1
ATOM 3018 C CA . ILE A 1 368 ? 10.630 -6.663 -30.432 1.00 87.88 368 ILE A CA 1
ATOM 3019 C C . ILE A 1 368 ? 9.104 -6.742 -30.437 1.00 87.88 368 ILE A C 1
ATOM 3021 O O . ILE A 1 368 ? 8.476 -6.642 -29.383 1.00 87.88 368 ILE A O 1
ATOM 3025 N N . MET A 1 369 ? 8.493 -6.962 -31.604 1.00 89.50 369 MET A N 1
ATOM 3026 C CA . MET A 1 369 ? 7.048 -7.142 -31.716 1.00 89.50 369 MET A CA 1
ATOM 3027 C C . MET A 1 369 ? 6.575 -8.305 -30.842 1.00 89.50 369 MET A C 1
ATOM 3029 O O . MET A 1 369 ? 5.620 -8.151 -30.081 1.00 89.50 369 MET A O 1
ATOM 3033 N N . ALA A 1 370 ? 7.263 -9.445 -30.904 1.00 83.69 370 ALA A N 1
ATOM 3034 C CA . ALA A 1 370 ? 6.929 -10.610 -30.098 1.00 83.69 370 ALA A CA 1
ATOM 3035 C C . ALA A 1 370 ? 7.129 -10.363 -28.588 1.00 83.69 370 ALA A C 1
ATOM 3037 O O . ALA A 1 370 ? 6.306 -10.804 -27.786 1.00 83.69 370 ALA A O 1
ATOM 3038 N N . GLN A 1 371 ? 8.161 -9.609 -28.183 1.00 82.19 371 GLN A N 1
ATOM 3039 C CA . GLN A 1 371 ? 8.355 -9.185 -26.787 1.00 82.19 371 GLN A CA 1
ATOM 3040 C C . GLN A 1 371 ? 7.206 -8.296 -26.296 1.00 82.19 371 GLN A C 1
ATOM 3042 O O . GLN A 1 371 ? 6.695 -8.498 -25.194 1.00 82.19 371 GLN A O 1
ATOM 3047 N N . LEU A 1 372 ? 6.784 -7.317 -27.103 1.00 84.88 372 LEU A N 1
ATOM 3048 C CA . LEU A 1 372 ? 5.708 -6.384 -26.754 1.00 84.88 372 LEU A CA 1
ATOM 3049 C C . LEU A 1 372 ? 4.335 -7.068 -26.712 1.00 84.88 372 LEU A C 1
ATOM 3051 O O . LEU A 1 372 ? 3.509 -6.719 -25.871 1.00 84.88 372 LEU A O 1
ATOM 3055 N N . LYS A 1 373 ? 4.109 -8.069 -27.571 1.00 84.44 373 LYS A N 1
ATOM 3056 C CA . LYS A 1 373 ? 2.898 -8.906 -27.572 1.00 84.44 373 LYS A CA 1
ATOM 3057 C C . LYS A 1 373 ? 2.893 -9.985 -26.493 1.00 84.44 373 LYS A C 1
ATOM 3059 O O . LYS A 1 373 ? 1.883 -10.668 -26.349 1.00 84.44 373 LYS A O 1
ATOM 3064 N N . ASN A 1 374 ? 3.993 -10.149 -25.752 1.00 75.75 374 ASN A N 1
ATOM 3065 C CA . ASN A 1 374 ? 4.185 -11.273 -24.838 1.00 75.75 374 ASN A CA 1
ATOM 3066 C C . ASN A 1 374 ? 3.948 -12.632 -25.543 1.00 75.75 374 ASN A C 1
ATOM 3068 O O . ASN A 1 374 ? 3.311 -13.532 -25.004 1.00 75.75 374 ASN A O 1
ATOM 3072 N N . SER A 1 375 ? 4.402 -12.745 -26.796 1.00 69.06 375 SER A N 1
ATOM 3073 C CA . SER A 1 375 ? 4.140 -13.887 -27.683 1.00 69.06 375 SER A CA 1
ATOM 3074 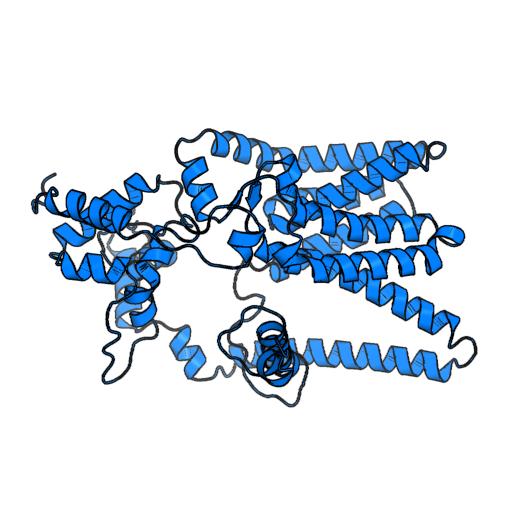C C . SER A 1 375 ? 5.407 -14.637 -28.090 1.00 69.06 375 SER A C 1
ATOM 3076 O O . SER A 1 375 ? 5.369 -15.446 -29.016 1.00 69.06 375 SER A O 1
ATOM 3078 N N . LEU A 1 376 ? 6.548 -14.338 -27.464 1.00 62.97 376 LEU A N 1
ATOM 3079 C CA . LEU A 1 376 ? 7.777 -15.079 -27.719 1.00 62.97 376 LEU A CA 1
ATOM 3080 C C . LEU A 1 376 ? 7.619 -16.530 -27.242 1.00 62.97 376 LEU A C 1
ATOM 3082 O O . LEU A 1 376 ? 7.229 -16.737 -26.088 1.00 62.97 376 LEU A O 1
ATOM 3086 N N . PRO A 1 377 ? 7.935 -17.529 -28.087 1.00 54.16 377 PRO A N 1
ATOM 3087 C CA . PRO A 1 377 ? 7.891 -18.917 -27.670 1.00 54.16 377 PRO A CA 1
ATOM 3088 C C . PRO A 1 377 ? 8.922 -19.145 -26.563 1.00 54.16 377 PRO A C 1
ATOM 3090 O O . PRO A 1 377 ? 10.095 -18.787 -26.687 1.00 54.16 377 PRO A O 1
ATOM 3093 N N . ILE A 1 378 ? 8.477 -19.752 -25.466 1.00 53.25 378 ILE A N 1
ATOM 3094 C CA . ILE A 1 378 ? 9.366 -20.257 -24.423 1.00 53.25 378 ILE A CA 1
ATOM 3095 C C . ILE A 1 378 ? 9.893 -21.609 -24.923 1.00 53.25 378 ILE A C 1
ATOM 3097 O O . ILE A 1 378 ? 9.448 -22.664 -24.476 1.00 53.25 378 ILE A O 1
ATOM 3101 N N . GLU A 1 379 ? 10.798 -21.603 -25.904 1.00 46.09 379 GLU A N 1
ATOM 3102 C CA . GLU A 1 379 ? 11.526 -22.824 -26.263 1.00 46.09 379 GLU A CA 1
ATOM 3103 C C . GLU A 1 379 ? 12.574 -23.101 -25.183 1.00 46.09 379 GLU A C 1
ATOM 3105 O O . GLU A 1 379 ? 13.681 -22.566 -25.187 1.00 46.09 379 GLU A O 1
ATOM 3110 N N . CYS A 1 380 ? 12.204 -23.927 -24.208 1.00 51.06 380 CYS A N 1
ATOM 3111 C CA . CYS A 1 380 ? 13.109 -24.408 -23.171 1.00 51.06 380 CYS A CA 1
ATOM 3112 C C . CYS A 1 380 ? 13.222 -25.923 -23.257 1.00 51.06 380 CYS A C 1
ATOM 3114 O O . CYS A 1 380 ? 12.644 -26.653 -22.457 1.00 51.06 380 CYS A O 1
ATOM 3116 N N . ASN A 1 381 ? 14.007 -26.399 -24.220 1.00 42.06 381 ASN A N 1
ATOM 3117 C CA . ASN A 1 381 ? 14.095 -27.829 -24.519 1.00 42.06 381 ASN A CA 1
ATOM 3118 C C . ASN A 1 381 ? 14.910 -28.635 -23.487 1.00 42.06 381 ASN A C 1
ATOM 3120 O O . ASN A 1 381 ? 14.980 -29.853 -23.603 1.00 42.06 381 ASN A O 1
ATOM 3124 N N . VAL A 1 382 ? 15.527 -27.998 -22.478 1.00 44.88 382 VAL A N 1
ATOM 3125 C CA . VAL A 1 382 ? 16.356 -28.712 -21.480 1.00 44.88 382 VAL A CA 1
ATOM 3126 C C . VAL A 1 382 ? 16.149 -28.221 -20.042 1.00 44.88 382 VAL A C 1
ATOM 3128 O O . VAL A 1 382 ? 16.070 -29.039 -19.134 1.00 44.88 382 VAL A O 1
ATOM 3131 N N . TYR A 1 383 ? 16.016 -26.915 -19.803 1.00 40.88 383 TYR A N 1
ATOM 3132 C CA . TYR A 1 383 ? 15.697 -26.316 -18.499 1.00 40.88 383 TYR A CA 1
ATOM 3133 C C . TYR A 1 383 ? 15.593 -24.805 -18.729 1.00 40.88 383 TYR A C 1
ATOM 3135 O O . TYR A 1 383 ? 16.581 -24.206 -19.153 1.00 40.88 383 TYR A O 1
ATOM 3143 N N . CYS A 1 384 ? 14.450 -24.156 -18.483 1.00 44.38 384 CYS A N 1
ATOM 3144 C CA . CYS A 1 384 ? 14.472 -22.695 -18.394 1.00 44.38 384 CYS A CA 1
ATOM 3145 C C . CYS A 1 384 ? 15.218 -22.335 -17.100 1.00 44.38 384 CYS A C 1
ATOM 3147 O O . CYS A 1 384 ? 14.752 -22.733 -16.027 1.00 44.38 384 CYS A O 1
ATOM 3149 N N . PRO A 1 385 ? 16.305 -21.538 -17.123 1.00 44.75 385 PRO A N 1
ATOM 3150 C CA . PRO A 1 385 ? 16.629 -20.747 -15.947 1.00 44.75 385 PRO A CA 1
ATOM 3151 C C . PRO A 1 385 ? 15.335 -20.069 -15.453 1.00 44.75 385 PRO A C 1
ATOM 3153 O O . PRO A 1 385 ? 14.556 -19.607 -16.292 1.00 44.75 385 PRO A O 1
ATOM 3156 N N . PRO A 1 386 ? 15.085 -19.945 -14.137 1.00 45.22 386 PRO A N 1
ATOM 3157 C CA . PRO A 1 386 ? 13.865 -19.322 -13.581 1.00 45.22 386 PRO A CA 1
ATOM 3158 C C . PRO A 1 386 ? 13.596 -17.868 -14.051 1.00 45.22 386 PRO A C 1
ATOM 3160 O O . PRO A 1 386 ? 12.587 -17.253 -13.704 1.00 45.22 386 PRO A O 1
ATOM 3163 N N . ASN A 1 387 ? 14.494 -17.340 -14.882 1.00 50.69 387 ASN A N 1
ATOM 3164 C CA . ASN A 1 387 ? 14.605 -15.990 -15.392 1.00 50.69 387 ASN A CA 1
ATOM 3165 C C . ASN A 1 387 ? 14.311 -15.855 -16.901 1.00 50.69 387 ASN A C 1
ATOM 3167 O O . ASN A 1 387 ? 14.155 -14.730 -17.367 1.00 50.69 387 ASN A O 1
ATOM 3171 N N . THR A 1 388 ? 14.210 -16.939 -17.682 1.00 46.00 388 THR A N 1
ATOM 3172 C CA . THR A 1 388 ? 13.988 -16.846 -19.146 1.00 46.00 388 THR A CA 1
ATOM 3173 C C . THR A 1 388 ? 12.561 -16.410 -19.481 1.00 46.00 388 THR A C 1
ATOM 3175 O O . THR A 1 388 ? 12.361 -15.492 -20.271 1.00 46.00 388 THR A O 1
ATOM 3178 N N . GLU A 1 389 ? 11.566 -16.977 -18.795 1.00 46.59 389 GLU A N 1
ATOM 3179 C CA . GLU A 1 389 ? 10.161 -16.553 -18.883 1.00 46.59 389 GLU A CA 1
ATOM 3180 C C . GLU A 1 389 ? 9.970 -15.111 -18.371 1.00 46.59 389 GLU A C 1
ATOM 3182 O O . GLU A 1 389 ? 9.177 -14.343 -18.914 1.00 46.59 389 GLU A O 1
ATOM 3187 N N . GLN A 1 390 ? 10.754 -14.695 -17.368 1.00 51.91 390 GLN A N 1
ATOM 3188 C CA . GLN A 1 390 ? 10.735 -13.321 -16.855 1.00 51.91 390 GLN A CA 1
ATOM 3189 C C . GLN A 1 390 ? 11.372 -12.322 -17.839 1.00 51.91 390 GLN A C 1
ATOM 3191 O O . GLN A 1 390 ? 10.859 -11.221 -18.002 1.00 51.91 390 GLN A O 1
ATOM 3196 N N . ASN A 1 391 ? 12.441 -12.711 -18.540 1.00 51.09 391 ASN A N 1
ATOM 3197 C CA . ASN A 1 391 ? 13.128 -11.869 -19.526 1.00 51.09 391 ASN A CA 1
ATOM 3198 C C . ASN A 1 391 ? 12.420 -11.768 -20.881 1.00 51.09 391 ASN A C 1
ATOM 3200 O O . ASN A 1 391 ? 12.690 -10.829 -21.619 1.00 51.09 391 ASN A O 1
ATOM 3204 N N . LEU A 1 392 ? 11.585 -12.737 -21.262 1.00 54.12 392 LEU A N 1
ATOM 3205 C CA . LEU A 1 392 ? 10.925 -12.730 -22.574 1.00 54.12 392 LEU A CA 1
ATOM 3206 C C . LEU A 1 392 ? 9.432 -12.417 -22.461 1.00 54.12 392 LEU A C 1
ATOM 3208 O O . LEU A 1 392 ? 8.919 -11.643 -23.266 1.00 54.12 392 LEU A O 1
ATOM 3212 N N . GLY A 1 393 ? 8.761 -12.937 -21.428 1.00 56.06 393 GLY A N 1
ATOM 3213 C CA . GLY A 1 393 ? 7.318 -12.779 -21.251 1.00 56.06 393 GLY A CA 1
ATOM 3214 C C . GLY A 1 393 ? 6.880 -11.631 -20.332 1.00 56.06 393 GLY A C 1
ATOM 3215 O O . GLY A 1 393 ? 5.701 -11.292 -20.252 1.00 56.06 393 GLY A O 1
ATOM 3216 N N . LYS A 1 394 ? 7.808 -10.989 -19.608 1.00 65.25 394 LYS A N 1
ATOM 3217 C CA . LYS A 1 394 ? 7.483 -9.873 -18.691 1.00 65.25 394 LYS A CA 1
ATOM 3218 C C . LYS A 1 394 ? 8.120 -8.544 -19.079 1.00 65.25 394 LYS A C 1
ATOM 3220 O O . LYS A 1 394 ? 8.060 -7.599 -18.299 1.00 65.25 394 LYS A O 1
ATOM 3225 N N . ASN A 1 395 ? 8.652 -8.411 -20.292 1.00 71.06 395 ASN A N 1
ATOM 3226 C CA . ASN A 1 395 ? 9.232 -7.150 -20.775 1.00 71.06 395 ASN A CA 1
ATOM 3227 C C . ASN A 1 395 ? 8.238 -5.991 -20.718 1.00 71.06 395 ASN A C 1
ATOM 3229 O O . ASN A 1 395 ? 8.569 -4.914 -20.225 1.00 71.06 395 ASN A O 1
ATOM 3233 N N . LEU A 1 396 ? 6.987 -6.243 -21.115 1.00 78.56 396 LEU A N 1
ATOM 3234 C CA . LEU A 1 396 ? 5.917 -5.258 -20.993 1.00 78.56 396 LEU A CA 1
ATOM 3235 C C . LEU A 1 396 ? 5.708 -4.832 -19.533 1.00 78.56 396 LEU A C 1
ATOM 3237 O O . LEU A 1 396 ? 5.576 -3.648 -19.239 1.00 78.56 396 LEU A O 1
ATOM 3241 N N . TRP A 1 397 ? 5.736 -5.786 -18.604 1.00 79.88 397 TRP A N 1
ATOM 3242 C CA . TRP A 1 397 ? 5.597 -5.513 -17.177 1.00 79.88 397 TRP A CA 1
ATOM 3243 C C . TRP A 1 397 ? 6.786 -4.732 -16.605 1.00 79.88 397 TRP A C 1
ATOM 3245 O O . TRP A 1 397 ? 6.599 -3.850 -15.772 1.00 79.88 397 TRP A O 1
ATOM 3255 N N . HIS A 1 398 ? 8.010 -5.012 -17.047 1.00 84.00 398 HIS A N 1
ATOM 3256 C CA . HIS A 1 398 ? 9.195 -4.296 -16.579 1.00 84.00 398 HIS A CA 1
ATOM 3257 C C . HIS A 1 398 ? 9.302 -2.875 -17.141 1.00 84.00 398 HIS A C 1
ATOM 3259 O O . HIS A 1 398 ? 9.842 -2.003 -16.460 1.00 84.00 398 HIS A O 1
ATOM 3265 N N . LEU A 1 399 ? 8.762 -2.628 -18.338 1.00 87.81 399 LEU A N 1
ATOM 3266 C CA . LEU A 1 399 ? 8.725 -1.302 -18.951 1.00 87.81 399 LEU A CA 1
ATOM 3267 C C . LEU A 1 399 ? 7.553 -0.457 -18.430 1.00 87.81 399 LEU A C 1
ATOM 3269 O O . LEU A 1 399 ? 7.740 0.681 -18.004 1.00 87.81 399 LEU A O 1
ATOM 3273 N N . TYR A 1 400 ? 6.352 -1.034 -18.426 1.00 89.62 400 TYR A N 1
ATOM 3274 C CA . TYR A 1 400 ? 5.100 -0.309 -18.208 1.00 89.62 400 TYR A CA 1
ATOM 3275 C C . TYR A 1 400 ? 4.420 -0.629 -16.877 1.00 89.62 400 TYR A C 1
ATOM 3277 O O . TYR A 1 400 ? 3.618 0.169 -16.406 1.00 89.62 400 TYR A O 1
ATOM 3285 N N . PHE A 1 401 ? 4.720 -1.765 -16.246 1.00 87.12 401 PHE A N 1
ATOM 3286 C CA . PHE A 1 401 ? 4.062 -2.237 -15.023 1.00 87.12 401 PHE A CA 1
ATOM 3287 C C . PHE A 1 401 ? 2.527 -2.180 -15.137 1.00 87.12 401 PHE A C 1
ATOM 3289 O O . PHE A 1 401 ? 1.937 -3.003 -15.835 1.00 87.12 401 PHE A O 1
ATOM 3296 N N . HIS A 1 402 ? 1.875 -1.202 -14.500 1.00 87.75 402 HIS A N 1
ATOM 3297 C CA . HIS A 1 402 ? 0.427 -0.999 -14.559 1.00 87.75 402 HIS A CA 1
ATOM 3298 C C . HIS A 1 402 ? -0.035 0.117 -15.506 1.00 87.75 402 HIS A C 1
ATOM 3300 O O . HIS A 1 402 ? -1.231 0.383 -15.537 1.00 87.75 402 HIS A O 1
ATOM 3306 N N . TYR A 1 403 ? 0.853 0.725 -16.298 1.00 88.69 403 TYR A N 1
ATOM 3307 C CA . TYR A 1 403 ? 0.543 1.881 -17.152 1.00 88.69 403 TYR A CA 1
ATOM 3308 C C . TYR A 1 403 ? -0.694 1.667 -18.028 1.00 88.69 403 TYR A C 1
ATOM 3310 O O . TYR A 1 403 ? -1.600 2.490 -18.048 1.00 88.69 403 TYR A O 1
ATOM 3318 N N . PHE A 1 404 ? -0.770 0.514 -18.698 1.00 87.19 404 PHE A N 1
ATOM 3319 C CA . PHE A 1 404 ? -1.903 0.183 -19.559 1.00 87.19 404 PHE A CA 1
ATOM 3320 C C . PHE A 1 404 ? -3.104 -0.368 -18.807 1.00 87.19 404 PHE A C 1
ATOM 3322 O O . PHE A 1 404 ? -4.126 -0.571 -19.431 1.00 87.19 404 PHE A O 1
ATOM 3329 N N . ARG A 1 405 ? -3.020 -0.607 -17.494 1.00 82.50 405 ARG A N 1
ATOM 3330 C CA . ARG A 1 405 ? -4.109 -1.183 -16.693 1.00 82.50 405 ARG A CA 1
ATOM 3331 C C . ARG A 1 405 ? -5.149 -0.140 -16.255 1.00 82.50 405 ARG A C 1
ATOM 3333 O O . ARG A 1 405 ? -5.957 -0.446 -15.386 1.00 82.50 405 ARG A O 1
ATOM 3340 N N . GLY A 1 406 ? -5.085 1.078 -16.788 1.00 77.94 406 GLY A N 1
ATOM 3341 C CA . GLY A 1 406 ? -5.906 2.211 -16.369 1.00 77.94 406 GLY A CA 1
ATOM 3342 C C . GLY A 1 406 ? -7.406 2.052 -16.640 1.00 77.94 406 GLY A C 1
ATOM 3343 O O . GLY A 1 406 ? -7.893 1.041 -17.149 1.00 77.94 406 GLY A O 1
ATOM 3344 N N . GLY A 1 407 ? -8.153 3.094 -16.285 1.00 86.00 407 GLY A N 1
ATOM 3345 C CA . GLY A 1 407 ? -9.598 3.174 -16.482 1.00 86.00 407 GLY A CA 1
ATOM 3346 C C . GLY A 1 407 ? -10.431 2.928 -15.218 1.00 86.00 407 GLY A C 1
ATOM 3347 O O . GLY A 1 407 ? -9.880 2.834 -14.117 1.00 86.00 407 GLY A O 1
ATOM 3348 N N . PRO A 1 408 ? -11.768 2.845 -15.377 1.00 89.50 408 PRO A N 1
ATOM 3349 C CA . PRO A 1 408 ? -12.719 2.748 -14.274 1.00 89.50 408 PRO A CA 1
ATOM 3350 C C . PRO A 1 408 ? -12.424 1.602 -13.306 1.00 89.50 408 PRO A C 1
ATOM 3352 O O . PRO A 1 408 ? -12.015 0.522 -13.735 1.00 89.50 408 PRO A O 1
ATOM 3355 N N . ILE A 1 409 ? -12.645 1.813 -12.002 1.00 89.62 409 ILE A N 1
ATOM 3356 C CA . ILE A 1 409 ? -12.311 0.835 -10.948 1.00 89.62 409 ILE A CA 1
ATOM 3357 C C . ILE A 1 409 ? -12.884 -0.560 -11.229 1.00 89.62 409 ILE A C 1
ATOM 3359 O O . ILE A 1 409 ? -12.202 -1.556 -10.982 1.00 89.62 409 ILE A O 1
ATOM 3363 N N . ASN A 1 410 ? -14.093 -0.660 -11.789 1.00 88.75 410 ASN A N 1
ATOM 3364 C CA . ASN A 1 410 ? -14.684 -1.958 -12.096 1.00 88.75 410 ASN A CA 1
ATOM 3365 C C . ASN A 1 410 ? -13.914 -2.664 -13.222 1.00 88.75 410 ASN A C 1
ATOM 3367 O O . ASN A 1 410 ? -13.644 -3.859 -13.116 1.00 88.75 410 ASN A O 1
ATOM 3371 N N . ASN A 1 411 ? -13.477 -1.923 -14.243 1.00 87.00 411 ASN A N 1
ATOM 3372 C CA . ASN A 1 411 ? -12.668 -2.454 -15.341 1.00 87.00 411 ASN A CA 1
ATOM 3373 C C . ASN A 1 411 ? -11.255 -2.821 -14.879 1.00 87.00 411 ASN A C 1
ATOM 3375 O O . ASN A 1 411 ? -10.803 -3.930 -15.152 1.00 87.00 411 ASN A O 1
ATOM 3379 N N . TYR A 1 412 ? -10.597 -1.935 -14.124 1.00 87.00 412 TYR A N 1
ATOM 3380 C CA . TYR A 1 412 ? -9.264 -2.162 -13.554 1.00 87.00 412 TYR A CA 1
ATOM 3381 C C . TYR A 1 412 ? -9.200 -3.476 -12.760 1.00 87.00 412 TYR A C 1
ATOM 3383 O O . TYR A 1 412 ? -8.242 -4.254 -12.867 1.00 87.00 412 TYR A O 1
ATOM 3391 N N . MET A 1 413 ? -10.235 -3.718 -11.947 1.00 83.19 413 MET A N 1
ATOM 3392 C CA . MET A 1 413 ? -10.346 -4.900 -11.097 1.00 83.19 413 MET A CA 1
ATOM 3393 C C . MET A 1 413 ? -10.761 -6.152 -11.881 1.00 83.19 413 MET A C 1
ATOM 3395 O O . MET A 1 413 ? -10.329 -7.243 -11.517 1.00 83.19 413 MET A O 1
ATOM 3399 N N . ALA A 1 414 ? -11.559 -6.014 -12.945 1.00 78.25 414 ALA A N 1
ATOM 3400 C CA . A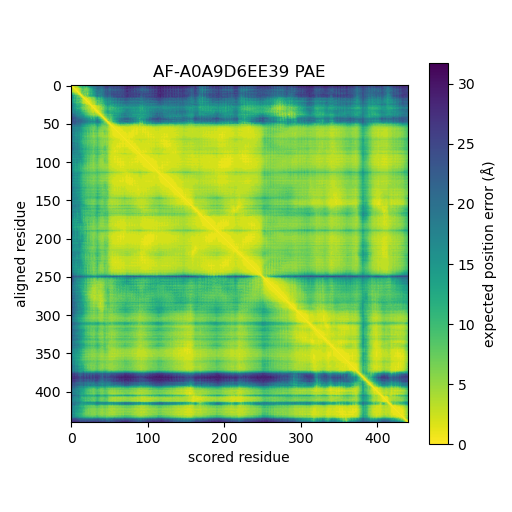LA A 1 414 ? -12.091 -7.145 -13.705 1.00 78.25 414 ALA A CA 1
ATOM 3401 C C . ALA A 1 414 ? -11.161 -7.658 -14.814 1.00 78.25 414 ALA A C 1
ATOM 3403 O O . ALA A 1 414 ? -11.139 -8.860 -15.074 1.00 78.25 414 ALA A O 1
ATOM 3404 N N . ARG A 1 415 ? -10.424 -6.781 -15.509 1.00 68.88 415 ARG A N 1
ATOM 3405 C CA . ARG A 1 415 ? -9.587 -7.167 -16.655 1.00 68.88 415 ARG A CA 1
ATOM 3406 C C . ARG A 1 415 ? -8.289 -6.359 -16.683 1.00 68.88 415 ARG A C 1
ATOM 3408 O O . ARG A 1 415 ? -8.344 -5.131 -16.700 1.00 68.88 415 ARG A O 1
ATOM 3415 N N . PRO A 1 416 ? -7.112 -7.006 -16.736 1.00 64.25 416 PRO A N 1
ATOM 3416 C CA . PRO A 1 416 ? -5.893 -6.288 -17.056 1.00 64.25 416 PRO A CA 1
ATOM 3417 C C . PRO A 1 416 ? -5.974 -5.814 -18.510 1.00 64.25 416 PRO A C 1
ATOM 3419 O O . PRO A 1 416 ? -5.990 -6.628 -19.429 1.00 64.25 416 PRO A O 1
ATOM 3422 N N . GLN A 1 417 ? -6.059 -4.503 -18.718 1.00 67.69 417 GLN A N 1
ATOM 3423 C CA . GLN A 1 417 ? -5.861 -3.915 -20.039 1.00 67.69 417 GLN A CA 1
ATOM 3424 C C . GLN A 1 417 ? -4.394 -4.104 -20.469 1.00 67.69 417 GLN A C 1
ATOM 3426 O O . GLN A 1 417 ? -3.473 -4.029 -19.649 1.00 67.69 417 GLN A O 1
ATOM 3431 N N . THR A 1 418 ? -4.187 -4.392 -21.753 1.00 76.81 418 THR A N 1
ATOM 3432 C CA . THR A 1 418 ? -2.874 -4.635 -22.363 1.00 76.81 418 THR A CA 1
ATOM 3433 C C . THR A 1 418 ? -2.532 -3.535 -23.364 1.00 76.81 418 THR A C 1
ATOM 3435 O O . THR A 1 418 ? -3.406 -2.801 -23.823 1.00 76.81 418 THR A O 1
ATOM 3438 N N . ILE A 1 419 ? -1.253 -3.440 -23.731 1.00 86.69 419 ILE A N 1
ATOM 3439 C CA . ILE A 1 419 ? -0.792 -2.600 -24.844 1.00 86.69 419 ILE A CA 1
ATOM 3440 C C . ILE A 1 419 ? -1.588 -2.921 -26.125 1.00 86.69 419 ILE A C 1
ATOM 3442 O O . ILE A 1 419 ? -1.906 -4.083 -26.390 1.00 86.69 419 ILE A O 1
ATOM 3446 N N . THR A 1 420 ? -1.936 -1.902 -26.912 1.00 90.25 420 THR A N 1
ATOM 3447 C CA . THR A 1 420 ? -2.714 -2.075 -28.150 1.00 90.25 420 THR A CA 1
ATOM 3448 C C . THR A 1 420 ? -1.801 -2.343 -29.346 1.00 90.25 420 THR A C 1
ATOM 3450 O O . THR A 1 420 ? -0.675 -1.845 -29.397 1.00 90.25 420 THR A O 1
ATOM 3453 N N . ASP A 1 421 ? -2.293 -3.060 -30.363 1.00 91.19 421 ASP A N 1
ATOM 3454 C CA . ASP A 1 421 ? -1.538 -3.288 -31.608 1.00 91.19 421 ASP A CA 1
ATOM 3455 C C . ASP A 1 421 ? -1.119 -1.973 -32.289 1.00 91.19 421 ASP A C 1
ATOM 3457 O O . ASP A 1 421 ? -0.022 -1.875 -32.838 1.00 91.19 421 ASP A O 1
ATOM 3461 N N . GLY A 1 422 ? -1.963 -0.937 -32.211 1.00 95.06 422 GLY A N 1
ATOM 3462 C CA . GLY A 1 422 ? -1.642 0.398 -32.721 1.00 95.06 422 GLY A CA 1
ATOM 3463 C C . GLY A 1 422 ? -0.438 1.026 -32.013 1.00 95.06 422 GLY A C 1
ATOM 3464 O O . GLY A 1 422 ? 0.439 1.583 -32.674 1.00 95.06 422 GLY A O 1
ATOM 3465 N N . TYR A 1 423 ? -0.350 0.878 -30.688 1.00 94.25 423 TYR A N 1
ATOM 3466 C CA . TYR A 1 423 ? 0.788 1.363 -29.906 1.00 94.25 423 TYR A CA 1
ATOM 3467 C C . TYR A 1 423 ? 2.068 0.587 -30.233 1.00 94.25 423 TYR A C 1
ATOM 3469 O O . TYR A 1 423 ? 3.124 1.182 -30.436 1.00 94.25 423 TYR A O 1
ATOM 3477 N N . ILE A 1 424 ? 1.974 -0.741 -30.372 1.00 93.81 424 ILE A N 1
ATOM 3478 C CA . ILE A 1 424 ? 3.104 -1.583 -30.796 1.00 93.81 424 ILE A CA 1
ATOM 3479 C C . ILE A 1 424 ? 3.604 -1.147 -32.178 1.00 93.81 424 ILE A C 1
ATOM 3481 O O . ILE A 1 424 ? 4.804 -0.956 -32.365 1.00 93.81 424 ILE A O 1
ATOM 3485 N N . LYS A 1 425 ? 2.697 -0.929 -33.139 1.00 96.19 425 LYS A N 1
ATOM 3486 C CA . LYS A 1 425 ? 3.052 -0.457 -34.484 1.00 96.19 425 LYS A CA 1
ATOM 3487 C C . LYS A 1 425 ? 3.767 0.896 -34.443 1.00 96.19 425 LYS A C 1
ATOM 3489 O O . LYS A 1 425 ? 4.738 1.080 -35.172 1.00 96.19 425 LYS A O 1
ATOM 3494 N N . ASN A 1 426 ? 3.329 1.817 -33.582 1.00 97.06 426 ASN A N 1
ATOM 3495 C CA . ASN A 1 426 ? 4.011 3.097 -33.385 1.00 97.06 426 ASN A CA 1
ATOM 3496 C C . ASN A 1 426 ? 5.449 2.913 -32.864 1.00 97.06 426 ASN A C 1
ATOM 3498 O O . ASN A 1 426 ? 6.378 3.496 -33.425 1.00 97.06 426 ASN A O 1
ATOM 3502 N N . LEU A 1 427 ? 5.650 2.065 -31.850 1.00 96.31 427 LEU A N 1
ATOM 3503 C CA . LEU A 1 427 ? 6.982 1.764 -31.313 1.00 96.31 427 LEU A CA 1
ATOM 3504 C C . LEU A 1 427 ? 7.904 1.131 -32.361 1.00 96.31 427 LEU A C 1
ATOM 3506 O O . LEU A 1 427 ? 9.075 1.493 -32.442 1.00 96.31 427 LEU A O 1
ATOM 3510 N N . LEU A 1 428 ? 7.382 0.218 -33.184 1.00 96.62 428 LEU A N 1
ATOM 3511 C CA . LEU A 1 428 ? 8.141 -0.404 -34.273 1.00 96.62 428 LEU A CA 1
ATOM 3512 C C . LEU A 1 428 ? 8.489 0.595 -35.386 1.00 96.62 428 LEU A C 1
ATOM 3514 O O . LEU A 1 428 ? 9.575 0.512 -35.952 1.00 96.62 428 LEU A O 1
ATOM 3518 N N . GLY A 1 429 ? 7.614 1.568 -35.662 1.00 97.12 429 GLY A N 1
ATOM 3519 C CA . GLY A 1 429 ? 7.926 2.688 -36.555 1.00 97.12 429 GLY A CA 1
ATOM 3520 C C . GLY A 1 429 ? 9.122 3.493 -36.043 1.00 97.12 429 GLY A C 1
ATOM 3521 O O . GLY A 1 429 ? 10.135 3.597 -36.731 1.00 97.12 429 GLY A O 1
ATOM 3522 N N . ARG A 1 430 ? 9.060 3.936 -34.778 1.00 96.81 430 ARG A N 1
ATOM 3523 C CA . ARG A 1 430 ? 10.170 4.630 -34.099 1.00 96.81 430 ARG A CA 1
ATOM 3524 C C . ARG A 1 430 ? 11.453 3.796 -34.087 1.00 96.81 430 ARG A C 1
ATOM 3526 O O . ARG A 1 430 ? 12.537 4.337 -34.249 1.00 96.81 430 ARG A O 1
ATOM 3533 N N . TYR A 1 431 ? 11.346 2.479 -33.911 1.00 96.12 431 TYR A N 1
ATOM 3534 C CA . TYR A 1 431 ? 12.485 1.558 -33.953 1.00 96.12 431 TYR A CA 1
ATOM 3535 C C . TYR A 1 431 ? 13.193 1.530 -35.316 1.00 96.12 431 TYR A C 1
ATOM 3537 O O . TYR A 1 431 ? 14.423 1.445 -35.382 1.00 96.12 431 TYR A O 1
ATOM 3545 N N . GLY A 1 432 ? 12.419 1.594 -36.403 1.00 94.81 432 GLY A N 1
ATOM 3546 C CA . GLY A 1 432 ? 12.934 1.627 -37.772 1.00 94.81 432 GLY A CA 1
ATOM 3547 C C . GLY A 1 432 ? 13.772 2.871 -38.071 1.00 94.81 432 GLY A C 1
ATOM 3548 O O . GLY A 1 432 ? 14.738 2.780 -38.823 1.00 94.81 432 GLY A O 1
ATOM 3549 N N . GLU A 1 433 ? 13.449 3.995 -37.431 1.00 94.38 433 GLU A N 1
ATOM 3550 C CA . GLU A 1 433 ? 14.113 5.293 -37.617 1.00 94.38 433 GLU A CA 1
ATOM 3551 C C . GLU A 1 433 ? 15.436 5.432 -36.840 1.00 94.38 433 GLU A C 1
ATOM 3553 O O . GLU A 1 433 ? 16.248 6.309 -37.141 1.00 94.38 433 GLU A O 1
ATOM 3558 N N . ILE A 1 434 ? 15.688 4.581 -35.837 1.00 93.31 434 ILE A N 1
ATOM 3559 C CA . ILE A 1 434 ? 16.918 4.651 -35.037 1.00 93.31 434 ILE A CA 1
ATOM 3560 C C . ILE A 1 434 ? 18.112 4.185 -35.884 1.00 93.31 434 ILE A C 1
ATOM 3562 O O . ILE A 1 434 ? 18.115 3.090 -36.443 1.00 93.31 434 ILE A O 1
ATOM 3566 N N . SER A 1 435 ? 19.167 4.996 -35.941 1.00 85.44 435 SER A N 1
ATOM 3567 C CA . SER A 1 435 ? 20.429 4.626 -36.593 1.00 85.44 435 SER A CA 1
ATOM 3568 C C . SER A 1 435 ? 21.216 3.601 -35.763 1.00 85.44 435 SER A C 1
ATOM 3570 O O . SER A 1 435 ? 21.265 3.696 -34.539 1.00 85.44 435 SER A O 1
ATOM 3572 N N . ASN A 1 436 ? 21.900 2.660 -36.422 1.00 73.31 436 ASN A N 1
ATOM 3573 C CA . ASN A 1 436 ? 22.748 1.640 -35.777 1.00 73.31 436 ASN A CA 1
ATOM 3574 C C . ASN A 1 436 ? 24.102 2.180 -35.266 1.00 73.31 436 ASN A C 1
ATOM 3576 O O . ASN A 1 436 ? 25.010 1.403 -34.977 1.00 73.31 436 ASN A O 1
ATOM 3580 N N . ASN A 1 437 ? 24.290 3.498 -35.200 1.00 71.19 437 ASN A N 1
ATOM 3581 C CA . ASN A 1 437 ? 25.596 4.086 -34.927 1.00 71.19 437 ASN A CA 1
ATOM 3582 C C . ASN A 1 437 ? 25.739 4.466 -33.444 1.00 71.19 437 ASN A C 1
ATOM 3584 O O . ASN A 1 437 ? 25.022 5.336 -32.964 1.00 71.19 437 ASN A O 1
ATOM 3588 N N . PHE A 1 438 ? 26.711 3.872 -32.742 1.00 62.81 438 PHE A N 1
ATOM 3589 C CA . PHE A 1 438 ? 27.018 4.131 -31.319 1.00 62.81 438 PHE A CA 1
ATOM 3590 C C . PHE A 1 438 ? 27.500 5.565 -31.011 1.00 62.81 438 PHE A C 1
ATOM 3592 O O . PHE A 1 438 ? 27.735 5.893 -29.851 1.00 62.81 438 PHE A O 1
ATOM 3599 N N . LYS A 1 439 ? 27.715 6.403 -32.034 1.00 54.94 439 LYS A N 1
ATOM 3600 C CA . LYS A 1 439 ? 28.293 7.751 -31.897 1.00 54.94 439 LYS A CA 1
ATOM 3601 C C . LYS A 1 439 ? 27.281 8.852 -31.538 1.00 54.94 439 LYS A C 1
ATOM 3603 O O . LYS A 1 439 ? 27.725 9.948 -31.208 1.00 54.94 439 LYS A O 1
ATOM 3608 N N . ASN A 1 440 ? 25.978 8.563 -31.584 1.00 44.28 440 ASN A N 1
ATOM 3609 C CA . ASN A 1 440 ? 24.877 9.485 -31.267 1.00 44.28 440 ASN A CA 1
ATOM 3610 C C . ASN A 1 440 ? 23.996 8.906 -30.159 1.00 44.28 440 ASN A C 1
ATOM 3612 O O . ASN A 1 440 ? 23.333 9.707 -29.464 1.00 44.28 440 ASN A O 1
#

Sequence (440 aa):
MELNLKEIFTDYGSAGFSETWREFQGYFIKQFFPLVKTQIERLYFGRFDYPLLVFPILALGIIALIAFWKKPTYSGALLAAAPTGILFYSYFHYWVYWIIVLGLLSAYTIIFEKQDKKRQKCFVFLLILSILAALPYLLNYFDFSKIESAHDYSLRLGIAEGREPGLYALGFDYLIFLAMAIIIYRLYWTKERLKAALLLNFLMAAAIVWNIQLITGFVPAPNNWKRTISPFLFIIIFLIVHDLIKKYIKNNLRLKKNIGLVVILLTLLVVSKKITNAAMLLYNPETRILKSYSFPSNITDSWHWMNLNLKNEPTILSNSFLTSLYLNSYTSARPFLPVGNLTTQTTAKLEDRFLRSNKLLGVSAETIMAQLKNSLPIECNVYCPPNTEQNLGKNLWHLYFHYFRGGPINNYMARPQTITDGYIKNLLGRYGEISNNFKN

Radius of gyration: 26.06 Å; Cα contacts (8 Å, |Δi|>4): 477; chains: 1; bounding box: 65×51×71 Å